Protein AF-A0ABD1IXW0-F1 (afdb_monomer_lite)

Secondary structure (DSSP, 8-state):
-PPPP--PPPPP--PPPPPPPP----------------------------------PPPPPPPPP---------------PPPPPPS------------------TTTTTSHHHHHHHHHHHHHHHHHHTT----EEEE---HHHHHHHHHTT-EEEE-HHHHHHHHHHHHHHHHTSTT-TTHHHHHHHHHHHHHHHHHT-SSHHHHHHHHHHHHHHTTT--B-S-TTS-B-SS-----S-GGGS-STTHHHHHHHHHSHHHHHHHTTB-SS--HHHHHHHHHHHHHHS-TTS---HHHHHHHHHHHHHHHHHHTTPPBPB-TT-PBPEEEE--GGGTT--EEEEPBPPP--HHHHHHHHHIIIIITT--HHHHHHHHHS-PPPPTTTTS----HHHHHHT---TT-PPP-

Sequence (411 aa):
MSGPTWLPPKTLGSPERAAPPMSQGGPSFYRAQKNALADPRSKYGAYEHNGGTGAPSRYFATGPTDGMMQHPEEPGSAAFRPLSPKSADHYYTPSHPHLPGYDHQSNEVGGSNNMEKEGLTRSLSLLESCGVNIDCIVTDRHPQVQKFLRERNITHYYDVWHFAKGISKKLEAISKQKDCEKLKKWMKSINNHIYWTAAGSTSGPERIAKWAAILNHVRDVHTHEDPLYPKCEHAIRKTTDKSKWLQAVFYKLEKAMTNKRTLKDVAKLSPHHQTSSLEAFHAVILHFAPKNVVFPFIGMLCRLYLAAMHYNENANRPQAQTAEGVPLFKISFPKSRKGECRVKPQKTQPTFGYVTVLMDLIFEEVLVNSTPYTDALLTIHVPEDLSAQFEKPDKEEVIANFVSSFTRGAV

Structure (mmCIF, N/CA/C/O backbone):
data_AF-A0ABD1IXW0-F1
#
_entry.id   AF-A0ABD1IXW0-F1
#
loop_
_atom_site.group_PDB
_atom_site.id
_atom_site.type_symbol
_atom_site.label_atom_id
_atom_site.label_alt_id
_atom_site.label_comp_id
_atom_site.label_asym_id
_atom_site.label_entity_id
_atom_site.label_seq_id
_atom_site.pdbx_PDB_ins_code
_atom_site.Cartn_x
_atom_site.Cartn_y
_atom_site.Cartn_z
_atom_site.occupancy
_atom_site.B_iso_or_equiv
_atom_site.auth_seq_id
_atom_site.auth_comp_id
_atom_site.auth_asym_id
_atom_site.auth_atom_id
_atom_site.pdbx_PDB_model_num
ATOM 1 N N . MET A 1 1 ? -28.007 -19.748 -8.914 1.00 27.95 1 MET A N 1
ATOM 2 C CA . MET A 1 1 ? -28.127 -20.416 -7.605 1.00 27.95 1 MET A CA 1
ATOM 3 C C . MET A 1 1 ? -27.938 -19.362 -6.539 1.00 27.95 1 MET A C 1
ATOM 5 O O . MET A 1 1 ? -26.883 -18.748 -6.472 1.00 27.95 1 MET A O 1
ATOM 9 N N . SER A 1 2 ? -29.032 -19.063 -5.853 1.00 27.22 2 SER A N 1
ATOM 10 C CA . SER A 1 2 ? -29.223 -17.900 -4.992 1.00 27.22 2 SER A CA 1
ATOM 11 C C . SER A 1 2 ? -28.894 -18.289 -3.549 1.00 27.22 2 SER A C 1
ATOM 13 O O . SER A 1 2 ? -29.425 -19.285 -3.064 1.00 27.22 2 SER A O 1
ATOM 15 N N . GLY A 1 3 ? -28.007 -17.541 -2.889 1.00 26.31 3 GLY A N 1
ATOM 16 C CA . GLY A 1 3 ? -27.702 -17.695 -1.461 1.00 26.31 3 GLY A CA 1
ATOM 17 C C . GLY A 1 3 ? -28.660 -16.871 -0.585 1.00 26.31 3 GLY A C 1
ATOM 18 O O . GLY A 1 3 ? -29.188 -15.867 -1.067 1.00 26.31 3 GLY A O 1
ATOM 19 N N . PRO A 1 4 ? -28.926 -17.287 0.666 1.00 28.42 4 PRO A N 1
ATOM 20 C CA . PRO A 1 4 ? -30.134 -16.908 1.394 1.00 28.42 4 PRO A CA 1
ATOM 21 C C . PRO A 1 4 ? -30.037 -15.545 2.089 1.00 28.42 4 PRO A C 1
ATOM 23 O O . PRO A 1 4 ? -29.073 -15.233 2.786 1.00 28.42 4 PRO A O 1
ATOM 26 N N . THR A 1 5 ? -31.096 -14.755 1.920 1.00 30.17 5 THR A N 1
ATOM 27 C CA . THR A 1 5 ? -31.393 -13.524 2.655 1.00 30.17 5 THR A CA 1
ATOM 28 C C . THR A 1 5 ? -32.131 -13.890 3.941 1.00 30.17 5 THR A C 1
ATOM 30 O O . THR A 1 5 ? -33.220 -14.453 3.872 1.00 30.17 5 THR A O 1
ATOM 33 N N . TRP A 1 6 ? -31.573 -13.559 5.104 1.00 27.89 6 TRP A N 1
ATOM 34 C CA . TRP A 1 6 ? -32.304 -13.614 6.371 1.00 27.89 6 TRP A CA 1
ATOM 35 C C . TRP A 1 6 ? -32.693 -12.191 6.778 1.00 27.89 6 TRP A C 1
ATOM 37 O O . TRP A 1 6 ? -31.852 -11.406 7.204 1.00 27.89 6 TRP A O 1
ATOM 47 N N . LEU A 1 7 ? -33.973 -11.859 6.617 1.00 30.08 7 LEU A N 1
ATOM 48 C CA . LEU A 1 7 ? -34.637 -10.742 7.290 1.00 30.08 7 LEU A CA 1
ATOM 49 C C . LEU A 1 7 ? -35.846 -11.321 8.045 1.00 30.08 7 LEU A C 1
ATOM 51 O O . LEU A 1 7 ? -36.563 -12.137 7.460 1.00 30.08 7 LEU A O 1
ATOM 55 N N . PRO A 1 8 ? -36.099 -10.937 9.308 1.00 31.67 8 PRO A N 1
ATOM 56 C CA . PRO A 1 8 ? -37.299 -11.356 10.024 1.00 31.67 8 PRO A CA 1
ATOM 57 C C . PRO A 1 8 ? -38.554 -10.600 9.526 1.00 31.67 8 PRO A C 1
ATOM 59 O O . PRO A 1 8 ? -38.439 -9.510 8.953 1.00 31.67 8 PRO A O 1
ATOM 62 N N . PRO A 1 9 ? -39.763 -11.171 9.700 1.00 30.33 9 PRO A N 1
ATOM 63 C CA . PRO A 1 9 ? -40.993 -10.665 9.095 1.00 30.33 9 PRO A CA 1
ATOM 64 C C . PRO A 1 9 ? -41.508 -9.385 9.768 1.00 30.33 9 PRO A C 1
ATOM 66 O O . PRO A 1 9 ? -41.541 -9.266 10.990 1.00 30.33 9 PRO A O 1
ATOM 69 N N . LYS A 1 10 ? -41.968 -8.438 8.941 1.00 33.22 10 LYS A N 1
ATOM 70 C CA . LYS A 1 10 ? -42.658 -7.213 9.368 1.00 33.22 10 LYS A CA 1
ATOM 71 C C . LYS A 1 10 ? -44.014 -7.564 9.985 1.00 33.22 10 LYS A C 1
ATOM 73 O O . LYS A 1 10 ? -44.890 -8.075 9.290 1.00 33.22 10 LYS A O 1
ATOM 78 N N . THR A 1 11 ? -44.222 -7.220 11.250 1.00 30.83 11 THR A N 1
ATOM 79 C CA . THR A 1 11 ? -45.563 -7.119 11.834 1.00 30.83 11 THR A CA 1
ATOM 80 C C . THR A 1 11 ? -46.245 -5.856 11.307 1.00 30.83 11 THR A C 1
ATOM 82 O O . THR A 1 11 ? -45.766 -4.742 11.518 1.00 30.83 11 THR A O 1
ATOM 85 N N . LEU A 1 12 ? -47.355 -6.036 10.587 1.00 36.44 12 LEU A N 1
ATOM 86 C CA . LEU A 1 12 ? -48.291 -4.970 10.239 1.00 36.44 12 LEU A CA 1
ATOM 87 C C . LEU A 1 12 ? -48.958 -4.442 11.516 1.00 36.44 12 LEU A C 1
ATOM 89 O O . LEU A 1 12 ? -49.613 -5.208 12.218 1.00 36.44 12 LEU A O 1
ATOM 93 N N . GLY A 1 13 ? -48.855 -3.134 11.760 1.00 30.36 13 GLY A N 1
ATOM 94 C CA . GLY A 1 13 ? -49.760 -2.425 12.666 1.00 30.36 13 GLY A CA 1
ATOM 95 C C . GLY A 1 13 ? -49.102 -1.368 13.549 1.00 30.36 13 GLY A C 1
ATOM 96 O O . GLY A 1 13 ? -48.844 -1.635 14.716 1.00 30.36 13 GLY A O 1
ATOM 97 N N . SER A 1 14 ? -48.887 -0.158 13.020 1.00 28.08 14 SER A N 1
ATOM 98 C CA . SER A 1 14 ? -49.070 1.121 13.743 1.00 28.08 14 SER A CA 1
ATOM 99 C C . SER A 1 14 ? -48.813 2.324 12.820 1.00 28.08 14 SER A C 1
ATOM 101 O O . SER A 1 14 ? -48.049 2.190 11.862 1.00 28.08 14 SER A O 1
ATOM 103 N N . PRO A 1 15 ? -49.493 3.468 13.041 1.00 30.53 15 PRO A N 1
ATOM 104 C CA . PRO A 1 15 ? -49.672 4.502 12.029 1.00 30.53 15 PRO A CA 1
ATOM 105 C C . PRO A 1 15 ? -48.441 5.394 11.843 1.00 30.53 15 PRO A C 1
ATOM 107 O O . PRO A 1 15 ? -47.676 5.672 12.764 1.00 30.53 15 PRO A O 1
ATOM 110 N N . GLU A 1 16 ? -48.304 5.857 10.607 1.00 31.11 16 GLU A N 1
ATOM 111 C CA . GLU A 1 16 ? -47.300 6.781 10.095 1.00 31.11 16 GLU A CA 1
ATOM 112 C C . GLU A 1 16 ? -47.275 8.089 10.912 1.00 31.11 16 GLU A C 1
ATOM 114 O O . GLU A 1 16 ? -48.271 8.812 10.987 1.00 31.11 16 GLU A O 1
ATOM 119 N N . ARG A 1 17 ? -46.137 8.410 11.545 1.00 29.61 17 ARG A N 1
ATOM 120 C CA . ARG A 1 17 ? -45.928 9.707 12.205 1.00 29.61 17 ARG A CA 1
ATOM 121 C C . ARG A 1 17 ? -45.231 10.649 11.228 1.00 29.61 17 ARG A C 1
ATOM 123 O O . ARG A 1 17 ? -44.103 10.394 10.816 1.00 29.61 17 ARG A O 1
ATOM 130 N N . ALA A 1 18 ? -45.906 11.740 10.872 1.00 28.66 18 ALA A N 1
ATOM 131 C CA . ALA A 1 18 ? -45.366 12.786 10.012 1.00 28.66 18 ALA A CA 1
ATOM 132 C C . ALA A 1 18 ? -44.081 13.397 10.604 1.00 28.66 18 ALA A C 1
ATOM 134 O O . ALA A 1 18 ? -44.059 13.825 11.760 1.00 28.66 18 ALA A O 1
ATOM 135 N N . ALA A 1 19 ? -43.020 13.453 9.796 1.00 30.59 19 ALA A N 1
ATOM 136 C CA . ALA A 1 19 ? -41.800 14.186 10.116 1.00 30.59 19 ALA A CA 1
ATOM 137 C C . ALA A 1 19 ? -42.024 15.704 9.931 1.00 30.59 19 ALA A C 1
ATOM 139 O O . ALA A 1 19 ? -42.629 16.105 8.933 1.00 30.59 19 ALA A O 1
ATOM 140 N N . PRO A 1 20 ? -41.544 16.569 10.845 1.00 28.78 20 PRO A N 1
ATOM 141 C CA . PRO A 1 20 ? -41.629 18.017 10.669 1.00 28.78 20 PRO A CA 1
ATOM 142 C C . PRO A 1 20 ? -40.644 18.504 9.585 1.00 28.78 20 PRO A C 1
ATOM 144 O O . PRO A 1 20 ? -39.568 17.921 9.422 1.00 28.78 20 PRO A O 1
ATOM 147 N N . PRO A 1 21 ? -40.967 19.579 8.840 1.00 28.42 21 PRO A N 1
ATOM 148 C CA . PRO A 1 21 ? -40.121 20.065 7.757 1.00 28.42 21 PRO A CA 1
ATOM 149 C C . PRO A 1 21 ? -38.896 20.795 8.319 1.00 28.42 21 PRO A C 1
ATOM 151 O O . PRO A 1 21 ? -39.022 21.840 8.955 1.00 28.42 21 PRO A O 1
ATOM 154 N N . MET A 1 22 ? -37.696 20.278 8.049 1.00 28.91 22 MET A N 1
ATOM 155 C CA . MET A 1 22 ? -36.458 21.032 8.248 1.00 28.91 22 MET A CA 1
ATOM 156 C C . MET A 1 22 ? -36.056 21.761 6.960 1.00 28.91 22 MET A C 1
ATOM 158 O O . MET A 1 22 ? -35.921 21.165 5.894 1.00 28.91 22 MET A O 1
ATOM 162 N N . SER A 1 23 ? -35.894 23.075 7.119 1.00 28.53 23 SER A N 1
ATOM 163 C CA . SER A 1 23 ? -35.315 24.087 6.227 1.00 28.53 23 SER A CA 1
ATOM 164 C C . SER A 1 23 ? -34.432 23.561 5.079 1.00 28.53 23 SER A C 1
ATOM 166 O O . SER A 1 23 ? -33.318 23.079 5.286 1.00 28.53 23 SER A O 1
ATOM 168 N N . GLN A 1 24 ? -34.918 23.724 3.845 1.00 28.84 24 GLN A N 1
ATOM 169 C CA . GLN A 1 24 ? -34.146 23.577 2.610 1.00 28.84 24 GLN A CA 1
ATOM 170 C C . GLN A 1 24 ? -33.371 24.877 2.340 1.00 28.84 24 GLN A C 1
ATOM 172 O O . GLN A 1 24 ? -33.925 25.852 1.834 1.00 28.84 24 GLN A O 1
ATOM 177 N N . GLY A 1 25 ? -32.075 24.899 2.656 1.00 28.19 25 GLY A N 1
ATOM 178 C CA . GLY A 1 25 ? -31.153 25.903 2.123 1.00 28.19 25 GLY A CA 1
ATOM 179 C C . GLY A 1 25 ? -30.848 25.596 0.655 1.00 28.19 25 GLY A C 1
ATOM 180 O O . GLY A 1 25 ? -30.114 24.654 0.364 1.00 28.19 25 GLY A O 1
ATOM 181 N N . GLY A 1 26 ? -31.444 26.357 -0.266 1.00 28.11 26 GLY A N 1
ATOM 182 C CA . GLY A 1 26 ? -31.286 26.182 -1.713 1.00 28.11 26 GLY A CA 1
ATOM 183 C C . GLY A 1 26 ? -29.862 26.444 -2.246 1.00 28.11 26 GLY A C 1
ATOM 184 O O . GLY A 1 26 ? -29.022 27.026 -1.555 1.00 28.11 26 GLY A O 1
ATOM 185 N N . PRO A 1 27 ? -29.567 26.026 -3.492 1.00 28.25 27 PRO A N 1
ATOM 186 C CA . PRO A 1 27 ? -28.235 26.122 -4.083 1.00 28.25 27 PRO A CA 1
ATOM 187 C C . PRO A 1 27 ? -27.880 27.571 -4.446 1.00 28.25 27 PRO A C 1
ATOM 189 O O . PRO A 1 27 ? -28.574 28.226 -5.222 1.00 28.25 27 PRO A O 1
ATOM 192 N N . SER A 1 28 ? -26.762 28.066 -3.911 1.00 27.55 28 SER A N 1
ATOM 193 C CA . SER A 1 28 ? -26.242 29.394 -4.243 1.00 27.55 28 SER A CA 1
ATOM 194 C C . SER A 1 28 ? -25.624 29.390 -5.647 1.00 27.55 28 SER A C 1
ATOM 196 O O . SER A 1 28 ? -24.600 28.751 -5.902 1.00 27.55 28 SER A O 1
ATOM 198 N N . PHE A 1 29 ? -26.278 30.090 -6.574 1.00 25.09 29 PHE A N 1
ATOM 199 C CA . PHE A 1 29 ? -25.792 30.370 -7.921 1.00 25.09 29 PHE A CA 1
ATOM 200 C C . PHE A 1 29 ? -24.623 31.362 -7.857 1.00 25.09 29 PHE A C 1
ATOM 202 O O . PHE A 1 29 ? -24.821 32.537 -7.554 1.00 25.09 29 PHE A O 1
ATOM 209 N N . TYR A 1 30 ? -23.407 30.936 -8.206 1.00 26.55 30 TYR A N 1
ATOM 210 C CA . TYR A 1 30 ? -22.301 31.874 -8.415 1.00 26.55 30 TYR A CA 1
ATOM 211 C C . TYR A 1 30 ? -22.324 32.429 -9.842 1.00 26.55 30 TYR A C 1
ATOM 213 O O . TYR A 1 30 ? -21.960 31.763 -10.811 1.00 26.55 30 TYR A O 1
ATOM 221 N N . ARG A 1 31 ? -22.742 33.693 -9.952 1.00 23.89 31 ARG A N 1
ATOM 222 C CA . ARG A 1 31 ? -22.549 34.553 -11.123 1.00 23.89 31 ARG A CA 1
ATOM 223 C C . ARG A 1 31 ? -21.095 35.031 -11.148 1.00 23.89 31 ARG A C 1
ATOM 225 O O . ARG A 1 31 ? -20.604 35.571 -10.162 1.00 23.89 31 ARG A O 1
ATOM 232 N N . ALA A 1 32 ? -20.412 34.846 -12.274 1.00 24.70 32 ALA A N 1
ATOM 233 C CA . ALA A 1 32 ? -19.050 35.332 -12.476 1.00 24.70 32 ALA A CA 1
ATOM 234 C C . ALA A 1 32 ? -19.013 36.870 -12.552 1.00 24.70 32 ALA A C 1
ATOM 236 O O . ALA A 1 32 ? -19.725 37.462 -13.365 1.00 24.70 32 ALA A O 1
ATOM 237 N N . GLN A 1 33 ? -18.141 37.508 -11.766 1.00 25.23 33 GLN A N 1
ATOM 238 C CA . GLN A 1 33 ? -17.720 38.893 -11.985 1.00 25.23 33 GLN A CA 1
ATOM 239 C C . GLN A 1 33 ? -16.303 38.927 -12.567 1.00 25.23 33 GLN A C 1
ATOM 241 O O . GLN A 1 33 ? -15.379 38.293 -12.061 1.00 25.23 33 GLN A O 1
ATOM 246 N N . LYS A 1 34 ? -16.167 39.662 -13.677 1.00 26.69 34 LYS A N 1
ATOM 247 C CA . LYS A 1 34 ? -14.908 40.036 -14.324 1.00 26.69 34 LYS A CA 1
ATOM 248 C C . LYS A 1 34 ? -14.327 41.287 -13.652 1.00 26.69 34 LYS A C 1
ATOM 250 O O . LYS A 1 34 ? -15.076 42.220 -13.384 1.00 26.69 34 LYS A O 1
ATOM 255 N N . ASN A 1 35 ? -12.994 41.291 -13.557 1.00 26.47 35 ASN A N 1
ATOM 256 C CA . ASN A 1 35 ? -12.039 42.408 -13.443 1.00 26.47 35 ASN A CA 1
ATOM 257 C C . ASN A 1 35 ? -11.178 42.435 -12.162 1.00 26.47 35 ASN A C 1
ATOM 259 O O . ASN A 1 35 ? -11.593 42.854 -11.092 1.00 26.47 35 ASN A O 1
ATOM 263 N N . ALA A 1 36 ? -9.956 41.940 -12.392 1.00 26.70 36 ALA A N 1
ATOM 264 C CA . ALA A 1 36 ? -8.643 42.121 -11.773 1.00 26.70 36 ALA A CA 1
ATOM 265 C C . ALA A 1 36 ? -8.445 43.053 -10.561 1.00 26.70 36 ALA A C 1
ATOM 267 O O . ALA A 1 36 ? -8.731 44.242 -10.630 1.00 26.70 36 ALA A O 1
ATOM 268 N N . LEU A 1 37 ? -7.687 42.539 -9.582 1.00 24.22 37 LEU A N 1
ATOM 269 C CA . LEU A 1 37 ? -6.420 43.129 -9.123 1.00 24.22 37 LEU A CA 1
ATOM 270 C C . LEU A 1 37 ? -5.543 42.037 -8.478 1.00 24.22 37 LEU A C 1
ATOM 272 O O . LEU A 1 37 ? -6.042 41.110 -7.845 1.00 24.22 37 LEU A O 1
ATOM 276 N N . ALA A 1 38 ? -4.242 42.103 -8.752 1.00 28.52 38 ALA A N 1
ATOM 277 C CA . ALA A 1 38 ? -3.219 41.139 -8.357 1.00 28.52 38 ALA A CA 1
ATOM 278 C C . ALA A 1 38 ? -2.741 41.362 -6.913 1.00 28.52 38 ALA A C 1
ATOM 280 O O . ALA A 1 38 ? -2.560 42.519 -6.562 1.00 28.52 38 ALA A O 1
ATOM 281 N N . ASP A 1 39 ? -2.492 40.285 -6.145 1.00 25.52 39 ASP A N 1
ATOM 282 C CA . ASP A 1 39 ? -1.260 40.002 -5.361 1.00 25.52 39 ASP A CA 1
ATOM 283 C C . ASP A 1 39 ? -1.413 38.682 -4.541 1.00 25.52 39 ASP A C 1
ATOM 285 O O . ASP A 1 39 ? -2.493 38.092 -4.562 1.00 25.52 39 ASP A O 1
ATOM 289 N N . PRO A 1 40 ? -0.442 38.201 -3.734 1.00 28.03 40 PRO A N 1
ATOM 290 C CA . PRO A 1 40 ? 0.917 37.751 -4.028 1.00 28.03 40 PRO A CA 1
ATOM 291 C C . PRO A 1 40 ? 1.075 36.223 -3.838 1.00 28.03 40 PRO A C 1
ATOM 293 O O . PRO A 1 40 ? 0.327 35.534 -3.145 1.00 28.03 40 PRO A O 1
ATOM 296 N N . ARG A 1 41 ? 2.153 35.681 -4.411 1.00 29.94 41 ARG A N 1
ATOM 297 C CA . ARG A 1 41 ? 2.674 34.325 -4.162 1.00 29.94 41 ARG A CA 1
ATOM 298 C C . ARG A 1 41 ? 2.797 33.997 -2.665 1.00 29.94 41 ARG A C 1
ATOM 300 O O . ARG A 1 41 ? 3.622 34.586 -1.978 1.00 29.94 41 ARG A O 1
ATOM 307 N N . SER A 1 42 ? 2.171 32.899 -2.244 1.00 25.16 42 SER A N 1
ATOM 308 C CA . SER A 1 42 ? 2.611 32.119 -1.084 1.00 25.16 42 SER A CA 1
ATOM 309 C C . SER A 1 42 ? 3.320 30.846 -1.561 1.00 25.16 42 SER A C 1
ATOM 311 O O . SER A 1 42 ? 2.712 29.917 -2.099 1.00 25.16 42 SER A O 1
ATOM 313 N N . LYS A 1 43 ? 4.652 30.837 -1.434 1.00 30.38 43 LYS A N 1
ATOM 314 C CA . LYS A 1 43 ? 5.491 29.641 -1.563 1.00 30.38 43 LYS A CA 1
ATOM 315 C C . LYS A 1 43 ? 5.365 28.852 -0.257 1.00 30.38 43 LYS A C 1
ATOM 317 O O . LYS A 1 43 ? 5.980 29.240 0.726 1.00 30.38 43 LYS A O 1
ATOM 322 N N . TYR A 1 44 ? 4.683 27.711 -0.270 1.00 27.44 44 TYR A N 1
ATOM 323 C CA . TYR A 1 44 ? 4.925 26.667 0.729 1.00 27.44 44 TYR A CA 1
ATOM 324 C C . TYR A 1 44 ? 5.398 25.392 0.038 1.00 27.44 44 TYR A C 1
ATOM 326 O O . TYR A 1 44 ? 4.727 24.824 -0.826 1.00 27.44 44 TYR A O 1
ATOM 334 N N . GLY A 1 45 ? 6.638 25.030 0.373 1.00 25.06 45 GLY A N 1
ATOM 335 C CA . GLY A 1 45 ? 7.354 23.867 -0.122 1.00 25.06 45 GLY A CA 1
ATOM 336 C C . GLY A 1 45 ? 6.817 22.561 0.456 1.00 25.06 45 GLY A C 1
ATOM 337 O O . GLY A 1 45 ? 6.150 22.524 1.485 1.00 25.06 45 GLY A O 1
ATOM 338 N N . ALA A 1 46 ? 7.118 21.482 -0.259 1.00 25.05 46 ALA A N 1
ATOM 339 C CA . ALA A 1 46 ? 6.798 20.117 0.117 1.00 25.05 46 ALA A CA 1
ATOM 340 C C . ALA A 1 46 ? 7.477 19.730 1.439 1.00 25.05 46 ALA A C 1
ATOM 342 O O . ALA A 1 46 ? 8.687 19.891 1.569 1.00 25.05 46 ALA A O 1
ATOM 343 N N . TYR A 1 47 ? 6.718 19.146 2.365 1.00 24.19 47 TYR A N 1
ATOM 344 C CA . TYR A 1 47 ? 7.286 18.356 3.453 1.00 24.19 47 TYR A CA 1
ATOM 345 C C . TYR A 1 47 ? 7.134 16.873 3.098 1.00 24.19 47 TYR A C 1
ATOM 347 O O . TYR A 1 47 ? 6.027 16.336 3.049 1.00 24.19 47 TYR A O 1
ATOM 355 N N . GLU A 1 48 ? 8.260 16.240 2.765 1.00 27.84 48 GLU A N 1
ATOM 356 C CA . GLU A 1 48 ? 8.394 14.791 2.628 1.00 27.84 48 GLU A CA 1
ATOM 357 C C . GLU A 1 48 ? 8.929 14.227 3.945 1.00 27.84 48 GLU A C 1
ATOM 359 O O . GLU A 1 48 ? 9.925 14.719 4.468 1.00 27.84 48 GLU A O 1
ATOM 364 N N . HIS A 1 49 ? 8.303 13.170 4.458 1.00 25.58 49 HIS A N 1
ATOM 365 C CA . HIS A 1 49 ? 8.903 12.334 5.488 1.00 25.58 49 HIS A CA 1
ATOM 366 C C . HIS A 1 49 ? 9.689 11.236 4.769 1.00 25.58 49 HIS A C 1
ATOM 368 O O . HIS A 1 49 ? 9.109 10.426 4.046 1.00 25.58 49 HIS A O 1
ATOM 374 N N . ASN A 1 50 ? 11.013 11.252 4.892 1.00 28.28 50 ASN A N 1
ATOM 375 C CA . ASN A 1 50 ? 11.846 10.122 4.520 1.00 28.28 50 ASN A CA 1
ATOM 376 C C . ASN A 1 50 ? 12.977 10.023 5.540 1.00 28.28 50 ASN A C 1
ATOM 378 O O . ASN A 1 50 ? 13.676 11.006 5.784 1.00 28.28 50 ASN A O 1
ATOM 382 N N . GLY A 1 51 ? 13.119 8.836 6.127 1.00 29.50 51 GLY A N 1
ATOM 383 C CA . GLY A 1 51 ? 14.144 8.525 7.109 1.00 29.50 51 GLY A CA 1
ATOM 384 C C . GLY A 1 51 ? 15.549 8.829 6.593 1.00 29.50 51 GLY A C 1
ATOM 385 O O . GLY A 1 51 ? 15.968 8.356 5.535 1.00 29.50 51 GLY A O 1
ATOM 386 N N . GLY A 1 52 ? 16.264 9.612 7.388 1.00 23.59 52 GLY A N 1
ATOM 387 C CA . GLY A 1 52 ? 17.697 9.833 7.335 1.00 23.59 52 GLY A CA 1
ATOM 388 C C . GLY A 1 52 ? 18.140 10.111 8.765 1.00 23.59 52 GLY A C 1
ATOM 389 O O . GLY A 1 52 ? 17.580 10.974 9.429 1.00 23.59 52 GLY A O 1
ATOM 390 N N . THR A 1 53 ? 19.077 9.312 9.252 1.00 30.62 53 THR A N 1
ATOM 391 C CA . THR A 1 53 ? 19.683 9.372 10.586 1.00 30.62 53 THR A CA 1
ATOM 392 C C . THR A 1 53 ? 20.112 10.791 10.977 1.00 30.62 53 THR A C 1
ATOM 394 O O . THR A 1 53 ? 20.998 11.361 10.344 1.00 30.62 53 THR A O 1
ATOM 397 N N . GLY A 1 54 ? 19.505 11.325 12.039 1.00 24.86 54 GLY A N 1
ATOM 398 C CA . GLY A 1 54 ? 19.837 12.588 12.701 1.00 24.86 54 GLY A CA 1
ATOM 399 C C . GLY A 1 54 ? 18.899 12.791 13.899 1.00 24.86 54 GLY A C 1
ATOM 400 O O . GLY A 1 54 ? 17.716 12.495 13.790 1.00 24.86 54 GLY A O 1
ATOM 401 N N . ALA A 1 55 ? 19.446 13.196 15.045 1.00 24.64 55 ALA A N 1
ATOM 402 C CA . ALA A 1 55 ? 18.832 13.250 16.380 1.00 24.64 55 ALA A CA 1
ATOM 403 C C . ALA A 1 55 ? 17.424 13.907 16.477 1.00 24.64 55 ALA A C 1
ATOM 405 O O . ALA A 1 55 ? 17.066 14.730 15.632 1.00 24.64 55 ALA A O 1
ATOM 406 N N . PRO A 1 56 ? 16.623 13.584 17.520 1.00 25.06 56 PRO A N 1
ATOM 407 C CA . PRO A 1 56 ? 15.240 14.036 17.645 1.00 25.06 56 PRO A CA 1
ATOM 408 C C . PRO A 1 56 ? 15.189 15.494 18.123 1.00 25.06 56 PRO A C 1
ATOM 410 O O . PRO A 1 56 ? 15.571 15.794 19.254 1.00 25.06 56 PRO A O 1
ATOM 413 N N . SER A 1 57 ? 14.689 16.408 17.289 1.00 25.83 57 SER A N 1
ATOM 414 C CA . SER A 1 57 ? 14.400 17.780 17.724 1.00 25.83 57 SER A CA 1
ATOM 415 C C . SER A 1 57 ? 12.952 17.922 18.190 1.00 25.83 57 SER A C 1
ATOM 417 O O . SER A 1 57 ? 12.000 17.644 17.465 1.00 25.83 57 SER A O 1
ATOM 419 N N . ARG A 1 58 ? 12.864 18.344 19.451 1.00 26.44 58 ARG A N 1
ATOM 420 C CA . ARG A 1 58 ? 11.723 18.579 20.339 1.00 26.44 58 ARG A CA 1
ATOM 421 C C . ARG A 1 58 ? 10.694 19.556 19.751 1.00 26.44 58 ARG A C 1
ATOM 423 O O . ARG A 1 58 ? 11.071 20.569 19.168 1.00 26.44 58 ARG A O 1
ATOM 430 N N . TYR A 1 59 ? 9.407 19.297 19.986 1.00 25.11 59 TYR A N 1
ATOM 431 C CA . TYR A 1 59 ? 8.336 20.274 19.773 1.00 25.11 59 TYR A CA 1
ATOM 432 C C . TYR A 1 59 ? 8.108 21.076 21.062 1.00 25.11 59 TYR A C 1
ATOM 434 O O . TYR A 1 59 ? 7.740 20.504 22.083 1.00 25.11 59 TYR A O 1
ATOM 442 N N . PHE A 1 60 ? 8.299 22.393 20.995 1.00 23.89 60 PHE A N 1
ATOM 443 C CA . PHE A 1 60 ? 7.662 23.360 21.891 1.00 23.89 60 PHE A CA 1
ATOM 444 C C . PHE A 1 60 ? 6.503 23.994 21.116 1.00 23.89 60 PHE A C 1
ATOM 446 O O . PHE A 1 60 ? 6.701 24.469 19.997 1.00 23.89 60 PHE A O 1
ATOM 453 N N . ALA A 1 61 ? 5.301 23.981 21.689 1.00 27.03 61 ALA A N 1
ATOM 454 C CA . ALA A 1 61 ? 4.152 24.713 21.172 1.00 27.03 61 ALA A CA 1
ATOM 455 C C . ALA A 1 61 ? 4.004 26.020 21.962 1.00 27.03 61 ALA A C 1
ATOM 457 O O . ALA A 1 61 ? 3.791 25.993 23.171 1.00 27.03 61 ALA A O 1
ATOM 458 N N . THR A 1 62 ? 4.124 27.156 21.279 1.00 26.38 62 THR A N 1
ATOM 459 C CA . THR A 1 62 ? 3.724 28.478 21.772 1.00 26.38 62 THR A CA 1
ATOM 460 C C . THR A 1 62 ? 2.324 28.797 21.235 1.00 26.38 62 THR A C 1
ATOM 462 O O . THR A 1 62 ? 2.079 28.701 20.032 1.00 26.38 62 THR A O 1
ATOM 465 N N . GLY A 1 63 ? 1.388 29.130 22.128 1.00 28.52 63 GLY A N 1
ATOM 466 C CA . GLY A 1 63 ? 0.065 29.669 21.782 1.00 28.52 63 GLY A CA 1
ATOM 467 C C . GLY A 1 63 ? 0.087 31.200 21.613 1.00 28.52 63 GLY A C 1
ATOM 468 O O . GLY A 1 63 ? 1.085 31.823 21.980 1.00 28.52 63 GLY A O 1
ATOM 469 N N . PRO A 1 64 ? -0.970 31.817 21.043 1.00 28.83 64 PRO A N 1
ATOM 470 C CA . PRO A 1 64 ? -1.008 33.240 20.720 1.00 28.83 64 PRO A CA 1
ATOM 471 C C . PRO A 1 64 ? -1.471 34.144 21.878 1.00 28.83 64 PRO A C 1
ATOM 473 O O . PRO A 1 64 ? -2.091 33.706 22.842 1.00 28.83 64 PRO A O 1
ATOM 476 N N . THR A 1 65 ? -1.129 35.418 21.702 1.00 28.69 65 THR A N 1
ATOM 477 C CA . THR A 1 65 ? -1.177 36.611 22.562 1.00 28.69 65 THR A CA 1
ATOM 478 C C . THR A 1 65 ? -2.559 37.179 22.914 1.00 28.69 65 THR A C 1
ATOM 480 O O . THR A 1 65 ? -3.437 37.226 22.058 1.00 28.69 65 THR A O 1
ATOM 483 N N . ASP A 1 66 ? -2.638 37.691 24.149 1.00 25.70 66 ASP A N 1
ATOM 484 C CA . ASP A 1 66 ? -3.375 38.844 24.707 1.00 25.70 66 ASP A CA 1
ATOM 485 C C . ASP A 1 66 ? -4.667 39.381 24.064 1.00 25.70 66 ASP A C 1
ATOM 487 O O . ASP A 1 66 ? -4.719 39.793 22.906 1.00 25.70 66 ASP A O 1
ATOM 491 N N . GLY A 1 67 ? -5.659 39.573 24.940 1.00 24.48 67 GLY A N 1
ATOM 492 C CA . GLY A 1 67 ? -6.792 40.476 24.764 1.00 24.48 67 GLY A CA 1
ATOM 493 C C . GLY A 1 67 ? -7.480 40.733 26.107 1.00 24.48 67 GLY A C 1
ATOM 494 O O . GLY A 1 67 ? -8.332 39.953 26.523 1.00 24.48 67 GLY A O 1
ATOM 495 N N . MET A 1 68 ? -7.096 41.810 26.800 1.00 23.84 68 MET A N 1
ATOM 496 C CA . MET A 1 68 ? -7.796 42.311 27.989 1.00 23.84 68 MET A CA 1
ATOM 497 C C . MET A 1 68 ? -9.210 42.788 27.629 1.00 23.84 68 MET A C 1
ATOM 499 O O . MET A 1 68 ? -9.365 43.666 26.784 1.00 23.84 68 MET A O 1
ATOM 503 N N . MET A 1 69 ? -10.219 42.308 28.356 1.00 25.56 69 MET A N 1
ATOM 504 C CA . MET A 1 69 ? -11.468 43.036 28.597 1.00 25.56 69 MET A CA 1
ATOM 505 C C . MET A 1 69 ? -11.910 42.785 30.044 1.00 25.56 69 MET A C 1
ATOM 507 O O . MET A 1 69 ? -12.157 41.652 30.445 1.00 25.56 69 MET A O 1
ATOM 511 N N . GLN A 1 70 ? -11.949 43.861 30.830 1.00 26.92 70 GLN A N 1
ATOM 512 C CA . GLN A 1 70 ? -12.546 43.918 32.167 1.00 26.92 70 GLN A CA 1
ATOM 513 C C . GLN A 1 70 ? -14.072 43.813 32.061 1.00 26.92 70 GLN A C 1
ATOM 515 O O . GLN A 1 70 ? -14.617 44.392 31.131 1.00 26.92 70 GLN A O 1
ATOM 520 N N . HIS A 1 71 ? -14.740 43.161 33.022 1.00 26.25 71 HIS A N 1
ATOM 521 C CA . HIS A 1 71 ? -16.042 43.558 33.597 1.00 26.25 71 HIS A CA 1
ATOM 522 C C . HIS A 1 71 ? -16.359 42.700 34.859 1.00 26.25 71 HIS A C 1
ATOM 524 O O . HIS A 1 71 ? -15.734 41.654 35.032 1.00 26.25 71 HIS A O 1
ATOM 530 N N . PRO A 1 72 ? -17.224 43.179 35.783 1.00 29.05 72 PRO A N 1
ATOM 531 C CA . PRO A 1 72 ? -17.097 43.000 37.237 1.00 29.05 72 PRO A CA 1
ATOM 532 C C . PRO A 1 72 ? -17.963 41.881 37.857 1.00 29.05 72 PRO A C 1
ATOM 534 O O . PRO A 1 72 ? -18.798 41.279 37.188 1.00 29.05 72 PRO A O 1
ATOM 537 N N . GLU A 1 73 ? -17.722 41.636 39.151 1.00 25.59 73 GLU A N 1
ATOM 538 C CA . GLU A 1 73 ? -18.366 40.666 40.056 1.00 25.59 73 GLU A CA 1
ATOM 539 C C . GLU A 1 73 ? -19.900 40.781 40.166 1.00 25.59 73 GLU A C 1
ATOM 541 O O . GLU A 1 73 ? -20.417 41.891 40.269 1.00 25.59 73 GLU A O 1
ATOM 546 N N . GLU A 1 74 ? -20.602 39.633 40.211 1.00 27.78 74 GLU A N 1
ATOM 547 C CA . GLU A 1 74 ? -21.559 39.190 41.264 1.00 27.78 74 GLU A CA 1
ATOM 548 C C . GLU A 1 74 ? -22.311 37.885 40.843 1.00 27.78 74 GLU A C 1
ATOM 550 O O . GLU A 1 74 ? -22.267 37.501 39.672 1.00 27.78 74 GLU A O 1
ATOM 555 N N . PRO A 1 75 ? -22.915 37.122 41.786 1.00 33.50 75 PRO A N 1
ATOM 556 C CA . PRO A 1 75 ? -22.821 35.656 41.842 1.00 33.50 75 PRO A CA 1
ATOM 557 C C . PRO A 1 75 ? -24.114 34.891 41.498 1.00 33.50 75 PRO A C 1
ATOM 559 O O . PRO A 1 75 ? -25.220 35.414 41.596 1.00 33.50 75 PRO A O 1
ATOM 562 N N . GLY A 1 76 ? -23.999 33.582 41.223 1.00 23.73 76 GLY A N 1
ATOM 563 C CA . GLY A 1 76 ? -25.160 32.692 41.296 1.00 23.73 76 GLY A CA 1
ATOM 564 C C . GLY A 1 76 ? -24.997 31.289 40.706 1.00 23.73 76 GLY A C 1
ATOM 565 O O . GLY A 1 76 ? -24.889 31.124 39.499 1.00 23.73 76 GLY A O 1
ATOM 566 N N . SER A 1 77 ? -25.162 30.294 41.584 1.00 25.89 77 SER A N 1
ATOM 567 C CA . SER A 1 77 ? -25.696 28.944 41.322 1.00 25.89 77 SER A CA 1
ATOM 568 C C . SER A 1 77 ? -24.733 27.782 40.998 1.00 25.89 77 SER A C 1
ATOM 570 O O . SER A 1 77 ? -24.321 27.548 39.867 1.00 25.89 77 SER A O 1
ATOM 572 N N . ALA A 1 78 ? -24.497 26.994 42.056 1.00 27.94 78 ALA A N 1
ATOM 573 C CA . ALA A 1 78 ? -24.424 25.528 42.100 1.00 27.94 78 ALA A CA 1
ATOM 574 C C . ALA A 1 78 ? -23.439 24.803 41.159 1.00 27.94 78 ALA A C 1
ATOM 576 O O . ALA A 1 78 ? -23.806 24.208 40.148 1.00 27.94 78 ALA A O 1
ATOM 577 N N . ALA A 1 79 ? -22.180 24.727 41.597 1.00 26.80 79 ALA A N 1
ATOM 578 C CA . ALA A 1 79 ? -21.195 23.792 41.068 1.00 26.80 79 ALA A CA 1
ATOM 579 C C . ALA A 1 79 ? -21.574 22.330 41.387 1.00 26.80 79 ALA A C 1
ATOM 581 O O . ALA A 1 79 ? -21.555 21.904 42.544 1.00 26.80 79 ALA A O 1
ATOM 582 N N . PHE A 1 80 ? -21.849 21.546 40.346 1.00 27.19 80 PHE A N 1
ATOM 583 C CA . PHE A 1 80 ? -21.821 20.085 40.388 1.00 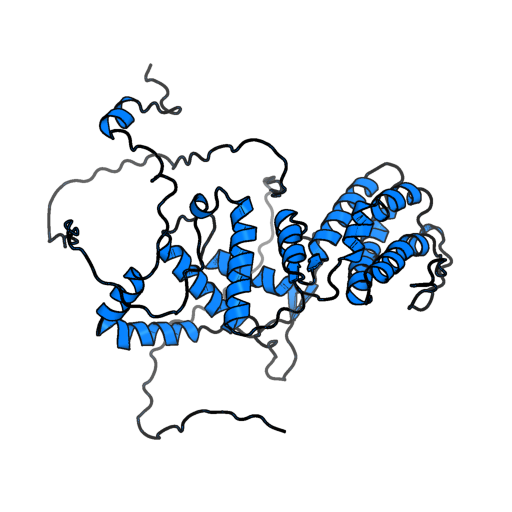27.19 80 PHE A CA 1
ATOM 584 C C . PHE A 1 80 ? -20.351 19.649 40.524 1.00 27.19 80 PHE A C 1
ATOM 586 O O . PHE A 1 80 ? -19.549 19.865 39.616 1.00 27.19 80 PHE A O 1
ATOM 593 N N . ARG A 1 81 ? -19.962 19.104 41.684 1.00 29.86 81 ARG A N 1
ATOM 594 C CA . ARG A 1 81 ? -18.603 18.586 41.922 1.00 29.86 81 ARG A CA 1
ATOM 595 C C . ARG A 1 81 ? -18.469 17.177 41.325 1.00 29.86 81 ARG A C 1
ATOM 597 O O . ARG A 1 81 ? -19.239 16.307 41.727 1.00 29.86 81 ARG A O 1
ATOM 604 N N . PRO A 1 82 ? -17.486 16.897 40.453 1.00 29.03 82 PRO A N 1
ATOM 605 C CA . PRO A 1 82 ? -17.118 15.525 40.118 1.00 29.03 82 PRO A CA 1
ATOM 606 C C . PRO A 1 82 ? -16.454 14.860 41.331 1.00 29.03 82 PRO A C 1
ATOM 608 O O . PRO A 1 82 ? -15.561 15.436 41.954 1.00 29.03 82 PRO A O 1
ATOM 611 N N . LEU A 1 83 ? -16.911 13.658 41.678 1.00 28.98 83 LEU A N 1
ATOM 612 C CA . LEU A 1 83 ? -16.330 12.820 42.726 1.00 28.98 83 LEU A CA 1
ATOM 613 C C . LEU A 1 83 ? -14.904 12.402 42.327 1.00 28.98 83 LEU A C 1
ATOM 615 O O . LEU A 1 83 ? -14.716 11.694 41.341 1.00 28.98 83 LEU A O 1
ATOM 619 N N . SER A 1 84 ? -13.903 12.821 43.103 1.00 29.16 84 SER A N 1
ATOM 620 C CA . SER A 1 84 ? -12.542 12.274 43.037 1.00 29.16 84 SER A CA 1
ATOM 621 C C . SER A 1 84 ? -12.519 10.853 43.622 1.00 29.16 84 SER A C 1
ATOM 623 O O . SER A 1 84 ? -13.006 10.682 44.746 1.00 29.16 84 SER A O 1
ATOM 625 N N . PRO A 1 85 ? -11.931 9.838 42.961 1.00 31.86 85 PRO A N 1
ATOM 626 C CA . PRO A 1 85 ? -11.790 8.516 43.560 1.00 31.86 85 PRO A CA 1
ATOM 627 C C . PRO A 1 85 ? -10.708 8.537 44.645 1.00 31.86 85 PRO A C 1
ATOM 629 O O . PRO A 1 85 ? -9.575 8.957 44.403 1.00 31.86 85 PRO A O 1
ATOM 632 N N . LYS A 1 86 ? -11.067 8.089 45.852 1.00 27.92 86 LYS A N 1
ATOM 633 C CA . LYS A 1 86 ? -10.114 7.790 46.924 1.00 27.92 86 LYS A CA 1
ATOM 634 C C . LYS A 1 86 ? -9.459 6.433 46.664 1.00 27.92 86 LYS A C 1
ATOM 636 O O . LYS A 1 86 ? -10.091 5.508 46.169 1.00 27.92 86 LYS A O 1
ATOM 641 N N . SER A 1 87 ? -8.185 6.365 47.019 1.00 35.78 87 SER A N 1
ATOM 642 C CA . SER A 1 87 ? -7.316 5.193 47.031 1.00 35.78 87 SER A CA 1
ATOM 643 C C . SER A 1 87 ? -7.830 4.065 47.934 1.00 35.78 87 SER A C 1
ATOM 645 O O . SER A 1 87 ? -8.302 4.359 49.032 1.00 35.78 87 SER A O 1
ATOM 647 N N . ALA A 1 88 ? -7.542 2.828 47.508 1.00 29.02 88 ALA A N 1
ATOM 648 C CA . ALA A 1 88 ? -7.722 1.525 48.165 1.00 29.02 88 ALA A CA 1
ATOM 649 C C . ALA A 1 88 ? -8.998 0.764 47.772 1.00 29.02 88 ALA A C 1
ATOM 651 O O . ALA A 1 88 ? -10.075 1.081 48.253 1.00 29.02 88 ALA A O 1
ATOM 652 N N . ASP A 1 89 ? -8.835 -0.252 46.913 1.00 27.25 89 ASP A N 1
ATOM 653 C CA . ASP A 1 89 ? -9.305 -1.618 47.182 1.00 27.25 89 ASP A CA 1
ATOM 654 C C . ASP A 1 89 ? -8.647 -2.629 46.223 1.00 27.25 89 ASP A C 1
ATOM 656 O O . ASP A 1 89 ? -8.406 -2.358 45.046 1.00 27.25 89 ASP A O 1
ATOM 660 N N . HIS A 1 90 ? -8.287 -3.789 46.775 1.00 28.03 90 HIS A N 1
ATOM 661 C CA . HIS A 1 90 ? -7.570 -4.883 46.123 1.00 28.03 90 HIS A CA 1
ATOM 662 C C . HIS A 1 90 ? -8.509 -6.056 45.750 1.00 28.03 90 HIS A C 1
ATOM 664 O O . HIS A 1 90 ? -9.408 -6.392 46.511 1.00 28.03 90 HIS A O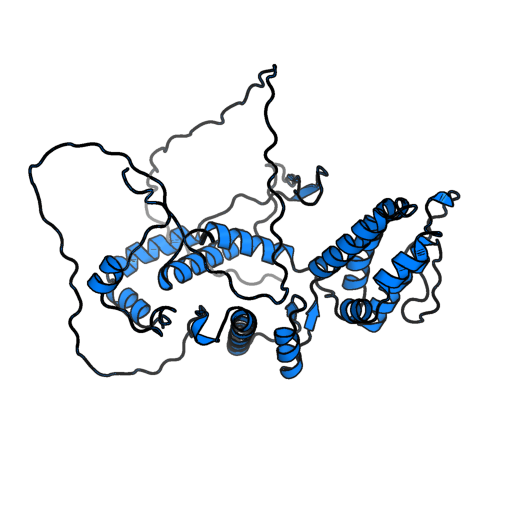 1
ATOM 670 N N . TYR A 1 91 ? -8.148 -6.744 44.650 1.00 25.81 91 TYR A N 1
ATOM 671 C CA . TYR A 1 91 ? -8.522 -8.094 44.161 1.00 25.81 91 TYR A CA 1
ATOM 672 C C . TYR A 1 91 ? -9.946 -8.363 43.626 1.00 25.81 91 TYR A C 1
ATOM 674 O O . TYR A 1 91 ? -10.890 -8.473 44.394 1.00 25.81 91 TYR A O 1
ATOM 682 N N . TYR A 1 92 ? -10.054 -8.696 42.327 1.00 24.92 92 TYR A N 1
ATOM 683 C CA . TYR A 1 92 ? -10.304 -10.068 41.822 1.00 24.92 92 TYR A CA 1
ATOM 684 C C . TYR A 1 92 ? -10.141 -10.129 40.286 1.00 24.92 92 TYR A C 1
ATOM 686 O O . TYR A 1 92 ? -10.385 -9.152 39.584 1.00 24.92 92 TYR A O 1
ATOM 694 N N . THR A 1 93 ? -9.721 -11.284 39.767 1.00 34.81 93 THR A N 1
ATOM 695 C CA . THR A 1 93 ? -9.647 -11.629 38.334 1.00 34.81 93 THR A CA 1
ATOM 696 C C . THR A 1 93 ? -10.855 -12.479 37.943 1.00 34.81 93 THR A C 1
ATOM 698 O O . THR A 1 93 ? -11.173 -13.418 38.665 1.00 34.81 93 THR A O 1
ATOM 701 N N . PRO A 1 94 ? -11.459 -12.266 36.763 1.00 30.16 94 PRO A N 1
ATOM 702 C CA . PRO A 1 94 ? -11.964 -13.413 36.015 1.00 30.16 94 PRO A CA 1
ATOM 703 C C . PRO A 1 94 ? -11.382 -13.484 34.604 1.00 30.16 94 PRO A C 1
ATOM 705 O O . PRO A 1 94 ? -11.392 -12.541 33.817 1.00 30.16 94 PRO A O 1
ATOM 708 N N . SER A 1 95 ? -10.899 -14.680 34.311 1.00 30.30 95 SER A N 1
ATOM 709 C CA . SER A 1 95 ? -10.558 -15.227 33.012 1.00 30.30 95 SER A CA 1
ATOM 710 C C . SER A 1 95 ? -11.753 -15.206 32.053 1.00 30.30 95 SER A C 1
ATOM 712 O O . SER A 1 95 ? -12.715 -15.928 32.270 1.00 30.30 95 SER A O 1
ATOM 714 N N . HIS A 1 96 ? -11.654 -14.464 30.947 1.00 25.72 96 HIS A N 1
ATOM 715 C CA . HIS A 1 96 ? -12.241 -14.840 29.654 1.00 25.72 96 HIS A CA 1
ATOM 716 C C . HIS A 1 96 ? -11.519 -14.119 28.497 1.00 25.72 96 HIS A C 1
ATOM 718 O O . HIS A 1 96 ? -11.084 -12.980 28.663 1.00 25.72 96 HIS A O 1
ATOM 724 N N . PRO A 1 97 ? -11.342 -14.765 27.328 1.00 36.00 97 PRO A N 1
ATOM 725 C CA . PRO A 1 97 ? -10.417 -14.298 26.307 1.00 36.00 97 PRO A CA 1
ATOM 726 C C . PRO A 1 97 ? -11.160 -13.575 25.184 1.00 36.00 97 PRO A C 1
ATOM 728 O O . PRO A 1 97 ? -11.469 -14.217 24.193 1.00 36.00 97 PRO A O 1
ATOM 731 N N . HIS A 1 98 ? -11.422 -12.267 25.263 1.00 33.38 98 HIS A N 1
ATOM 732 C CA . HIS A 1 98 ? -11.849 -11.538 24.061 1.00 33.38 98 HIS A CA 1
ATOM 733 C C . HIS A 1 98 ? -11.293 -10.112 23.977 1.00 33.38 98 HIS A C 1
ATOM 735 O O . HIS A 1 98 ? -11.610 -9.249 24.784 1.00 33.38 98 HIS A O 1
ATOM 741 N N . LEU A 1 99 ? -10.501 -9.934 22.907 1.00 31.17 99 LEU A N 1
ATOM 742 C CA . LEU A 1 99 ? -9.980 -8.706 22.293 1.00 31.17 99 LEU A CA 1
ATOM 743 C C . LEU A 1 99 ? -8.902 -7.959 23.103 1.00 31.17 99 LEU A C 1
ATOM 745 O O . LEU A 1 99 ? -9.204 -6.972 23.771 1.00 31.17 99 LEU A O 1
ATOM 749 N N . PRO A 1 100 ? -7.619 -8.376 23.016 1.00 36.31 100 PRO A N 1
ATOM 750 C CA . PRO A 1 100 ? -6.530 -7.560 23.539 1.00 36.31 100 PRO A CA 1
ATOM 751 C C . PRO A 1 100 ? -6.493 -6.222 22.794 1.00 36.31 100 PRO A C 1
ATOM 753 O O . PRO A 1 100 ? -6.547 -6.198 21.567 1.00 36.31 100 PRO A O 1
ATOM 756 N N . GLY A 1 101 ? -6.401 -5.126 23.554 1.00 42.53 101 GLY A N 1
ATOM 757 C CA . GLY A 1 101 ? -6.295 -3.761 23.044 1.00 42.53 101 GLY A CA 1
ATOM 758 C C . GLY A 1 101 ? -5.302 -3.661 21.888 1.00 42.53 101 GLY A C 1
ATOM 759 O O . GLY A 1 101 ? -4.214 -4.231 21.951 1.00 42.53 101 GLY A O 1
ATOM 760 N N . TYR A 1 102 ? -5.717 -2.974 20.824 1.00 49.06 102 TYR A N 1
ATOM 761 C CA . TYR A 1 102 ? -5.014 -2.896 19.536 1.00 49.06 102 TYR A CA 1
ATOM 762 C C . TYR A 1 102 ? -4.308 -1.555 19.307 1.00 49.06 102 TYR A C 1
ATOM 764 O O . TYR A 1 102 ? -3.663 -1.372 18.277 1.00 49.06 102 TYR A O 1
ATOM 772 N N . ASP A 1 103 ? -4.419 -0.636 20.268 1.00 53.56 103 ASP A N 1
ATOM 773 C CA . ASP A 1 103 ? -3.713 0.640 20.262 1.00 53.56 103 ASP A CA 1
ATOM 774 C C . ASP A 1 103 ? -2.569 0.600 21.279 1.00 53.56 103 ASP A C 1
ATOM 776 O O . ASP A 1 103 ? -2.756 0.226 22.438 1.00 53.56 103 ASP A O 1
ATOM 780 N N . HIS A 1 104 ? -1.369 0.971 20.830 1.00 57.72 104 HIS A N 1
ATOM 781 C CA . HIS A 1 104 ? -0.134 0.940 21.623 1.00 57.72 104 HIS A CA 1
ATOM 782 C C . HIS A 1 104 ? 0.493 2.316 21.665 1.00 57.72 104 HIS A C 1
ATOM 784 O O . HIS A 1 104 ? 0.460 3.062 20.683 1.00 57.72 104 HIS A O 1
ATOM 790 N N . GLN A 1 105 ? 1.111 2.635 22.795 1.00 60.44 105 GLN A N 1
ATOM 791 C CA . GLN A 1 105 ? 1.918 3.834 22.926 1.00 60.44 105 GLN A CA 1
ATOM 792 C C . GLN A 1 105 ? 3.396 3.528 22.655 1.00 60.44 105 GLN A C 1
ATOM 794 O O . GLN A 1 105 ? 3.880 2.407 22.803 1.00 60.44 105 GLN A O 1
ATOM 799 N N . SER A 1 106 ? 4.146 4.539 22.212 1.00 59.12 106 SER A N 1
ATOM 800 C CA . SER A 1 106 ? 5.549 4.372 21.807 1.00 59.12 106 SER A CA 1
ATOM 801 C C . SER A 1 106 ? 6.485 3.926 22.939 1.00 59.12 106 SER A C 1
ATOM 803 O O . SER A 1 106 ? 7.582 3.447 22.652 1.00 59.12 106 SER A O 1
ATOM 805 N N . ASN A 1 107 ? 6.078 4.097 24.199 1.00 64.38 107 ASN A N 1
ATOM 806 C CA . ASN A 1 107 ? 6.798 3.627 25.385 1.00 64.38 107 ASN A CA 1
ATOM 807 C C . ASN A 1 107 ? 6.805 2.098 25.510 1.00 64.38 107 ASN A C 1
ATOM 809 O O . ASN A 1 107 ? 7.835 1.553 25.890 1.00 64.38 107 ASN A O 1
ATOM 813 N N . GLU A 1 108 ? 5.737 1.400 25.111 1.00 67.31 108 GLU A N 1
ATOM 814 C CA . GLU A 1 108 ? 5.670 -0.071 25.175 1.00 67.31 108 GLU A CA 1
ATOM 815 C C . GLU A 1 108 ? 6.705 -0.757 24.276 1.00 67.31 108 GLU A C 1
ATOM 817 O O . GLU A 1 108 ? 7.122 -1.885 24.526 1.00 67.31 108 GLU A O 1
ATOM 822 N N . VAL A 1 109 ? 7.118 -0.076 23.205 1.00 68.62 109 VAL A N 1
ATOM 823 C CA . VAL A 1 109 ? 7.953 -0.658 22.147 1.00 68.62 109 VAL A CA 1
ATOM 824 C C . VAL A 1 109 ? 9.294 0.052 21.977 1.00 68.62 109 VAL A C 1
ATOM 826 O O . VAL A 1 109 ? 10.044 -0.264 21.056 1.00 68.62 109 VAL A O 1
ATOM 829 N N . GLY A 1 110 ? 9.632 1.013 22.841 1.00 64.44 110 GLY A N 1
ATOM 830 C CA . GLY A 1 110 ? 10.916 1.721 22.788 1.00 64.44 110 GLY A CA 1
ATOM 831 C C . GLY A 1 110 ? 11.096 2.625 21.558 1.00 64.44 110 GLY A C 1
ATOM 832 O O . GLY A 1 110 ? 12.224 2.827 21.105 1.00 64.44 110 GLY A O 1
ATOM 833 N N . GLY A 1 111 ? 10.003 3.159 20.997 1.00 67.12 111 GLY A N 1
ATOM 834 C CA . GLY A 1 111 ? 10.023 4.177 19.938 1.00 67.12 111 GLY A CA 1
ATOM 835 C C . GLY A 1 111 ? 9.187 3.866 18.689 1.00 67.12 111 GLY A C 1
ATOM 836 O O . GLY A 1 111 ? 8.768 2.738 18.438 1.00 67.12 111 GLY A O 1
ATOM 837 N N . SER A 1 112 ? 8.972 4.892 17.857 1.00 65.25 112 SER A N 1
ATOM 838 C CA . SER A 1 112 ? 8.062 4.854 16.697 1.00 65.25 112 SER A CA 1
ATOM 839 C C . SER A 1 112 ? 8.422 3.808 15.636 1.00 65.25 112 SER A C 1
ATOM 841 O O . SER A 1 112 ? 7.533 3.186 15.065 1.00 65.25 112 SER A O 1
ATOM 843 N N . ASN A 1 113 ? 9.713 3.557 15.397 1.00 65.06 113 ASN A N 1
ATOM 844 C CA . ASN A 1 113 ? 10.155 2.561 14.410 1.00 65.06 113 ASN A CA 1
ATOM 845 C C . ASN A 1 113 ? 9.739 1.129 14.784 1.00 65.06 113 ASN A C 1
ATOM 847 O O . ASN A 1 113 ? 9.547 0.290 13.905 1.00 65.06 113 ASN A O 1
ATOM 851 N N . ASN A 1 114 ? 9.600 0.848 16.081 1.00 76.94 114 ASN A N 1
ATOM 852 C CA . ASN A 1 114 ? 9.190 -0.464 16.568 1.00 76.94 114 ASN A CA 1
ATOM 853 C C . ASN A 1 114 ? 7.660 -0.611 16.568 1.00 76.94 114 ASN A C 1
ATOM 855 O O . ASN A 1 114 ? 7.168 -1.732 16.464 1.00 76.94 114 ASN A O 1
ATOM 859 N N . MET A 1 115 ? 6.912 0.502 16.582 1.00 80.62 115 MET A N 1
ATOM 860 C CA . MET A 1 115 ? 5.444 0.490 16.515 1.00 80.62 115 MET A CA 1
ATOM 861 C C . MET A 1 115 ? 4.928 -0.138 15.220 1.00 80.62 115 MET A C 1
ATOM 863 O O . MET A 1 115 ? 3.954 -0.879 15.255 1.00 80.62 115 MET A O 1
ATOM 867 N N . GLU A 1 116 ? 5.585 0.103 14.080 1.00 82.06 116 GLU A N 1
ATOM 868 C CA . GLU A 1 116 ? 5.163 -0.492 12.802 1.00 82.06 116 GLU A CA 1
ATOM 869 C C . GLU A 1 116 ? 5.268 -2.023 12.821 1.00 82.06 116 GLU A C 1
ATOM 871 O O . GLU A 1 116 ? 4.355 -2.726 12.384 1.00 82.06 116 GLU A O 1
ATOM 876 N N . LYS A 1 117 ? 6.382 -2.554 13.343 1.00 85.88 117 LYS A N 1
ATOM 877 C CA . LYS A 1 117 ? 6.591 -4.002 13.459 1.00 85.88 117 LYS A CA 1
ATOM 878 C C . LYS A 1 117 ? 5.632 -4.608 14.483 1.00 85.88 117 LYS A C 1
ATOM 880 O O . LYS A 1 117 ? 5.084 -5.680 14.226 1.00 85.88 117 LYS A O 1
ATOM 885 N N . GLU A 1 118 ? 5.444 -3.950 15.621 1.00 86.88 118 GLU A N 1
ATOM 886 C CA . GLU A 1 118 ? 4.558 -4.434 16.679 1.00 86.88 118 GLU A CA 1
ATOM 887 C C . GLU A 1 118 ? 3.100 -4.457 16.218 1.00 86.88 118 GLU A C 1
ATOM 889 O O . GLU A 1 118 ? 2.437 -5.488 16.322 1.00 86.88 118 GLU A O 1
ATOM 894 N N . GLY A 1 119 ? 2.634 -3.363 15.610 1.00 87.44 119 GLY A N 1
ATOM 895 C CA . GLY A 1 119 ? 1.293 -3.271 15.041 1.00 87.44 119 GLY A CA 1
ATOM 896 C C . GLY A 1 119 ? 1.046 -4.355 13.994 1.00 87.44 119 GLY A C 1
ATOM 897 O O . GLY A 1 119 ? 0.014 -5.025 14.036 1.00 87.44 119 GLY A O 1
ATOM 898 N N . LEU A 1 120 ? 2.018 -4.609 13.108 1.00 90.25 120 LEU A N 1
ATOM 899 C CA . LEU A 1 120 ? 1.938 -5.729 12.169 1.00 90.25 120 LEU A CA 1
ATOM 900 C C . LEU A 1 120 ? 1.872 -7.076 12.901 1.00 90.25 120 LEU A C 1
ATOM 902 O O . LEU A 1 120 ? 1.028 -7.899 12.571 1.00 90.25 120 LEU A O 1
ATOM 906 N N . THR A 1 121 ? 2.726 -7.298 13.900 1.00 90.81 121 THR A N 1
ATOM 907 C CA . THR A 1 121 ? 2.780 -8.562 14.651 1.00 90.81 121 THR A CA 1
ATOM 908 C C . THR A 1 121 ? 1.438 -8.874 15.306 1.00 90.81 121 THR A C 1
ATOM 910 O O . THR A 1 121 ? 0.908 -9.966 15.114 1.00 90.81 121 THR A O 1
ATOM 913 N N . ARG A 1 122 ? 0.852 -7.908 16.020 1.00 90.00 122 ARG A N 1
ATOM 914 C CA . ARG A 1 122 ? -0.446 -8.078 16.686 1.00 90.00 122 ARG A CA 1
ATOM 915 C C . ARG A 1 122 ? -1.591 -8.234 15.690 1.00 90.00 122 ARG A C 1
ATOM 917 O O . ARG A 1 122 ? -2.451 -9.087 15.891 1.00 90.00 122 ARG A O 1
ATOM 924 N N . SER A 1 123 ? -1.565 -7.477 14.591 1.00 91.62 123 SER A N 1
ATOM 925 C CA . SER A 1 123 ? -2.567 -7.600 13.525 1.00 91.62 123 SER A CA 1
ATOM 926 C C . SER A 1 123 ? -2.560 -8.993 12.896 1.00 91.62 123 SER A C 1
ATOM 928 O O . SER A 1 123 ? -3.622 -9.567 12.683 1.00 91.62 123 SER A O 1
ATOM 930 N N . LEU A 1 124 ? -1.382 -9.571 12.632 1.00 92.50 124 LEU A N 1
ATOM 931 C CA . LEU A 1 124 ? -1.294 -10.931 12.092 1.00 92.50 124 LEU A CA 1
ATOM 932 C C . LEU A 1 124 ? -1.770 -11.974 13.100 1.00 92.50 124 LEU A C 1
ATOM 934 O O . LEU A 1 124 ? -2.568 -12.824 12.726 1.00 92.50 124 LEU A O 1
ATOM 938 N N . SER A 1 125 ? -1.368 -11.870 14.369 1.00 91.88 125 SER A N 1
ATOM 939 C CA . SER A 1 125 ? -1.846 -12.784 15.415 1.00 91.88 125 SER A CA 1
ATOM 940 C C . SER A 1 125 ? -3.374 -12.758 15.561 1.00 91.88 125 SER A C 1
ATOM 942 O O . SER A 1 125 ? -3.982 -13.795 15.809 1.00 91.88 125 SER A O 1
ATOM 944 N N . LEU A 1 126 ? -4.008 -11.590 15.393 1.00 90.44 126 LEU A N 1
ATOM 945 C CA . LEU A 1 126 ? -5.469 -11.472 15.381 1.00 90.44 126 LEU A CA 1
ATOM 946 C C . LEU A 1 126 ? -6.088 -12.157 14.161 1.00 90.44 126 LEU A C 1
ATOM 948 O O . LEU A 1 126 ? -7.040 -12.917 14.291 1.00 90.44 126 LEU A O 1
ATOM 952 N N . LEU A 1 127 ? -5.560 -11.899 12.966 1.00 93.44 127 LEU A N 1
ATOM 953 C CA . LEU A 1 127 ? -6.063 -12.546 11.756 1.00 93.44 127 LEU A CA 1
ATOM 954 C C . LEU A 1 127 ? -5.941 -14.075 11.864 1.00 93.44 127 LEU A C 1
ATOM 956 O O . LEU A 1 127 ? -6.900 -14.786 11.572 1.00 93.44 127 LEU A O 1
ATOM 960 N N . GLU A 1 128 ? -4.809 -14.564 12.371 1.00 92.00 128 GLU A N 1
ATOM 961 C CA . GLU A 1 128 ? -4.563 -15.980 12.649 1.00 92.00 128 GLU A CA 1
ATOM 962 C C . GLU A 1 128 ? -5.569 -16.543 13.673 1.00 92.00 128 GLU A C 1
ATOM 964 O O . GLU A 1 128 ? -6.143 -17.607 13.437 1.00 92.00 128 GLU A O 1
ATOM 969 N N . SER A 1 129 ? -5.852 -15.830 14.773 1.00 94.56 129 SER A N 1
ATOM 970 C CA . SER A 1 129 ? -6.820 -16.283 15.789 1.00 94.56 129 SER A CA 1
ATOM 971 C C . SER A 1 129 ? -8.266 -16.292 15.286 1.00 94.56 129 SER A C 1
ATOM 973 O O . SER A 1 129 ? -9.071 -17.107 15.734 1.00 94.56 129 SER A O 1
ATOM 975 N N . CYS A 1 130 ? -8.587 -15.446 14.306 1.00 95.12 130 CYS A N 1
ATOM 976 C CA . CYS A 1 130 ? -9.850 -15.474 13.573 1.00 95.12 130 CYS A CA 1
ATOM 977 C C . CYS A 1 130 ? -9.897 -16.546 12.467 1.00 95.12 130 CYS A C 1
ATOM 979 O O . CYS A 1 130 ? -10.887 -16.619 11.738 1.00 95.12 130 CYS A O 1
ATOM 981 N N . GLY A 1 131 ? -8.851 -17.363 12.305 1.00 94.56 131 GLY A N 1
ATOM 982 C CA . GLY A 1 131 ? -8.782 -18.410 11.283 1.00 94.56 131 GLY A CA 1
ATOM 983 C C . GLY A 1 131 ? -8.526 -17.893 9.864 1.00 94.56 131 GLY A C 1
ATOM 984 O O . GLY A 1 131 ? -8.773 -18.610 8.893 1.00 94.56 131 GLY A O 1
ATOM 985 N N . VAL A 1 132 ? -8.046 -16.656 9.710 1.00 95.12 132 VAL A N 1
ATOM 986 C CA . VAL A 1 132 ? -7.695 -16.085 8.405 1.00 95.12 132 VAL A CA 1
ATOM 987 C C . VAL A 1 132 ? -6.337 -16.624 7.964 1.00 95.12 132 VAL A C 1
ATOM 989 O O . VAL A 1 132 ? -5.316 -16.377 8.603 1.00 95.12 132 VAL A O 1
ATOM 992 N N . ASN A 1 133 ? -6.311 -17.324 6.829 1.00 91.44 133 ASN A N 1
ATOM 993 C CA . ASN A 1 133 ? -5.065 -17.772 6.214 1.00 91.44 133 ASN A CA 1
ATOM 994 C C . ASN A 1 133 ? -4.427 -16.640 5.391 1.00 91.44 133 ASN A C 1
ATOM 996 O O . ASN A 1 133 ? -5.044 -16.111 4.463 1.00 91.44 133 ASN A O 1
ATOM 1000 N N . ILE A 1 134 ? -3.189 -16.273 5.723 1.00 91.38 134 ILE A N 1
ATOM 1001 C CA . ILE A 1 134 ? -2.457 -15.180 5.074 1.00 91.38 134 ILE A CA 1
ATOM 1002 C C . ILE A 1 134 ? -1.628 -15.740 3.915 1.00 91.38 134 ILE A C 1
ATOM 1004 O O . ILE A 1 134 ? -0.595 -16.367 4.127 1.00 91.38 134 ILE A O 1
ATOM 1008 N N . ASP A 1 135 ? -2.056 -15.466 2.683 1.00 91.00 135 ASP A N 1
ATOM 1009 C CA . ASP A 1 135 ? -1.326 -15.867 1.472 1.00 91.00 135 ASP A CA 1
ATOM 1010 C C . ASP A 1 135 ? -0.076 -14.998 1.234 1.00 91.00 135 ASP A C 1
ATOM 1012 O O . ASP A 1 135 ? 1.053 -15.487 1.137 1.00 91.00 135 ASP A O 1
ATOM 1016 N N . CYS A 1 136 ? -0.259 -13.675 1.192 1.00 92.81 136 CYS A N 1
ATOM 1017 C CA . CYS A 1 136 ? 0.835 -12.725 1.050 1.00 92.81 136 CYS A CA 1
ATOM 1018 C C . CYS A 1 136 ? 0.546 -11.383 1.727 1.00 92.81 136 CYS A C 1
ATOM 1020 O O . CYS A 1 136 ? -0.599 -11.020 1.999 1.00 92.81 136 CYS A O 1
ATOM 1022 N N . ILE A 1 137 ? 1.611 -10.620 1.975 1.00 92.81 137 ILE A N 1
ATOM 1023 C CA . ILE A 1 137 ? 1.549 -9.265 2.526 1.00 92.81 137 ILE A CA 1
ATOM 1024 C C . ILE A 1 137 ? 2.286 -8.312 1.588 1.00 92.81 137 ILE A C 1
ATOM 1026 O O . ILE A 1 137 ? 3.384 -8.611 1.113 1.00 92.81 137 ILE A O 1
ATOM 1030 N N . VAL A 1 138 ? 1.699 -7.137 1.353 1.00 91.88 138 VAL A N 1
ATOM 1031 C CA . VAL A 1 138 ? 2.305 -6.049 0.579 1.00 91.88 138 VAL A CA 1
ATOM 1032 C C . VAL A 1 138 ? 2.667 -4.908 1.523 1.00 91.88 138 VAL A C 1
ATOM 1034 O O . VAL A 1 138 ? 1.795 -4.371 2.199 1.00 91.88 138 VAL A O 1
ATOM 1037 N N . THR A 1 139 ? 3.941 -4.514 1.573 1.00 90.19 139 THR A N 1
ATOM 1038 C CA . THR A 1 139 ? 4.381 -3.371 2.396 1.00 90.19 139 THR A CA 1
ATOM 1039 C C . THR A 1 139 ? 5.375 -2.479 1.665 1.00 90.19 139 THR A C 1
ATOM 1041 O O . THR A 1 139 ? 5.908 -2.815 0.604 1.00 90.19 139 THR A O 1
ATOM 1044 N N . ASP A 1 140 ? 5.708 -1.359 2.299 1.00 86.12 140 ASP A N 1
ATOM 1045 C CA . ASP A 1 140 ? 6.903 -0.593 1.975 1.00 86.12 140 ASP A CA 1
ATOM 1046 C C . ASP A 1 140 ? 8.199 -1.353 2.309 1.00 86.12 140 ASP A C 1
ATOM 1048 O O . ASP A 1 140 ? 8.214 -2.417 2.937 1.00 86.12 140 ASP A O 1
ATOM 1052 N N . ARG A 1 141 ? 9.340 -0.791 1.894 1.00 84.62 141 ARG A N 1
ATOM 1053 C CA . ARG A 1 141 ? 10.670 -1.407 2.038 1.00 84.62 141 ARG A CA 1
ATOM 1054 C C . ARG A 1 141 ? 11.273 -1.222 3.444 1.00 84.62 141 ARG A C 1
ATOM 1056 O O . ARG A 1 141 ? 12.446 -0.868 3.555 1.00 84.62 141 ARG A O 1
ATOM 1063 N N . HIS A 1 142 ? 10.503 -1.483 4.503 1.00 85.44 142 HIS A N 1
ATOM 1064 C CA . HIS A 1 142 ? 10.977 -1.372 5.887 1.00 85.44 142 HIS A CA 1
ATOM 1065 C C . HIS A 1 142 ? 11.807 -2.611 6.307 1.00 85.44 142 HIS A C 1
ATOM 1067 O O . HIS A 1 142 ? 11.273 -3.725 6.310 1.00 85.44 142 HIS A O 1
ATOM 1073 N N . PRO A 1 143 ? 13.104 -2.477 6.666 1.00 88.25 143 PRO A N 1
ATOM 1074 C CA . PRO A 1 143 ? 13.982 -3.630 6.904 1.00 88.25 143 PRO A CA 1
ATOM 1075 C C . PRO A 1 143 ? 13.535 -4.560 8.038 1.00 88.25 143 PRO A C 1
ATOM 1077 O O . PRO A 1 143 ? 13.686 -5.777 7.915 1.00 88.25 143 PRO A O 1
ATOM 1080 N N . GLN A 1 144 ? 12.976 -4.015 9.126 1.00 88.88 144 GLN A N 1
ATOM 1081 C CA . GLN A 1 144 ? 12.535 -4.836 10.258 1.00 88.88 144 GLN A CA 1
ATOM 1082 C C . GLN A 1 144 ? 11.295 -5.668 9.910 1.00 88.88 144 GLN A C 1
ATOM 1084 O O . GLN A 1 144 ? 11.245 -6.850 10.239 1.00 88.88 144 GLN A O 1
ATOM 1089 N N . VAL A 1 145 ? 10.343 -5.079 9.177 1.00 90.56 145 VAL A N 1
ATOM 1090 C CA . VAL A 1 145 ? 9.143 -5.778 8.686 1.00 90.56 145 VAL A CA 1
ATOM 1091 C C . VAL A 1 145 ? 9.548 -6.886 7.720 1.00 90.56 145 VAL A C 1
ATOM 1093 O O . VAL A 1 145 ? 9.114 -8.023 7.859 1.00 90.56 145 VAL A O 1
ATOM 1096 N N . GLN A 1 146 ? 10.470 -6.598 6.797 1.00 91.62 146 GLN A N 1
ATOM 1097 C CA . GLN A 1 146 ? 10.994 -7.613 5.885 1.00 91.62 146 GLN A CA 1
ATOM 1098 C C . GLN A 1 146 ? 11.654 -8.783 6.620 1.00 91.62 146 GLN A C 1
ATOM 1100 O O . GLN A 1 146 ? 11.558 -9.916 6.159 1.00 91.62 146 GLN A O 1
ATOM 1105 N N . LYS A 1 147 ? 12.400 -8.516 7.700 1.00 93.06 147 LYS A N 1
ATOM 1106 C CA . LYS A 1 147 ? 13.023 -9.570 8.510 1.00 93.06 147 LYS A CA 1
ATOM 1107 C C . LYS A 1 147 ? 11.952 -10.420 9.193 1.00 93.06 147 LYS A C 1
ATOM 1109 O O . LYS A 1 147 ? 11.967 -11.631 9.018 1.00 93.06 147 LYS A O 1
ATOM 1114 N N . PHE A 1 148 ? 11.003 -9.773 9.859 1.00 93.19 148 PHE A N 1
ATOM 1115 C CA . PHE A 1 148 ? 9.899 -10.426 10.555 1.00 93.19 148 PHE A CA 1
ATOM 1116 C C . PHE A 1 148 ? 9.063 -11.334 9.637 1.00 93.19 148 PHE A C 1
ATOM 1118 O O . PHE A 1 148 ? 8.847 -12.499 9.955 1.00 93.19 148 PHE A O 1
ATOM 1125 N N . LEU A 1 149 ? 8.660 -10.844 8.460 1.00 94.56 149 LEU A N 1
ATOM 1126 C CA . LEU A 1 149 ? 7.867 -11.634 7.510 1.00 94.56 149 LEU A CA 1
ATOM 1127 C C . LEU A 1 149 ? 8.636 -12.836 6.948 1.00 94.56 149 LEU A C 1
ATOM 1129 O O . LEU A 1 149 ? 8.047 -13.892 6.735 1.00 94.56 149 LEU A O 1
ATOM 1133 N N . ARG A 1 150 ? 9.957 -12.704 6.753 1.00 93.94 150 ARG A N 1
ATOM 1134 C CA . ARG A 1 150 ? 10.808 -13.840 6.362 1.00 93.94 150 ARG A CA 1
ATOM 1135 C C . ARG A 1 150 ? 10.891 -14.898 7.457 1.00 93.94 150 ARG A C 1
ATOM 1137 O O . ARG A 1 150 ? 10.814 -16.075 7.141 1.00 93.94 150 ARG A O 1
ATOM 1144 N N . GLU A 1 151 ? 11.057 -14.487 8.712 1.00 94.44 151 GLU A N 1
ATOM 1145 C CA . GLU A 1 151 ? 11.126 -15.405 9.860 1.00 94.44 151 GLU A CA 1
ATOM 1146 C C . GLU A 1 151 ? 9.804 -16.156 10.067 1.00 94.44 151 GLU A C 1
ATOM 1148 O O . GLU A 1 151 ? 9.824 -17.323 10.442 1.00 94.44 151 GLU A O 1
ATOM 1153 N N . ARG A 1 152 ? 8.668 -15.526 9.741 1.00 91.69 152 ARG A N 1
ATOM 1154 C CA . ARG A 1 152 ? 7.343 -16.167 9.725 1.00 91.69 152 ARG A CA 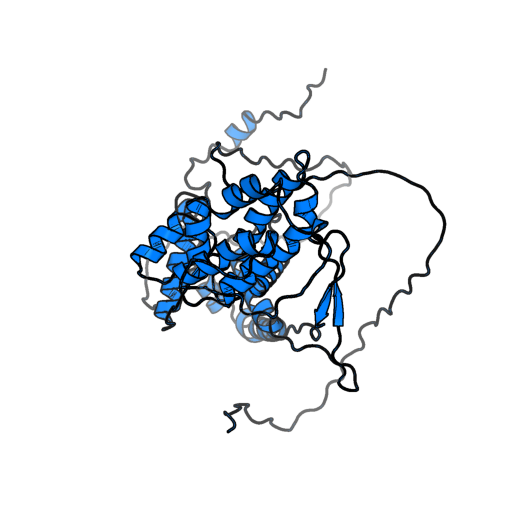1
ATOM 1155 C C . ARG A 1 152 ? 7.021 -16.954 8.449 1.00 91.69 152 ARG A C 1
ATOM 1157 O O . ARG A 1 152 ? 5.931 -17.500 8.348 1.00 91.69 152 ARG A O 1
ATOM 1164 N N . ASN A 1 153 ? 7.937 -17.014 7.480 1.00 93.56 153 ASN A N 1
ATOM 1165 C CA . ASN A 1 153 ? 7.724 -17.669 6.186 1.00 93.56 153 ASN A CA 1
ATOM 1166 C C . ASN A 1 153 ? 6.476 -17.161 5.423 1.00 93.56 153 ASN A C 1
ATOM 1168 O O . ASN A 1 153 ? 5.805 -17.925 4.734 1.00 93.56 153 ASN A O 1
ATOM 1172 N N . ILE A 1 154 ? 6.166 -15.865 5.540 1.00 94.25 154 ILE A N 1
ATOM 1173 C CA . ILE A 1 154 ? 5.045 -15.229 4.835 1.00 94.25 154 ILE A CA 1
ATOM 1174 C C . ILE A 1 154 ? 5.542 -14.638 3.514 1.00 94.25 154 ILE A C 1
ATOM 1176 O O . ILE A 1 154 ? 6.548 -13.916 3.476 1.00 94.25 154 ILE A O 1
ATOM 1180 N N . THR A 1 155 ? 4.814 -14.891 2.422 1.00 94.25 155 THR A N 1
ATOM 1181 C CA . THR A 1 155 ? 5.119 -14.305 1.111 1.00 94.25 155 THR A CA 1
ATOM 1182 C C . THR A 1 155 ? 5.025 -12.784 1.185 1.00 94.25 155 THR A C 1
ATOM 1184 O O . THR A 1 155 ? 3.979 -12.215 1.497 1.00 94.25 155 THR A O 1
ATOM 1187 N N . HIS A 1 156 ? 6.131 -12.103 0.880 1.00 94.12 156 HIS A N 1
ATOM 1188 C CA . HIS A 1 156 ? 6.238 -10.650 1.001 1.00 94.12 156 HIS A CA 1
ATOM 1189 C C . HIS A 1 156 ? 6.477 -9.970 -0.345 1.00 94.12 156 HIS A C 1
ATOM 1191 O O . HIS A 1 156 ? 7.484 -10.233 -1.012 1.00 94.12 156 HIS A O 1
ATOM 1197 N N . TYR A 1 157 ? 5.602 -9.022 -0.674 1.00 95.06 157 TYR A N 1
ATOM 1198 C CA . TYR A 1 157 ? 5.710 -8.157 -1.838 1.00 95.06 157 TYR A CA 1
ATOM 1199 C C . TYR A 1 157 ? 5.862 -6.679 -1.461 1.00 95.06 157 TYR A C 1
ATOM 1201 O O . TYR A 1 157 ? 5.512 -6.229 -0.369 1.00 95.06 157 TYR A O 1
ATOM 1209 N N . TYR A 1 158 ? 6.376 -5.902 -2.409 1.00 93.44 158 TYR A N 1
ATOM 1210 C CA . TYR A 1 158 ? 6.515 -4.459 -2.309 1.00 93.44 158 TYR A CA 1
ATOM 1211 C C . TYR A 1 158 ? 5.409 -3.729 -3.048 1.00 93.44 158 TYR A C 1
ATOM 1213 O O . TYR A 1 158 ? 4.988 -4.119 -4.142 1.00 93.44 158 TYR A O 1
ATOM 1221 N N . ASP A 1 159 ? 5.013 -2.607 -2.459 1.00 90.81 159 ASP A N 1
ATOM 1222 C CA . ASP A 1 159 ? 4.111 -1.658 -3.081 1.00 90.81 159 ASP A CA 1
ATOM 1223 C C . ASP A 1 159 ? 4.718 -1.070 -4.371 1.00 90.81 159 ASP A C 1
ATOM 1225 O O . ASP A 1 159 ? 5.755 -0.389 -4.383 1.00 90.81 159 ASP A O 1
ATOM 1229 N N . VAL A 1 160 ? 4.026 -1.325 -5.482 1.00 92.31 160 VAL A N 1
ATOM 1230 C CA . VAL A 1 160 ? 4.411 -0.877 -6.822 1.00 92.31 160 VAL A CA 1
ATOM 1231 C C . VAL A 1 160 ? 4.396 0.646 -6.941 1.00 92.31 160 VAL A C 1
ATOM 1233 O O . VAL A 1 160 ? 5.252 1.216 -7.623 1.00 92.31 160 VAL A O 1
ATOM 1236 N N . TRP A 1 161 ? 3.466 1.330 -6.271 1.00 89.50 161 TRP A N 1
ATOM 1237 C CA . TRP A 1 161 ? 3.349 2.783 -6.328 1.00 89.50 161 TRP A CA 1
ATOM 1238 C C . TRP A 1 161 ? 4.550 3.467 -5.687 1.00 89.50 161 TRP A C 1
ATOM 1240 O O . TRP A 1 161 ? 5.157 4.348 -6.307 1.00 89.50 161 TRP A O 1
ATOM 1250 N N . HIS A 1 162 ? 4.944 3.035 -4.486 1.00 88.69 162 HIS A N 1
ATOM 1251 C CA . HIS A 1 162 ? 6.109 3.593 -3.795 1.00 88.69 162 HIS A CA 1
ATOM 1252 C C . HIS A 1 162 ? 7.394 3.365 -4.604 1.00 88.69 162 HIS A C 1
ATOM 1254 O O . HIS A 1 162 ? 8.222 4.277 -4.740 1.00 88.69 162 HIS A O 1
ATOM 1260 N N . PHE A 1 163 ? 7.536 2.190 -5.228 1.00 91.81 163 PHE A N 1
ATOM 1261 C CA . PHE A 1 163 ? 8.650 1.907 -6.131 1.00 91.81 163 PHE A CA 1
ATOM 1262 C C . PHE A 1 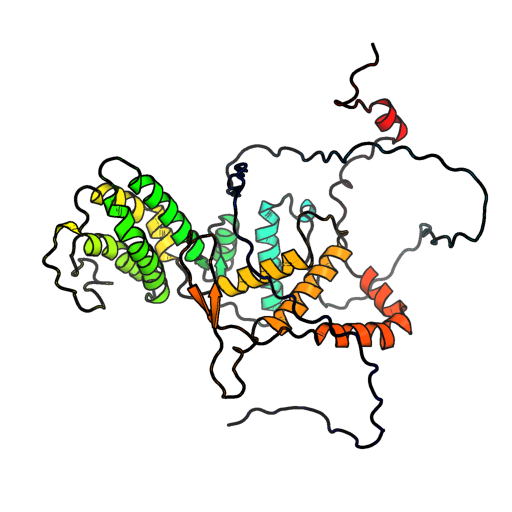163 ? 8.639 2.808 -7.379 1.00 91.81 163 PHE A C 1
ATOM 1264 O O . PHE A 1 163 ? 9.634 3.489 -7.658 1.00 91.81 163 PHE A O 1
ATOM 1271 N N . ALA A 1 164 ? 7.512 2.887 -8.095 1.00 92.19 164 ALA A N 1
ATOM 1272 C CA . ALA A 1 164 ? 7.356 3.705 -9.300 1.00 92.19 164 ALA A CA 1
ATOM 1273 C C . ALA A 1 164 ? 7.583 5.199 -9.021 1.00 92.19 164 ALA A C 1
ATOM 1275 O O . ALA A 1 164 ? 8.243 5.894 -9.800 1.00 92.19 164 ALA A O 1
ATOM 1276 N N . LYS A 1 165 ? 7.115 5.699 -7.871 1.00 90.31 165 LYS A N 1
ATOM 1277 C CA . LYS A 1 165 ? 7.385 7.063 -7.395 1.00 90.31 165 LYS A CA 1
ATOM 1278 C C . LYS A 1 165 ? 8.884 7.294 -7.190 1.00 90.31 165 LYS A C 1
ATOM 1280 O O . LYS A 1 165 ? 9.411 8.321 -7.623 1.00 90.31 165 LYS A O 1
ATOM 1285 N N . GLY A 1 166 ? 9.583 6.342 -6.570 1.00 92.50 166 GLY A N 1
ATOM 1286 C CA . GLY A 1 166 ? 11.033 6.398 -6.375 1.00 92.50 166 GLY A CA 1
ATOM 1287 C C . GLY A 1 166 ? 11.813 6.431 -7.693 1.00 92.50 166 GLY A C 1
ATOM 1288 O O . GLY A 1 166 ? 12.707 7.264 -7.856 1.00 92.50 166 GLY A O 1
ATOM 1289 N N . ILE A 1 167 ? 11.453 5.575 -8.654 1.00 93.81 167 ILE A N 1
ATOM 1290 C CA . ILE A 1 167 ? 12.045 5.576 -10.000 1.00 93.81 167 ILE A CA 1
ATOM 1291 C C . ILE A 1 167 ? 11.746 6.890 -10.725 1.00 93.81 167 ILE A C 1
ATOM 1293 O O . ILE A 1 167 ? 12.668 7.526 -11.230 1.00 93.81 167 ILE A O 1
ATOM 1297 N N . SER A 1 168 ? 10.498 7.357 -10.699 1.00 93.44 168 SER A N 1
ATOM 1298 C CA . SER A 1 168 ? 10.092 8.622 -11.321 1.00 93.44 168 SER A CA 1
ATOM 1299 C C . SER A 1 168 ? 10.929 9.803 -10.843 1.00 93.44 168 SER A C 1
ATOM 1301 O O . SER A 1 168 ? 11.384 10.593 -11.664 1.00 93.44 168 SER A O 1
ATOM 1303 N N . LYS A 1 169 ? 11.192 9.910 -9.534 1.00 93.56 169 LYS A N 1
ATOM 1304 C CA . LYS A 1 169 ? 12.056 10.966 -8.981 1.00 93.56 169 LYS A CA 1
ATOM 1305 C C . LYS A 1 169 ? 13.484 10.901 -9.529 1.00 93.56 169 LYS A C 1
ATOM 1307 O O . LYS A 1 169 ? 14.051 11.937 -9.870 1.00 93.56 169 LYS A O 1
ATOM 1312 N N . LYS A 1 170 ? 14.063 9.698 -9.638 1.00 93.31 170 LYS A N 1
ATOM 1313 C CA . LYS A 1 170 ? 15.406 9.507 -10.214 1.00 93.31 170 LYS A CA 1
ATOM 1314 C C . LYS A 1 170 ? 15.439 9.903 -11.690 1.00 93.31 170 LYS A C 1
ATOM 1316 O O . LYS A 1 170 ? 16.345 10.618 -12.106 1.00 93.31 170 LYS A O 1
ATOM 1321 N N . LEU A 1 171 ? 14.441 9.476 -12.465 1.00 93.44 171 LEU A N 1
ATOM 1322 C CA . LEU A 1 171 ? 14.335 9.815 -13.886 1.00 93.44 171 LEU A CA 1
ATOM 1323 C C . LEU A 1 171 ? 14.116 11.316 -14.097 1.00 93.44 171 LEU A C 1
ATOM 1325 O O . LEU A 1 171 ? 14.742 11.898 -14.975 1.00 93.44 171 LEU A O 1
ATOM 1329 N N . GLU A 1 172 ? 13.306 11.960 -13.254 1.00 93.06 172 GLU A N 1
ATOM 1330 C CA . GLU A 1 172 ? 13.114 13.411 -13.273 1.00 93.06 172 GLU A CA 1
ATOM 1331 C C . GLU A 1 172 ? 14.447 14.141 -13.051 1.00 93.06 172 GLU A C 1
ATOM 1333 O O . GLU A 1 172 ? 14.766 15.070 -13.790 1.00 93.06 172 GLU A O 1
ATOM 1338 N N . ALA A 1 173 ? 15.258 13.698 -12.084 1.00 92.88 173 ALA A N 1
ATOM 1339 C CA . ALA A 1 173 ? 16.581 14.269 -11.832 1.00 92.88 173 ALA A CA 1
ATOM 1340 C C . ALA A 1 173 ? 17.535 14.088 -13.026 1.00 92.88 173 ALA A C 1
ATOM 1342 O O . ALA A 1 173 ? 18.210 15.041 -13.411 1.00 92.88 173 ALA A O 1
ATOM 1343 N N . ILE A 1 174 ? 17.549 12.907 -13.655 1.00 91.81 174 ILE A N 1
ATOM 1344 C CA . ILE A 1 174 ? 18.340 12.652 -14.873 1.00 91.81 174 ILE A CA 1
ATOM 1345 C C . ILE A 1 174 ? 17.868 13.558 -16.012 1.00 91.81 174 ILE A C 1
ATOM 1347 O O . ILE A 1 174 ? 18.687 14.157 -16.697 1.00 91.81 174 ILE A O 1
ATOM 1351 N N . SER A 1 175 ? 16.556 13.719 -16.181 1.00 91.50 175 SER A N 1
ATOM 1352 C CA . SER A 1 175 ? 15.965 14.490 -17.279 1.00 91.50 175 SER A CA 1
ATOM 1353 C C . SER A 1 175 ? 16.249 15.996 -17.243 1.00 91.50 175 SER A C 1
ATOM 1355 O O . SER A 1 175 ? 15.968 16.696 -18.213 1.00 91.50 175 SER A O 1
ATOM 1357 N N . LYS A 1 176 ? 16.750 16.503 -16.109 1.00 91.25 176 LYS A N 1
ATOM 1358 C CA . LYS A 1 176 ? 17.170 17.900 -15.921 1.00 91.25 176 LYS A CA 1
ATOM 1359 C C . LYS A 1 176 ? 18.646 18.126 -16.245 1.00 91.25 176 LYS A C 1
ATOM 1361 O O . LYS A 1 176 ? 19.085 19.269 -16.262 1.00 91.25 176 LYS A O 1
ATOM 1366 N N . GLN A 1 177 ? 19.416 17.059 -16.445 1.00 90.19 177 GLN A N 1
ATOM 1367 C CA . GLN A 1 177 ? 20.803 17.166 -16.881 1.00 90.19 177 GLN A CA 1
ATOM 1368 C C . GLN A 1 177 ? 20.852 17.527 -18.367 1.00 90.19 177 GLN A C 1
ATOM 1370 O O . GLN A 1 177 ? 19.937 17.184 -19.117 1.00 90.19 177 GLN A O 1
ATOM 1375 N N . LYS A 1 178 ? 21.946 18.174 -18.783 1.00 85.38 178 LYS A N 1
ATOM 1376 C CA . LYS A 1 178 ? 22.191 18.529 -20.184 1.00 85.38 178 LYS A CA 1
ATOM 1377 C C . LYS A 1 178 ? 22.047 17.296 -21.090 1.00 85.38 178 LYS A C 1
ATOM 1379 O O . LYS A 1 178 ? 22.509 16.207 -20.728 1.00 85.38 178 LYS A O 1
ATOM 1384 N N . ASP A 1 179 ? 21.384 17.481 -22.229 1.00 83.38 179 ASP A N 1
ATOM 1385 C CA . ASP A 1 179 ? 21.163 16.480 -23.281 1.00 83.38 179 ASP A CA 1
ATOM 1386 C C . ASP A 1 179 ? 20.293 15.276 -22.850 1.00 83.38 179 ASP A C 1
ATOM 1388 O O . ASP A 1 179 ? 20.287 14.227 -23.500 1.00 83.38 179 ASP A O 1
ATOM 1392 N N . CYS A 1 180 ? 19.545 15.399 -21.741 1.00 85.81 180 CYS A N 1
ATOM 1393 C CA . CYS A 1 180 ? 18.702 14.332 -21.182 1.00 85.81 180 CYS A CA 1
ATOM 1394 C C . CYS A 1 180 ? 17.188 14.598 -21.267 1.00 85.81 180 CYS A C 1
ATOM 1396 O O . CYS A 1 180 ? 16.379 13.809 -20.771 1.00 85.81 180 CYS A O 1
ATOM 1398 N N . GLU A 1 181 ? 16.769 15.672 -21.931 1.00 86.06 181 GLU A N 1
ATOM 1399 C CA . GLU A 1 181 ? 15.392 16.175 -21.945 1.00 86.06 181 GLU A CA 1
ATOM 1400 C C . GLU A 1 181 ? 14.423 15.195 -22.618 1.00 86.06 181 GLU A C 1
ATOM 1402 O O . GLU A 1 181 ? 13.257 15.085 -22.224 1.00 86.06 181 GLU A O 1
ATOM 1407 N N . LYS A 1 182 ? 14.913 14.419 -23.599 1.00 87.50 182 LYS A N 1
ATOM 1408 C CA . LYS A 1 182 ? 14.128 13.384 -24.293 1.00 87.50 182 LYS A CA 1
ATOM 1409 C C . LYS A 1 182 ? 13.569 12.324 -23.338 1.00 87.50 182 LYS A C 1
ATOM 1411 O O . LYS A 1 182 ? 12.509 11.767 -23.623 1.00 87.50 182 LYS A O 1
ATOM 1416 N N . LEU A 1 183 ? 14.217 12.081 -22.193 1.00 90.06 183 LEU A N 1
ATOM 1417 C CA . LEU A 1 183 ? 13.755 11.114 -21.194 1.00 90.06 183 LEU A CA 1
ATOM 1418 C C . LEU A 1 183 ? 12.356 11.453 -20.658 1.00 90.06 183 LEU A C 1
ATOM 1420 O O . LEU A 1 183 ? 11.571 10.541 -20.402 1.00 90.06 183 LEU A O 1
ATOM 1424 N N . LYS A 1 184 ? 11.994 12.741 -20.557 1.00 88.88 184 LYS A N 1
ATOM 1425 C CA . LYS A 1 184 ? 10.673 13.161 -20.048 1.00 88.88 184 LYS A CA 1
ATOM 1426 C C . LYS A 1 184 ? 9.520 12.568 -20.853 1.00 88.88 184 LYS A C 1
ATOM 1428 O O . LYS A 1 184 ? 8.506 12.182 -20.279 1.00 88.88 184 LYS A O 1
ATOM 1433 N N . LYS A 1 185 ? 9.700 12.430 -22.172 1.00 89.44 185 LYS A N 1
ATOM 1434 C CA . LYS A 1 185 ? 8.701 11.838 -23.077 1.00 89.44 185 LYS A CA 1
ATOM 1435 C C . LYS A 1 185 ? 8.460 10.349 -22.787 1.00 89.44 185 LYS A C 1
ATOM 1437 O O . LYS A 1 185 ? 7.372 9.849 -23.051 1.00 89.44 185 LYS A O 1
ATOM 1442 N N . TRP A 1 186 ? 9.444 9.665 -22.202 1.00 92.06 186 TRP A N 1
ATOM 1443 C CA . TRP A 1 186 ? 9.409 8.233 -21.896 1.00 92.06 186 TRP A CA 1
ATOM 1444 C C . TRP A 1 186 ? 8.971 7.902 -20.470 1.00 92.06 186 TRP A C 1
ATOM 1446 O O . TRP A 1 186 ? 8.508 6.791 -20.227 1.00 92.06 186 TRP A O 1
ATOM 1456 N N . MET A 1 187 ? 9.063 8.844 -19.527 1.00 91.44 187 MET A N 1
ATOM 1457 C CA . MET A 1 187 ? 8.774 8.591 -18.106 1.00 91.44 187 MET A CA 1
ATOM 1458 C C . MET A 1 187 ? 7.383 7.991 -17.864 1.00 91.44 187 MET A C 1
ATOM 1460 O O . MET A 1 187 ? 7.235 7.099 -17.031 1.00 91.44 187 MET A O 1
ATOM 1464 N N . LYS A 1 188 ? 6.362 8.440 -18.606 1.00 90.38 188 LYS A N 1
ATOM 1465 C CA . LYS A 1 188 ? 5.007 7.878 -18.508 1.00 90.38 188 LYS A CA 1
ATOM 1466 C C . LYS A 1 188 ? 4.970 6.412 -18.948 1.00 90.38 188 LYS A C 1
ATOM 1468 O O . LYS A 1 188 ? 4.392 5.590 -18.243 1.00 90.38 188 LYS A O 1
ATOM 1473 N N . SER A 1 189 ? 5.612 6.083 -20.067 1.00 92.38 189 SER A N 1
ATOM 1474 C CA . SER A 1 189 ? 5.706 4.710 -20.572 1.00 92.38 189 SER A CA 1
ATOM 1475 C C . SER A 1 189 ? 6.486 3.812 -19.617 1.00 92.38 189 SER A C 1
ATOM 1477 O O . SER A 1 189 ? 6.022 2.721 -19.317 1.00 92.38 189 SER A O 1
ATOM 1479 N N . ILE A 1 190 ? 7.608 4.294 -19.069 1.00 94.31 190 ILE A N 1
ATOM 1480 C CA . ILE A 1 190 ? 8.398 3.553 -18.075 1.00 94.31 190 ILE A CA 1
ATOM 1481 C C . ILE A 1 190 ? 7.557 3.265 -16.827 1.00 94.31 190 ILE A C 1
ATOM 1483 O O . ILE A 1 190 ? 7.534 2.135 -16.357 1.00 94.31 190 ILE A O 1
ATOM 1487 N N . ASN A 1 191 ? 6.819 4.253 -16.312 1.00 92.44 191 ASN A N 1
ATOM 1488 C CA . ASN A 1 191 ? 5.938 4.040 -15.163 1.00 92.44 191 ASN A CA 1
ATOM 1489 C C . ASN A 1 191 ? 4.846 3.013 -15.450 1.00 92.44 191 ASN A C 1
ATOM 1491 O O . ASN A 1 191 ? 4.639 2.111 -14.646 1.00 92.44 191 ASN A O 1
ATOM 1495 N N . ASN A 1 192 ? 4.168 3.117 -16.593 1.00 92.94 192 ASN A N 1
ATOM 1496 C CA . ASN A 1 192 ? 3.158 2.135 -16.982 1.00 92.94 192 ASN A CA 1
ATOM 1497 C C . ASN A 1 192 ? 3.764 0.730 -17.119 1.00 92.94 192 ASN A C 1
ATOM 1499 O O . ASN A 1 192 ? 3.143 -0.244 -16.701 1.00 92.94 192 ASN A O 1
ATOM 1503 N N . HIS A 1 193 ? 4.991 0.638 -17.637 1.00 94.75 193 HIS A N 1
ATOM 1504 C CA . HIS A 1 193 ? 5.728 -0.615 -17.773 1.00 94.75 193 HIS A CA 1
ATOM 1505 C C . HIS A 1 193 ? 6.031 -1.271 -16.424 1.00 94.75 193 HIS A C 1
ATOM 1507 O O . HIS A 1 193 ? 5.963 -2.489 -16.336 1.00 94.75 193 HIS A O 1
ATOM 1513 N N . ILE A 1 194 ? 6.291 -0.498 -15.359 1.00 94.25 194 ILE A N 1
ATOM 1514 C CA . ILE A 1 194 ? 6.460 -1.033 -13.991 1.00 94.25 194 ILE A CA 1
ATOM 1515 C C . ILE A 1 194 ? 5.184 -1.745 -13.530 1.00 94.25 194 ILE A C 1
ATOM 1517 O O . ILE A 1 194 ? 5.252 -2.872 -13.047 1.00 94.25 194 ILE A O 1
ATOM 1521 N N . TYR A 1 195 ? 4.023 -1.103 -13.686 1.00 93.88 195 TYR A N 1
ATOM 1522 C CA . TYR A 1 195 ? 2.744 -1.695 -13.280 1.00 93.88 195 TYR A CA 1
ATOM 1523 C C . TYR A 1 195 ? 2.398 -2.926 -14.114 1.00 93.88 195 TYR A C 1
ATOM 1525 O O . TYR A 1 195 ? 1.968 -3.930 -13.556 1.00 93.88 195 TYR A O 1
ATOM 1533 N N . TRP A 1 196 ? 2.621 -2.860 -15.429 1.00 94.88 196 TRP A N 1
ATOM 1534 C CA . TRP A 1 196 ? 2.421 -4.001 -16.319 1.00 94.88 196 TRP A CA 1
ATOM 1535 C C . TRP A 1 196 ? 3.361 -5.162 -15.975 1.00 94.88 196 TRP A C 1
ATOM 1537 O O . TRP A 1 196 ? 2.908 -6.291 -15.849 1.00 94.88 196 TRP A O 1
ATOM 1547 N N . THR A 1 197 ? 4.641 -4.877 -15.725 1.00 95.31 197 THR A N 1
ATOM 1548 C CA . THR A 1 197 ? 5.629 -5.871 -15.282 1.00 95.31 197 THR A CA 1
ATOM 1549 C C . THR A 1 197 ? 5.176 -6.547 -13.993 1.00 95.31 197 THR A C 1
ATOM 1551 O O . THR A 1 197 ? 5.213 -7.769 -13.898 1.00 95.31 197 THR A O 1
ATOM 1554 N N . ALA A 1 198 ? 4.734 -5.774 -13.000 1.00 95.00 198 ALA A N 1
ATOM 1555 C CA . ALA A 1 198 ? 4.322 -6.320 -11.715 1.00 95.00 198 ALA A CA 1
ATOM 1556 C C . ALA A 1 198 ? 3.079 -7.216 -11.843 1.00 95.00 198 ALA A C 1
ATOM 1558 O O . ALA A 1 198 ? 3.109 -8.355 -11.381 1.00 95.00 198 ALA A O 1
ATOM 1559 N N . ALA A 1 199 ? 2.030 -6.723 -12.511 1.00 93.88 199 ALA A N 1
ATOM 1560 C CA . ALA A 1 199 ? 0.746 -7.413 -12.653 1.00 93.88 199 ALA A CA 1
ATOM 1561 C C . ALA A 1 199 ? 0.785 -8.593 -13.639 1.00 93.88 199 ALA A C 1
ATOM 1563 O O . ALA A 1 199 ? 0.057 -9.563 -13.469 1.00 93.88 199 ALA A O 1
ATOM 1564 N N . GLY A 1 200 ? 1.621 -8.506 -14.674 1.00 93.31 200 GLY A N 1
ATOM 1565 C CA . GLY A 1 200 ? 1.720 -9.496 -15.743 1.00 93.31 200 GLY A CA 1
ATOM 1566 C C . GLY A 1 200 ? 2.789 -10.565 -15.527 1.00 93.31 200 GLY A C 1
ATOM 1567 O O . GLY A 1 200 ? 3.086 -11.281 -16.476 1.00 93.31 200 GLY A O 1
ATOM 1568 N N . SER A 1 201 ? 3.411 -10.648 -14.347 1.00 95.00 201 SER A N 1
ATOM 1569 C CA . SER A 1 201 ? 4.453 -11.642 -14.052 1.00 95.00 201 SER A CA 1
ATOM 1570 C C . SER A 1 201 ? 4.064 -12.546 -12.894 1.00 95.00 201 SER A C 1
ATOM 1572 O O . SER A 1 201 ? 3.529 -12.094 -11.878 1.00 95.00 201 SER A O 1
ATOM 1574 N N . THR A 1 202 ? 4.462 -13.806 -12.999 1.00 92.44 202 THR A N 1
ATOM 1575 C CA . THR A 1 202 ? 4.219 -14.840 -11.988 1.00 92.44 202 THR A CA 1
ATOM 1576 C C . THR A 1 202 ? 5.399 -15.015 -11.033 1.00 92.44 202 THR A C 1
ATOM 1578 O O . THR A 1 202 ? 5.206 -15.306 -9.854 1.00 92.44 202 THR A O 1
ATOM 1581 N N . SER A 1 203 ? 6.628 -14.750 -11.491 1.00 95.38 203 SER A N 1
ATOM 1582 C CA . SER A 1 203 ? 7.850 -14.969 -10.708 1.00 95.38 203 SER A CA 1
ATOM 1583 C C . SER A 1 203 ? 8.732 -13.723 -10.596 1.00 95.38 203 SER A C 1
ATOM 1585 O O . SER A 1 203 ? 8.651 -12.788 -11.391 1.00 95.38 203 SER A O 1
ATOM 1587 N N . GLY A 1 204 ? 9.602 -13.698 -9.582 1.00 96.00 204 GLY A N 1
ATOM 1588 C CA . GLY A 1 204 ? 10.584 -12.622 -9.409 1.00 96.00 204 GLY A CA 1
ATOM 1589 C C . GLY A 1 204 ? 11.568 -12.485 -10.582 1.00 96.00 204 GLY A C 1
ATOM 1590 O O . GLY A 1 204 ? 11.763 -11.363 -11.053 1.00 96.00 204 GLY A O 1
ATOM 1591 N N . PRO A 1 205 ? 12.155 -13.585 -11.091 1.00 97.06 205 PRO A N 1
ATOM 1592 C CA . PRO A 1 205 ? 12.978 -13.556 -12.300 1.00 97.06 205 PRO A CA 1
ATOM 1593 C C . PRO A 1 205 ? 12.229 -13.037 -13.535 1.00 97.06 205 PRO A C 1
ATOM 1595 O O . PRO A 1 205 ? 12.761 -12.191 -14.246 1.00 97.06 205 PRO A O 1
ATOM 1598 N N . GLU A 1 206 ? 10.972 -13.443 -13.744 1.00 96.69 206 GLU A N 1
ATOM 1599 C CA . GLU A 1 206 ? 10.152 -12.934 -14.855 1.00 96.69 206 GLU A CA 1
ATOM 1600 C C . GLU A 1 206 ? 9.918 -11.417 -14.735 1.00 96.69 206 GLU A C 1
ATOM 1602 O O . GLU A 1 206 ? 10.071 -10.691 -15.718 1.00 96.69 206 GLU A O 1
ATOM 1607 N N . ARG A 1 207 ? 9.648 -10.904 -13.520 1.00 96.94 207 ARG A N 1
ATOM 1608 C CA . ARG A 1 207 ? 9.547 -9.451 -13.272 1.00 96.94 207 ARG A CA 1
ATOM 1609 C C . ARG A 1 207 ? 10.833 -8.726 -13.649 1.00 96.94 207 ARG A C 1
ATOM 1611 O O . ARG A 1 207 ? 10.773 -7.638 -14.216 1.00 96.94 207 ARG A O 1
ATOM 1618 N N . ILE A 1 208 ? 11.993 -9.303 -13.335 1.00 97.38 208 ILE A N 1
ATOM 1619 C CA . ILE A 1 208 ? 13.290 -8.728 -13.710 1.00 97.38 208 ILE A CA 1
ATOM 1620 C C . ILE A 1 208 ? 13.453 -8.717 -15.234 1.00 97.38 208 ILE A C 1
ATOM 1622 O O . ILE A 1 208 ? 13.823 -7.674 -15.776 1.00 97.38 208 ILE A O 1
ATOM 1626 N N . ALA A 1 209 ? 13.143 -9.822 -15.915 1.00 96.56 209 ALA A N 1
ATOM 1627 C CA . ALA A 1 209 ? 13.255 -9.943 -17.368 1.00 96.56 209 ALA A CA 1
ATOM 1628 C C . ALA A 1 209 ? 12.355 -8.925 -18.090 1.00 96.56 209 ALA A C 1
ATOM 1630 O O . ALA A 1 209 ? 12.832 -8.110 -18.888 1.00 96.56 209 ALA A O 1
ATOM 1631 N N . LYS A 1 210 ? 11.065 -8.881 -17.725 1.00 96.38 210 LYS A N 1
ATOM 1632 C CA . LYS A 1 210 ? 10.104 -7.901 -18.253 1.00 96.38 210 LYS A CA 1
ATOM 1633 C C . LYS A 1 210 ? 10.531 -6.473 -17.928 1.00 96.38 210 LYS A C 1
ATOM 1635 O O . LYS A 1 210 ? 10.478 -5.616 -18.807 1.00 96.38 210 LYS A O 1
ATOM 1640 N N . TRP A 1 211 ? 11.017 -6.194 -16.716 1.00 96.25 211 TRP A N 1
ATOM 1641 C CA . TRP A 1 211 ? 11.531 -4.868 -16.362 1.00 96.25 211 TRP A CA 1
ATOM 1642 C C . TRP A 1 211 ? 12.716 -4.458 -17.231 1.00 96.25 211 TRP A C 1
ATOM 1644 O O . TRP A 1 211 ? 12.709 -3.350 -17.757 1.00 96.25 211 TRP A O 1
ATOM 1654 N N . ALA A 1 212 ? 13.711 -5.328 -17.413 1.00 94.44 212 ALA A N 1
ATOM 1655 C CA . ALA A 1 212 ? 14.904 -5.027 -18.198 1.00 94.44 212 ALA A CA 1
ATOM 1656 C C . ALA A 1 212 ? 14.577 -4.746 -19.675 1.00 94.44 212 ALA A C 1
ATOM 1658 O O . ALA A 1 212 ? 15.212 -3.886 -20.290 1.00 94.44 212 ALA A O 1
ATOM 1659 N N . ALA A 1 213 ? 13.534 -5.381 -20.222 1.00 94.25 213 ALA A N 1
ATOM 1660 C CA . ALA A 1 213 ? 13.097 -5.190 -21.605 1.00 94.25 213 ALA A CA 1
ATOM 1661 C C . ALA A 1 213 ? 12.738 -3.736 -21.961 1.00 94.25 213 ALA A C 1
ATOM 1663 O O . ALA A 1 213 ? 12.882 -3.333 -23.115 1.00 94.25 213 ALA A O 1
ATOM 1664 N N . ILE A 1 214 ? 12.377 -2.889 -20.989 1.00 93.06 214 ILE A N 1
ATOM 1665 C CA . ILE A 1 214 ? 12.138 -1.459 -21.248 1.00 93.06 214 ILE A CA 1
ATOM 1666 C C . ILE A 1 214 ? 13.370 -0.745 -21.826 1.00 93.06 214 ILE A C 1
ATOM 1668 O O . ILE A 1 214 ? 13.222 0.190 -22.610 1.00 93.06 214 ILE A O 1
ATOM 1672 N N . LEU A 1 215 ? 14.585 -1.195 -21.490 1.00 92.50 215 LEU A N 1
ATOM 1673 C CA . LEU A 1 215 ? 15.834 -0.665 -22.045 1.00 92.50 215 LEU A CA 1
ATOM 1674 C C . LEU A 1 215 ? 15.989 -1.018 -23.530 1.00 92.50 215 LEU A C 1
ATOM 1676 O O . LEU A 1 215 ? 16.603 -0.280 -24.303 1.00 92.50 215 LEU A O 1
ATOM 1680 N N . ASN A 1 216 ? 15.388 -2.121 -23.957 1.00 91.19 216 ASN A N 1
ATOM 1681 C CA . ASN A 1 216 ? 15.294 -2.483 -25.362 1.00 91.19 216 ASN A CA 1
ATOM 1682 C C . ASN A 1 216 ? 14.186 -1.672 -26.047 1.00 91.19 216 ASN A C 1
ATOM 1684 O O . ASN A 1 216 ? 14.440 -1.061 -27.084 1.00 91.19 216 ASN A O 1
ATOM 1688 N N . HIS A 1 217 ? 13.023 -1.513 -25.407 1.00 90.56 217 HIS A N 1
ATOM 1689 C CA . HIS A 1 217 ? 11.901 -0.743 -25.960 1.00 90.56 217 HIS A CA 1
ATOM 1690 C C . HIS A 1 217 ? 12.254 0.723 -26.248 1.00 90.56 217 HIS A C 1
ATOM 1692 O O . HIS A 1 217 ? 11.861 1.261 -27.280 1.00 90.56 217 HIS A O 1
ATOM 1698 N N . VAL A 1 218 ? 13.027 1.386 -25.377 1.00 90.00 218 VAL A N 1
ATOM 1699 C CA . VAL A 1 218 ? 13.448 2.785 -25.608 1.00 90.00 218 VAL A CA 1
ATOM 1700 C C . VAL A 1 218 ? 14.398 2.946 -26.805 1.00 90.00 218 VAL A C 1
ATOM 1702 O O . VAL A 1 218 ? 14.634 4.076 -27.239 1.00 90.00 218 VAL A O 1
ATOM 1705 N N . ARG A 1 219 ? 14.925 1.836 -27.338 1.00 89.38 219 ARG A N 1
ATOM 1706 C CA . ARG A 1 219 ? 15.785 1.743 -28.529 1.00 89.38 219 ARG A CA 1
ATOM 1707 C C . ARG A 1 219 ? 15.100 1.039 -29.709 1.00 89.38 219 ARG A C 1
ATOM 1709 O O . ARG A 1 219 ? 15.773 0.747 -30.689 1.00 89.38 219 ARG A O 1
ATOM 1716 N N . ASP A 1 220 ? 13.794 0.782 -29.614 1.00 90.38 220 ASP A N 1
ATOM 1717 C CA . ASP A 1 220 ? 13.003 0.038 -30.608 1.00 90.38 220 ASP A CA 1
ATOM 1718 C C . ASP A 1 220 ? 13.435 -1.424 -30.820 1.00 90.38 220 ASP A C 1
ATOM 1720 O O . ASP A 1 220 ? 13.273 -1.997 -31.896 1.00 90.38 220 ASP A O 1
ATOM 1724 N N . VAL A 1 221 ? 13.997 -2.046 -29.784 1.00 89.88 221 VAL A N 1
ATOM 1725 C CA . VAL A 1 221 ? 14.364 -3.464 -29.790 1.00 89.88 221 VAL A CA 1
ATOM 1726 C C . VAL A 1 221 ? 13.276 -4.256 -29.062 1.00 89.88 221 VAL A C 1
ATOM 1728 O O . VAL A 1 221 ? 13.007 -4.011 -27.887 1.00 89.88 221 VAL A O 1
ATOM 1731 N N . HIS A 1 222 ? 12.658 -5.209 -29.765 1.00 90.00 222 HIS A N 1
ATOM 1732 C CA . HIS A 1 222 ? 11.495 -5.985 -29.283 1.00 90.00 222 HIS A CA 1
ATOM 1733 C C . HIS A 1 222 ? 11.773 -7.489 -29.121 1.00 90.00 222 HIS A C 1
ATOM 1735 O O . HIS A 1 222 ? 10.871 -8.263 -28.797 1.00 90.00 222 HIS A O 1
ATOM 1741 N N . THR A 1 223 ? 13.020 -7.894 -29.356 1.00 91.50 223 THR A N 1
ATOM 1742 C CA . THR A 1 223 ? 13.562 -9.235 -29.102 1.00 91.50 223 THR A CA 1
ATOM 1743 C C . THR A 1 223 ? 14.587 -9.149 -27.981 1.00 91.50 223 THR A C 1
ATOM 1745 O O . THR A 1 223 ? 15.338 -8.171 -27.897 1.00 91.50 223 THR A O 1
ATOM 1748 N N . HIS A 1 224 ? 14.612 -10.137 -27.098 1.00 91.62 224 HIS A N 1
ATOM 1749 C CA . HIS A 1 224 ? 15.397 -10.089 -25.870 1.00 91.62 224 HIS A CA 1
ATOM 1750 C C . HIS A 1 224 ? 16.143 -11.406 -25.663 1.00 91.62 224 HIS A C 1
ATOM 1752 O O . HIS A 1 224 ? 15.659 -12.468 -26.041 1.00 91.62 224 HIS A O 1
ATOM 1758 N N . GLU A 1 225 ? 17.327 -11.319 -25.062 1.00 90.25 225 GLU A N 1
ATOM 1759 C CA . GLU A 1 225 ? 18.174 -12.486 -24.788 1.00 90.25 225 GLU A CA 1
ATOM 1760 C C . GLU A 1 225 ? 17.645 -13.334 -23.625 1.00 90.25 225 GLU A C 1
ATOM 1762 O O . GLU A 1 225 ? 17.918 -14.529 -23.560 1.00 90.25 225 GLU A O 1
ATOM 1767 N N . ASP A 1 226 ? 16.884 -12.728 -22.709 1.00 91.94 226 ASP A N 1
ATOM 1768 C CA . ASP A 1 226 ? 16.358 -13.418 -21.535 1.00 91.94 226 ASP A CA 1
ATOM 1769 C C . ASP A 1 226 ? 15.230 -14.392 -21.937 1.00 91.94 226 ASP A C 1
ATOM 1771 O O . ASP A 1 226 ? 14.193 -13.953 -22.452 1.00 91.94 226 ASP A O 1
ATOM 1775 N N . PRO A 1 227 ? 15.383 -15.708 -21.692 1.00 94.19 227 PRO A N 1
ATOM 1776 C CA . PRO A 1 227 ? 14.400 -16.708 -22.097 1.00 94.19 227 PRO A CA 1
ATOM 1777 C C . PRO A 1 227 ? 13.070 -16.594 -21.343 1.00 94.19 227 PRO A C 1
ATOM 1779 O O . PRO A 1 227 ? 12.069 -17.130 -21.813 1.00 94.19 227 PRO A O 1
ATOM 1782 N N . LEU A 1 228 ? 13.026 -15.896 -20.200 1.00 94.56 228 LEU A N 1
ATOM 1783 C CA . LEU A 1 228 ? 11.784 -15.654 -19.461 1.00 94.56 228 LEU A CA 1
ATOM 1784 C C . LEU A 1 228 ? 10.905 -14.591 -20.126 1.00 94.56 228 LEU A C 1
ATOM 1786 O O . LEU A 1 228 ? 9.710 -14.518 -19.848 1.00 94.56 228 LEU A O 1
ATOM 1790 N N . TYR A 1 229 ? 11.477 -13.765 -21.004 1.00 94.94 229 TYR A N 1
ATOM 1791 C CA . TYR A 1 229 ? 10.731 -12.795 -21.797 1.00 94.94 229 TYR A CA 1
ATOM 1792 C C . TYR A 1 229 ? 11.446 -12.533 -23.133 1.00 94.94 229 TYR A C 1
ATOM 1794 O O . TYR A 1 229 ? 12.032 -11.469 -23.309 1.00 94.94 229 TYR A O 1
ATOM 1802 N N . PRO A 1 230 ? 11.417 -13.478 -24.091 1.00 93.31 230 PRO A N 1
ATOM 1803 C CA . PRO A 1 230 ? 12.253 -13.414 -25.294 1.00 93.31 230 PRO A CA 1
ATOM 1804 C C . PRO A 1 230 ? 11.712 -12.463 -26.375 1.00 93.31 230 PRO A C 1
ATOM 1806 O O . PRO A 1 230 ? 12.452 -12.025 -27.259 1.00 93.31 230 PRO A O 1
ATOM 1809 N N . LYS A 1 231 ? 10.413 -12.138 -26.341 1.00 92.62 231 LYS A N 1
ATOM 1810 C CA . LYS A 1 231 ? 9.757 -11.238 -27.301 1.00 92.62 231 LYS A CA 1
ATOM 1811 C C . LYS A 1 231 ? 8.616 -10.462 -26.657 1.00 92.62 231 LYS A C 1
ATOM 1813 O O . LYS A 1 231 ? 7.993 -10.941 -25.714 1.00 92.62 231 LYS A O 1
ATOM 1818 N N . CYS A 1 232 ? 8.305 -9.300 -27.222 1.00 92.38 232 CYS A N 1
ATOM 1819 C CA . CYS A 1 232 ? 7.214 -8.458 -26.742 1.00 92.38 232 CYS A CA 1
ATOM 1820 C C . CYS A 1 232 ? 5.822 -9.092 -26.909 1.00 92.38 232 CYS A C 1
ATOM 1822 O O . CYS A 1 232 ? 5.516 -9.675 -27.949 1.00 92.38 232 CYS A O 1
ATOM 1824 N N . GLU A 1 233 ? 4.948 -8.895 -25.916 1.00 90.12 233 GLU A N 1
ATOM 1825 C CA . GLU A 1 233 ? 3.544 -9.360 -25.917 1.00 90.12 233 GLU A CA 1
ATOM 1826 C C . GLU A 1 233 ? 2.582 -8.430 -26.687 1.00 90.12 233 GLU A C 1
ATOM 1828 O O . GLU A 1 233 ? 1.373 -8.652 -26.728 1.00 90.12 233 GLU A O 1
ATOM 1833 N N . HIS A 1 234 ? 3.096 -7.370 -27.311 1.00 86.94 234 HIS A N 1
ATOM 1834 C CA . HIS A 1 234 ? 2.298 -6.410 -28.067 1.00 86.94 234 HIS A CA 1
ATOM 1835 C C . HIS A 1 234 ? 2.700 -6.374 -29.541 1.00 86.94 234 HIS A C 1
ATOM 1837 O O . HIS A 1 234 ? 3.845 -6.631 -29.912 1.00 86.94 234 HIS A O 1
ATOM 1843 N N . ALA A 1 235 ? 1.765 -5.950 -30.392 1.00 87.56 235 ALA A N 1
ATOM 1844 C CA . ALA A 1 235 ? 2.077 -5.649 -31.782 1.00 87.56 235 ALA A CA 1
ATOM 1845 C C . ALA A 1 235 ? 3.156 -4.555 -31.865 1.00 87.56 235 ALA A C 1
ATOM 1847 O O . ALA A 1 235 ? 3.087 -3.531 -31.175 1.00 87.56 235 ALA A O 1
ATOM 1848 N N . ILE A 1 236 ? 4.156 -4.767 -32.719 1.00 85.75 236 ILE A N 1
ATOM 1849 C CA . ILE A 1 236 ? 5.234 -3.800 -32.930 1.00 85.75 236 ILE A CA 1
ATOM 1850 C C . ILE A 1 236 ? 4.687 -2.647 -33.772 1.00 85.75 236 ILE A C 1
ATOM 1852 O O . ILE A 1 236 ? 4.287 -2.822 -34.926 1.00 85.75 236 ILE A O 1
ATOM 1856 N N . ARG A 1 237 ? 4.672 -1.444 -33.195 1.00 79.81 237 ARG A N 1
ATOM 1857 C CA . ARG A 1 237 ? 4.287 -0.229 -33.916 1.00 79.81 237 ARG A CA 1
ATOM 1858 C C . ARG A 1 237 ? 5.470 0.260 -34.742 1.00 79.81 237 ARG A C 1
ATOM 1860 O O . ARG A 1 237 ? 6.412 0.819 -34.194 1.00 79.81 237 ARG A O 1
ATOM 1867 N N . LYS A 1 238 ? 5.394 0.095 -36.062 1.00 77.94 238 LYS A N 1
ATOM 1868 C CA . LYS A 1 238 ? 6.391 0.644 -36.988 1.00 77.94 238 LYS A CA 1
ATOM 1869 C C . LYS A 1 238 ? 6.332 2.174 -36.949 1.00 77.94 238 LYS A C 1
ATOM 1871 O O . LYS A 1 238 ? 5.286 2.762 -37.210 1.00 77.94 238 LYS A O 1
ATOM 1876 N N . THR A 1 239 ? 7.448 2.823 -36.631 1.00 76.88 239 THR A N 1
ATOM 1877 C CA . THR A 1 239 ? 7.609 4.279 -36.751 1.00 76.88 239 THR A CA 1
ATOM 1878 C C . THR A 1 239 ? 8.860 4.569 -37.565 1.00 76.88 239 THR A C 1
ATOM 1880 O O . THR A 1 239 ? 9.919 4.002 -37.322 1.00 76.88 239 THR A O 1
ATOM 1883 N N . THR A 1 240 ? 8.745 5.464 -38.539 1.00 73.94 240 THR A N 1
ATOM 1884 C CA . THR A 1 240 ? 9.883 5.944 -39.337 1.00 73.94 240 THR A CA 1
ATOM 1885 C C . THR A 1 240 ? 10.690 7.014 -38.597 1.00 73.94 240 THR A C 1
ATOM 1887 O O . THR A 1 240 ? 11.858 7.242 -38.902 1.00 73.94 240 THR A O 1
ATOM 1890 N N . ASP A 1 241 ? 10.091 7.645 -37.584 1.00 80.19 241 ASP A N 1
ATOM 1891 C CA . ASP A 1 241 ? 10.726 8.689 -36.784 1.00 80.19 241 ASP A CA 1
ATOM 1892 C C . ASP A 1 241 ? 11.665 8.104 -35.717 1.00 80.19 241 ASP A C 1
ATOM 1894 O O . ASP A 1 241 ? 11.248 7.772 -34.602 1.00 80.19 241 ASP A O 1
ATOM 1898 N N . LYS A 1 242 ? 12.955 8.022 -36.061 1.00 78.56 242 LYS A N 1
ATOM 1899 C CA . LYS A 1 242 ? 14.025 7.568 -35.162 1.00 78.56 242 LYS A CA 1
ATOM 1900 C C . LYS A 1 242 ? 14.344 8.565 -34.041 1.00 78.56 242 LYS A C 1
ATOM 1902 O O . LYS A 1 242 ? 15.013 8.201 -33.076 1.00 78.56 242 LYS A O 1
ATOM 1907 N N . SER A 1 243 ? 13.866 9.812 -34.121 1.00 78.69 243 SER A N 1
ATOM 1908 C CA . SER A 1 243 ? 14.183 10.855 -33.134 1.00 78.69 243 SER A CA 1
ATOM 1909 C C . SER A 1 243 ? 13.537 10.613 -31.763 1.00 78.69 243 SER A C 1
ATOM 1911 O O . SER A 1 243 ? 13.985 11.195 -30.763 1.00 78.69 243 SER A O 1
ATOM 1913 N N . LYS A 1 244 ? 12.519 9.738 -31.727 1.00 79.44 244 LYS A N 1
ATOM 1914 C CA . LYS A 1 244 ? 11.764 9.314 -30.541 1.00 79.44 244 LYS A CA 1
ATOM 1915 C C . LYS A 1 244 ? 12.566 8.414 -29.598 1.00 79.44 244 LYS A C 1
ATOM 1917 O O . LYS A 1 244 ? 12.248 8.373 -28.411 1.00 79.44 244 LYS A O 1
ATOM 1922 N N . TRP A 1 245 ? 13.591 7.728 -30.095 1.00 85.75 245 TRP A N 1
ATOM 1923 C CA . TRP A 1 245 ? 14.357 6.735 -29.340 1.00 85.75 245 TRP A CA 1
ATOM 1924 C C . TRP A 1 245 ? 15.471 7.364 -28.493 1.00 85.75 245 TRP A C 1
ATOM 1926 O O . TRP A 1 245 ? 15.994 8.439 -28.805 1.00 85.75 245 TRP A O 1
ATOM 1936 N N . LEU A 1 246 ? 15.828 6.702 -27.391 1.00 83.81 246 LEU A N 1
ATOM 1937 C CA . LEU A 1 246 ? 16.861 7.164 -26.463 1.00 83.81 246 LEU A CA 1
ATOM 1938 C C . LEU A 1 246 ? 18.211 6.515 -26.798 1.00 83.81 246 LEU A C 1
ATOM 1940 O O . LEU A 1 246 ? 18.409 5.334 -26.540 1.00 83.81 246 LEU A O 1
ATOM 1944 N N . GLN A 1 247 ? 19.156 7.305 -27.320 1.00 74.75 247 GLN A N 1
ATOM 1945 C CA . GLN A 1 247 ? 20.554 6.885 -27.521 1.00 74.75 247 GLN A CA 1
ATOM 1946 C C . GLN A 1 247 ? 21.503 7.553 -26.513 1.00 74.75 247 GLN A C 1
ATOM 1948 O O . GLN A 1 247 ? 22.057 6.874 -25.657 1.00 74.75 247 GLN A O 1
ATOM 1953 N N . ALA A 1 248 ? 21.629 8.885 -26.524 1.00 70.25 248 ALA A N 1
ATOM 1954 C CA . ALA A 1 248 ? 22.596 9.606 -25.677 1.00 70.25 248 ALA A CA 1
ATOM 1955 C C . ALA A 1 248 ? 22.364 9.455 -24.154 1.00 70.25 248 ALA A C 1
ATOM 1957 O O . ALA A 1 248 ? 23.301 9.502 -23.362 1.00 70.25 248 ALA A O 1
ATOM 1958 N N . VAL A 1 249 ? 21.114 9.240 -23.729 1.00 81.00 249 VAL A N 1
ATOM 1959 C CA . VAL A 1 249 ? 20.727 9.131 -22.304 1.00 81.00 249 VAL A CA 1
ATOM 1960 C C . VAL A 1 249 ? 20.767 7.682 -21.802 1.00 81.00 249 VAL A C 1
ATOM 1962 O O . VAL A 1 249 ? 20.599 7.431 -20.607 1.00 81.00 249 VAL A O 1
ATOM 1965 N N . PHE A 1 250 ? 20.987 6.719 -22.703 1.00 86.50 250 PHE A N 1
ATOM 1966 C CA . PHE A 1 250 ? 20.769 5.298 -22.446 1.00 86.50 250 PHE A CA 1
ATOM 1967 C C . PHE A 1 250 ? 21.574 4.780 -21.252 1.00 86.50 250 PHE A C 1
ATOM 1969 O O . PHE A 1 250 ? 20.991 4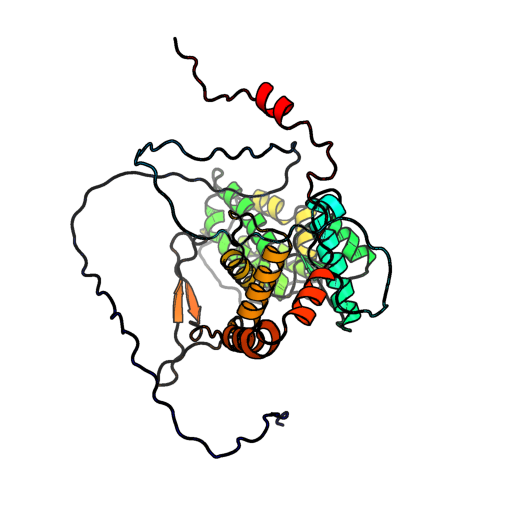.209 -20.340 1.00 86.50 250 PHE A O 1
ATOM 1976 N N . TYR A 1 251 ? 22.875 5.069 -21.182 1.00 87.69 251 TYR A N 1
ATOM 1977 C CA . TYR A 1 251 ? 23.728 4.591 -20.088 1.00 87.69 251 TYR A CA 1
ATOM 1978 C C . TYR A 1 251 ? 23.270 5.079 -18.700 1.00 87.69 251 TYR A C 1
ATOM 1980 O O . TYR A 1 251 ? 23.272 4.329 -17.722 1.00 87.69 251 TYR A O 1
ATOM 1988 N N . LYS A 1 252 ? 22.827 6.342 -18.592 1.00 89.44 252 LYS A N 1
ATOM 1989 C CA . LYS A 1 252 ? 22.308 6.893 -17.325 1.00 89.44 252 LYS A CA 1
ATOM 1990 C C . LYS A 1 252 ? 20.996 6.219 -16.929 1.00 89.44 252 LYS A C 1
ATOM 1992 O O . LYS A 1 252 ? 20.781 5.944 -15.748 1.00 89.44 252 LYS A O 1
ATOM 1997 N N . LEU A 1 253 ? 20.134 5.966 -17.915 1.00 90.38 253 LEU A N 1
ATOM 1998 C CA . LEU A 1 253 ? 18.873 5.258 -17.734 1.00 90.38 253 LEU A CA 1
ATOM 1999 C C . LEU A 1 253 ? 19.121 3.812 -17.287 1.00 90.38 253 LEU A C 1
ATOM 2001 O O . LEU A 1 253 ? 18.616 3.406 -16.245 1.00 90.38 253 LEU A O 1
ATOM 2005 N N . GLU A 1 254 ? 19.960 3.078 -18.012 1.00 92.56 254 GLU A N 1
ATOM 2006 C CA . GLU A 1 254 ? 20.365 1.708 -17.707 1.00 92.56 254 GLU A CA 1
ATOM 2007 C C . GLU A 1 254 ? 20.885 1.596 -16.274 1.00 92.56 254 GLU A C 1
ATOM 2009 O O . GLU A 1 254 ? 20.290 0.890 -15.464 1.00 92.56 254 GLU A O 1
ATOM 2014 N N . LYS A 1 255 ? 21.889 2.396 -15.895 1.00 91.19 255 LYS A N 1
ATOM 2015 C CA . LYS A 1 255 ? 22.439 2.403 -14.529 1.00 91.19 255 LYS A CA 1
ATOM 2016 C C . LYS A 1 255 ? 21.373 2.655 -13.452 1.00 91.19 255 LYS A C 1
ATOM 2018 O O . LYS A 1 255 ? 21.420 2.073 -12.361 1.00 91.19 255 LYS A O 1
ATOM 2023 N N . ALA A 1 256 ? 20.405 3.531 -13.723 1.00 89.81 256 ALA A N 1
ATOM 2024 C CA . ALA A 1 256 ? 19.316 3.812 -12.793 1.00 89.81 256 ALA A CA 1
ATOM 2025 C C . ALA A 1 256 ? 18.334 2.635 -12.657 1.00 89.81 256 ALA A C 1
ATOM 2027 O O . ALA A 1 256 ? 17.804 2.424 -11.563 1.00 89.81 256 ALA A O 1
ATOM 2028 N N . MET A 1 257 ? 18.120 1.873 -13.732 1.00 90.44 257 MET A N 1
ATOM 2029 C CA . MET A 1 257 ? 17.125 0.801 -13.823 1.00 90.44 257 MET A CA 1
ATOM 2030 C C . MET A 1 257 ? 17.670 -0.583 -13.448 1.00 90.44 257 MET A C 1
ATOM 2032 O O . MET A 1 257 ? 16.914 -1.390 -12.912 1.00 90.44 257 MET A O 1
ATOM 2036 N N . THR A 1 258 ? 18.958 -0.857 -13.668 1.00 92.94 258 THR A N 1
ATOM 2037 C CA . THR A 1 258 ? 19.556 -2.201 -13.515 1.00 92.94 258 THR A CA 1
ATOM 2038 C C . THR A 1 258 ? 20.482 -2.342 -12.314 1.00 92.94 258 THR A C 1
ATOM 2040 O O . THR A 1 258 ? 21.072 -3.400 -12.100 1.00 92.94 258 THR A O 1
ATOM 2043 N N . ASN A 1 259 ? 20.617 -1.311 -11.472 1.00 93.44 259 ASN A N 1
ATOM 2044 C CA . ASN A 1 259 ? 21.417 -1.463 -10.258 1.00 93.44 259 ASN A CA 1
ATOM 2045 C C . ASN A 1 259 ? 20.872 -2.602 -9.371 1.00 93.44 259 ASN A C 1
ATOM 2047 O O . ASN A 1 259 ? 19.663 -2.823 -9.273 1.00 93.44 259 ASN A O 1
ATOM 2051 N N . LYS A 1 260 ? 21.785 -3.293 -8.674 1.00 94.12 260 LYS A N 1
ATOM 2052 C CA . LYS A 1 260 ? 21.493 -4.519 -7.907 1.00 94.12 260 LYS A CA 1
ATOM 2053 C C . LYS A 1 260 ? 20.308 -4.375 -6.945 1.00 94.12 260 LYS A C 1
ATOM 2055 O O . LYS A 1 260 ? 19.515 -5.300 -6.813 1.00 94.12 260 LYS A O 1
ATOM 2060 N N . ARG A 1 261 ? 20.177 -3.227 -6.267 1.00 92.62 261 ARG A N 1
ATOM 2061 C CA . ARG A 1 261 ? 19.056 -2.969 -5.345 1.00 92.62 261 ARG A CA 1
ATOM 2062 C C . ARG A 1 261 ? 17.729 -2.838 -6.097 1.00 92.62 261 ARG A C 1
ATOM 2064 O O . ARG A 1 261 ? 16.743 -3.408 -5.662 1.00 92.62 261 ARG A O 1
ATOM 2071 N N . THR A 1 262 ? 17.719 -2.140 -7.231 1.00 93.88 262 THR A N 1
ATOM 2072 C CA . THR A 1 262 ? 16.516 -1.961 -8.057 1.00 93.88 262 THR A CA 1
ATOM 2073 C C . THR A 1 262 ? 16.017 -3.300 -8.585 1.00 93.88 262 THR A C 1
ATOM 2075 O O . THR A 1 262 ? 14.839 -3.584 -8.430 1.00 93.88 262 THR A O 1
ATOM 2078 N N . LEU A 1 263 ? 16.896 -4.161 -9.107 1.00 96.00 263 LEU A N 1
ATOM 2079 C CA . LEU A 1 263 ? 16.489 -5.485 -9.595 1.00 96.00 263 LEU A CA 1
ATOM 2080 C C . LEU A 1 263 ? 15.960 -6.394 -8.474 1.00 96.00 263 LEU A C 1
ATOM 2082 O O . LEU A 1 263 ? 14.946 -7.064 -8.654 1.00 96.00 263 LEU A O 1
ATOM 2086 N N . LYS A 1 264 ? 16.593 -6.369 -7.291 1.00 95.06 264 LYS A N 1
ATOM 2087 C CA . LYS A 1 264 ? 16.089 -7.083 -6.104 1.00 95.06 264 LYS A CA 1
ATOM 2088 C C . LYS A 1 264 ? 14.698 -6.604 -5.683 1.00 95.06 264 LYS A C 1
ATOM 2090 O O . LYS A 1 264 ? 13.868 -7.424 -5.309 1.00 95.06 264 LYS A O 1
ATOM 2095 N N . ASP A 1 265 ? 14.451 -5.298 -5.745 1.00 94.56 265 ASP A N 1
ATOM 2096 C CA . ASP A 1 265 ? 13.143 -4.726 -5.427 1.00 94.56 265 ASP A CA 1
ATOM 2097 C C . ASP A 1 265 ? 12.100 -5.074 -6.504 1.00 94.56 265 ASP A C 1
ATOM 2099 O O . ASP A 1 265 ? 10.975 -5.429 -6.163 1.00 94.56 265 ASP A O 1
ATOM 2103 N N . VAL A 1 266 ? 12.482 -5.044 -7.788 1.00 96.62 266 VAL A N 1
ATOM 2104 C CA . VAL A 1 266 ? 11.624 -5.417 -8.928 1.00 96.62 266 VAL A CA 1
ATOM 2105 C C . VAL A 1 266 ? 11.116 -6.850 -8.804 1.00 96.62 266 VAL A C 1
ATOM 2107 O O . VAL A 1 266 ? 9.928 -7.100 -9.004 1.00 96.62 266 VAL A O 1
ATOM 2110 N N . ALA A 1 267 ? 11.986 -7.783 -8.411 1.00 96.88 267 ALA A N 1
ATOM 2111 C CA . ALA A 1 267 ? 11.612 -9.183 -8.209 1.00 96.88 267 ALA A CA 1
ATOM 2112 C C . ALA A 1 267 ? 10.473 -9.366 -7.191 1.00 96.88 267 ALA A C 1
ATOM 2114 O O . ALA A 1 267 ? 9.728 -10.345 -7.262 1.00 96.88 267 ALA A O 1
ATOM 2115 N N . LYS A 1 268 ? 10.336 -8.420 -6.254 1.00 95.69 268 LYS A N 1
ATOM 2116 C CA . LYS A 1 268 ? 9.345 -8.430 -5.177 1.00 95.69 268 LYS A CA 1
ATOM 2117 C C . LYS A 1 268 ? 8.141 -7.530 -5.433 1.00 95.69 268 LYS A C 1
ATOM 2119 O O . LYS A 1 268 ? 7.329 -7.375 -4.531 1.00 95.69 268 LYS A O 1
ATOM 2124 N N . LEU A 1 269 ? 7.997 -6.911 -6.602 1.00 95.56 269 LEU A N 1
ATOM 2125 C CA . LEU A 1 269 ? 6.829 -6.065 -6.863 1.00 95.56 269 LEU A CA 1
ATOM 2126 C C . LEU A 1 269 ? 5.538 -6.883 -6.790 1.00 95.56 269 LEU A C 1
ATOM 2128 O O . LEU A 1 269 ? 5.450 -7.959 -7.379 1.00 95.56 269 LEU A O 1
ATOM 2132 N N . SER A 1 270 ? 4.551 -6.353 -6.067 1.00 94.06 270 SER A N 1
ATOM 2133 C CA . SER A 1 270 ? 3.263 -7.019 -5.889 1.00 94.06 270 SER A CA 1
ATOM 2134 C C . SER A 1 270 ? 2.543 -7.207 -7.227 1.00 94.06 270 SER A C 1
ATOM 2136 O O . SER A 1 270 ? 2.365 -6.222 -7.951 1.00 94.06 270 SER A O 1
ATOM 2138 N N . PRO A 1 271 ? 2.067 -8.426 -7.546 1.00 91.25 271 PRO A N 1
ATOM 2139 C CA . PRO A 1 271 ? 1.165 -8.633 -8.674 1.00 91.25 271 PRO A CA 1
ATOM 2140 C C . PRO A 1 271 ? -0.248 -8.097 -8.394 1.00 91.25 271 PRO A C 1
ATOM 2142 O O . PRO A 1 271 ? -1.033 -7.903 -9.319 1.00 91.25 271 PRO A O 1
ATOM 2145 N N . HIS A 1 272 ? -0.576 -7.812 -7.130 1.00 84.75 272 HIS A N 1
ATOM 2146 C CA . HIS A 1 272 ? -1.889 -7.336 -6.709 1.00 84.75 272 HIS A CA 1
ATOM 2147 C C . HIS A 1 272 ? -1.942 -5.802 -6.647 1.00 84.75 272 HIS A C 1
ATOM 2149 O O . HIS A 1 272 ? -1.087 -5.146 -6.045 1.00 84.75 272 HIS A O 1
ATOM 2155 N N . HIS A 1 273 ? -2.988 -5.211 -7.229 1.00 68.00 273 HIS A N 1
ATOM 2156 C CA . HIS A 1 273 ? -3.274 -3.776 -7.141 1.00 68.00 273 HIS A CA 1
ATOM 2157 C C . HIS A 1 273 ? -4.002 -3.455 -5.828 1.00 68.00 273 HIS A C 1
ATOM 2159 O O . HIS A 1 273 ? -5.121 -3.924 -5.646 1.00 68.00 273 HIS A O 1
ATOM 2165 N N . GLN A 1 274 ? -3.407 -2.678 -4.911 1.00 59.91 274 GLN A N 1
ATOM 2166 C CA . GLN A 1 274 ? -3.979 -2.566 -3.552 1.00 59.91 274 GLN A CA 1
ATOM 2167 C C . GLN A 1 274 ? -4.014 -1.160 -2.913 1.00 59.91 274 GLN A C 1
ATOM 2169 O O . GLN A 1 274 ? -4.723 -0.963 -1.930 1.00 59.91 274 GLN A O 1
ATOM 2174 N N . THR A 1 275 ? -3.344 -0.137 -3.454 1.00 65.81 275 THR A N 1
ATOM 2175 C CA . THR A 1 275 ? -3.073 1.076 -2.648 1.00 65.81 275 THR A CA 1
ATOM 2176 C C . THR A 1 275 ? -4.231 2.061 -2.504 1.00 65.81 275 THR A C 1
ATOM 2178 O O . THR A 1 275 ? -4.347 2.731 -1.482 1.00 65.81 275 THR A O 1
ATOM 2181 N N . SER A 1 276 ? -5.135 2.158 -3.485 1.00 73.94 276 SER A N 1
ATOM 2182 C CA . SER A 1 276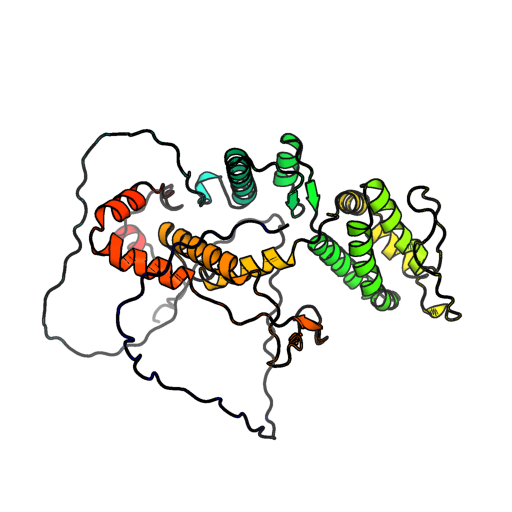 ? -6.139 3.234 -3.480 1.00 73.94 276 SER A CA 1
ATOM 2183 C C . SER A 1 276 ? -7.210 3.094 -2.394 1.00 73.94 276 SER A C 1
ATOM 2185 O O . SER A 1 276 ? -7.790 4.096 -1.987 1.00 73.94 276 SER A O 1
ATOM 2187 N N . SER A 1 277 ? -7.501 1.863 -1.963 1.00 82.12 277 SER A N 1
ATOM 2188 C CA . SER A 1 277 ? -8.450 1.573 -0.876 1.00 82.12 277 SER A CA 1
ATOM 2189 C C . SER A 1 277 ? -7.853 2.001 0.469 1.00 82.12 277 SER A C 1
ATOM 2191 O O . SER A 1 277 ? -8.456 2.770 1.213 1.00 82.12 277 SER A O 1
ATOM 2193 N N . LEU A 1 278 ? -6.597 1.618 0.713 1.00 83.38 278 LEU A N 1
ATOM 2194 C CA . LEU A 1 278 ? -5.860 1.975 1.922 1.00 83.38 278 LEU A CA 1
ATOM 2195 C C . LEU A 1 278 ? -5.676 3.495 2.066 1.00 83.38 278 LEU A C 1
ATOM 2197 O O . LEU A 1 278 ? -5.937 4.052 3.128 1.00 83.38 278 LEU A O 1
ATOM 2201 N N . GLU A 1 279 ? -5.303 4.194 0.987 1.00 84.88 279 GLU A N 1
ATOM 2202 C CA . GLU A 1 279 ? -5.212 5.663 0.993 1.00 84.88 279 GLU A CA 1
ATOM 2203 C C . GLU A 1 279 ? -6.562 6.331 1.301 1.00 84.88 279 GLU A C 1
ATOM 2205 O O . GLU A 1 279 ? -6.605 7.354 1.989 1.00 84.88 279 GLU A O 1
ATOM 2210 N N . ALA A 1 280 ? -7.668 5.764 0.805 1.00 87.81 280 ALA A N 1
ATOM 2211 C CA . ALA A 1 280 ? -9.003 6.266 1.106 1.00 87.81 280 ALA A CA 1
ATOM 2212 C C . ALA A 1 280 ? -9.351 6.071 2.587 1.00 87.81 280 ALA A C 1
ATOM 2214 O O . ALA A 1 280 ? -9.879 6.997 3.200 1.00 87.81 280 ALA A O 1
ATOM 2215 N N . PHE A 1 281 ? -9.007 4.924 3.175 1.00 92.06 281 PHE A N 1
ATOM 2216 C CA . PHE A 1 281 ? -9.210 4.689 4.602 1.00 92.06 281 PHE A CA 1
ATOM 2217 C C . PHE A 1 281 ? -8.368 5.631 5.468 1.00 92.06 281 PHE A C 1
ATOM 2219 O O . PHE A 1 281 ? -8.899 6.265 6.377 1.00 92.06 281 PHE A O 1
ATOM 2226 N N . HIS A 1 282 ? -7.091 5.835 5.131 1.00 89.25 282 HIS A N 1
ATOM 2227 C CA . HIS A 1 282 ? -6.250 6.820 5.818 1.00 89.25 282 HIS A CA 1
ATOM 2228 C C . HIS A 1 282 ? -6.840 8.236 5.762 1.00 89.25 282 HIS A C 1
ATOM 2230 O O . HIS A 1 282 ? -6.765 8.975 6.743 1.00 89.25 282 HIS A O 1
ATOM 2236 N N . ALA A 1 283 ? -7.454 8.627 4.641 1.00 90.94 283 ALA A N 1
ATOM 2237 C CA . ALA A 1 283 ? -8.141 9.912 4.543 1.00 90.94 283 ALA A CA 1
ATOM 2238 C C . ALA A 1 283 ? -9.370 9.998 5.469 1.00 90.94 283 ALA A C 1
ATOM 2240 O O . ALA A 1 283 ? -9.624 11.064 6.026 1.00 90.94 283 ALA A O 1
ATOM 2241 N N . VAL A 1 284 ? -10.101 8.892 5.665 1.00 94.75 284 VAL A N 1
ATOM 2242 C CA . VAL A 1 284 ? -11.205 8.813 6.637 1.00 94.75 284 VAL A CA 1
ATOM 2243 C C . VAL A 1 284 ? -10.673 8.916 8.065 1.00 94.75 284 VAL A C 1
ATOM 2245 O O . VAL A 1 284 ? -11.179 9.734 8.826 1.00 94.75 284 VAL A O 1
ATOM 2248 N N . ILE A 1 285 ? -9.606 8.191 8.417 1.00 94.12 285 ILE A N 1
ATOM 2249 C CA . ILE A 1 285 ? -8.964 8.312 9.738 1.00 94.12 285 ILE A CA 1
ATOM 2250 C C . ILE A 1 285 ? -8.608 9.771 10.032 1.00 94.12 285 ILE A C 1
ATOM 2252 O O . ILE A 1 285 ? -8.957 10.281 11.089 1.00 94.12 285 ILE A O 1
ATOM 2256 N N . LEU A 1 286 ? -7.988 10.476 9.081 1.00 93.19 286 LEU A N 1
ATOM 2257 C CA . LEU A 1 286 ? -7.621 11.887 9.252 1.00 93.19 286 LEU A CA 1
ATOM 2258 C C . LEU A 1 286 ? -8.821 12.825 9.446 1.00 93.19 286 LEU A C 1
ATOM 2260 O O . LEU A 1 286 ? -8.643 13.917 9.980 1.00 93.19 286 LEU A O 1
ATOM 2264 N N . HIS A 1 287 ? -10.016 12.429 9.005 1.00 94.38 287 HIS A N 1
ATOM 2265 C CA . HIS A 1 287 ? -11.242 13.186 9.239 1.00 94.38 287 HIS A CA 1
ATOM 2266 C C . HIS A 1 287 ? -11.748 13.020 10.679 1.00 94.38 287 HIS A C 1
ATOM 2268 O O . HIS A 1 287 ? -12.134 14.003 11.306 1.00 94.38 287 HIS A O 1
ATOM 2274 N N . PHE A 1 288 ? -11.706 11.798 11.218 1.00 94.25 288 PHE A N 1
ATOM 2275 C CA . PHE A 1 288 ? -12.180 11.491 12.575 1.00 94.25 288 PHE A CA 1
ATOM 2276 C C . PHE A 1 288 ? -11.142 11.787 13.665 1.00 94.25 288 PHE A C 1
ATOM 2278 O O . PHE A 1 288 ? -11.506 12.214 14.763 1.00 94.25 288 PHE A O 1
ATOM 2285 N N . ALA A 1 289 ? -9.860 11.596 13.357 1.00 93.00 289 ALA A N 1
ATOM 2286 C CA . ALA A 1 289 ? -8.714 11.812 14.232 1.00 93.00 289 ALA A CA 1
ATOM 2287 C C . ALA A 1 289 ? -7.629 12.645 13.512 1.00 93.00 289 ALA A C 1
ATOM 2289 O O . ALA A 1 289 ? -6.626 12.109 13.025 1.00 93.00 289 ALA A O 1
ATOM 2290 N N . PRO A 1 290 ? -7.819 13.974 13.403 1.00 90.12 290 PRO A N 1
ATOM 2291 C CA . PRO A 1 290 ? -6.830 14.860 12.800 1.00 90.12 290 PRO A CA 1
ATOM 2292 C C . PRO A 1 290 ? -5.504 14.856 13.570 1.00 90.12 290 PRO A C 1
ATOM 2294 O O . PRO A 1 290 ? -5.480 14.949 14.793 1.00 90.12 290 PRO A O 1
ATOM 2297 N N . LYS A 1 291 ? -4.378 14.837 12.847 1.00 85.69 291 LYS A N 1
ATOM 2298 C CA . LYS A 1 291 ? -3.022 14.799 13.437 1.00 85.69 291 LYS A CA 1
ATOM 2299 C C . LYS A 1 291 ? -2.638 16.040 14.250 1.00 85.69 291 LYS A C 1
ATOM 2301 O O . LYS A 1 291 ? -1.659 16.003 14.982 1.00 85.69 291 LYS A O 1
ATOM 2306 N N . ASN A 1 292 ? -3.344 17.151 14.058 1.00 85.62 292 ASN A N 1
ATOM 2307 C CA . ASN A 1 292 ? -3.085 18.425 14.731 1.00 85.62 292 ASN A CA 1
ATOM 2308 C C . ASN A 1 292 ? -3.901 18.601 16.019 1.00 85.62 292 ASN A C 1
ATOM 2310 O O . ASN A 1 292 ? -3.878 19.684 16.598 1.00 85.62 292 ASN A O 1
ATOM 2314 N N . VAL A 1 293 ? -4.639 17.574 16.438 1.00 86.44 293 VAL A N 1
ATOM 2315 C CA . VAL A 1 293 ? -5.422 17.576 17.671 1.00 86.44 293 VAL A CA 1
ATOM 2316 C C . VAL A 1 293 ? -4.907 16.453 18.560 1.00 86.44 293 VAL A C 1
ATOM 2318 O O . VAL A 1 293 ? -4.701 15.330 18.101 1.00 86.44 293 VAL A O 1
ATOM 2321 N N . VAL A 1 294 ? -4.675 16.768 19.832 1.00 85.31 294 VAL A N 1
ATOM 2322 C CA . VAL A 1 294 ? -4.283 15.778 20.836 1.00 85.31 294 VAL A CA 1
ATOM 2323 C C . VAL A 1 294 ? -5.548 15.146 21.400 1.00 85.31 294 VAL A C 1
ATOM 2325 O O . VAL A 1 294 ? -6.464 15.853 21.819 1.00 85.31 294 VAL A O 1
ATOM 2328 N N . PHE A 1 295 ? -5.591 13.818 21.415 1.00 84.06 295 PHE A N 1
ATOM 2329 C CA . PHE A 1 295 ? -6.683 13.054 22.003 1.00 84.06 295 PHE A CA 1
ATOM 2330 C C . PHE A 1 295 ? -6.134 12.182 23.134 1.00 84.06 295 PHE A C 1
ATOM 2332 O O . PHE A 1 295 ? -5.069 11.586 22.955 1.00 84.06 295 PHE A O 1
ATOM 2339 N N . PRO A 1 296 ? -6.853 12.053 24.264 1.00 87.81 296 PRO A N 1
ATOM 2340 C CA . PRO A 1 296 ? -6.604 10.974 25.212 1.00 87.81 296 PRO A CA 1
ATOM 2341 C C . PRO A 1 296 ? -6.715 9.616 24.513 1.00 87.81 296 PRO A C 1
ATOM 2343 O O . PRO A 1 296 ? -7.455 9.490 23.535 1.00 87.81 296 PRO A O 1
ATOM 2346 N N . PHE A 1 297 ? -6.043 8.595 25.046 1.00 85.50 297 PHE A N 1
ATOM 2347 C CA . PHE A 1 297 ? -5.992 7.255 24.449 1.00 85.50 297 PHE A CA 1
ATOM 2348 C C . PHE A 1 297 ? -7.379 6.701 24.079 1.00 85.50 297 PHE A C 1
ATOM 2350 O O . PHE A 1 297 ? -7.640 6.416 22.913 1.00 85.50 297 PHE A O 1
ATOM 2357 N N . ILE A 1 298 ? -8.311 6.658 25.039 1.00 88.19 298 ILE A N 1
ATOM 2358 C CA . ILE A 1 298 ? -9.689 6.186 24.808 1.00 88.19 298 ILE A CA 1
ATOM 2359 C C . ILE A 1 298 ? -10.409 7.039 23.752 1.00 88.19 298 ILE A C 1
ATOM 2361 O O . ILE A 1 298 ? -11.124 6.521 22.898 1.00 88.19 298 ILE A O 1
ATOM 2365 N N . GLY A 1 299 ? -10.184 8.355 23.761 1.00 90.00 299 GLY A N 1
ATOM 2366 C CA . GLY A 1 299 ? -10.763 9.260 22.770 1.00 90.00 299 GLY A CA 1
ATOM 2367 C C . GLY A 1 299 ? -10.253 8.994 21.351 1.00 90.00 299 GLY A C 1
ATOM 2368 O O . GLY A 1 299 ? -11.033 9.074 20.400 1.00 90.00 299 GLY A O 1
ATOM 2369 N N . MET A 1 300 ? -8.968 8.660 21.201 1.00 89.50 300 MET A N 1
ATOM 2370 C CA . MET A 1 300 ? -8.384 8.245 19.924 1.00 89.50 300 MET A CA 1
ATOM 2371 C C . MET A 1 300 ? -8.986 6.917 19.459 1.00 89.50 300 MET A C 1
ATOM 2373 O O . MET A 1 300 ? -9.492 6.848 18.339 1.00 89.50 300 MET A O 1
ATOM 2377 N N . LEU A 1 301 ? -9.013 5.910 20.336 1.00 89.00 301 LEU A N 1
ATOM 2378 C CA . LEU A 1 301 ? -9.546 4.577 20.050 1.00 89.00 301 LEU A CA 1
ATOM 2379 C C . LEU A 1 301 ? -10.990 4.644 19.527 1.00 89.00 301 LEU A C 1
ATOM 2381 O O . LEU A 1 301 ? -11.293 4.142 18.444 1.00 89.00 301 LEU A O 1
ATOM 2385 N N . CYS A 1 302 ? -11.876 5.361 20.229 1.00 91.88 302 CYS A N 1
ATOM 2386 C CA . CYS A 1 302 ? -13.267 5.538 19.801 1.00 91.88 302 CYS A CA 1
ATOM 2387 C C . CYS A 1 302 ? -13.379 6.204 18.419 1.00 91.88 302 CYS A C 1
ATOM 2389 O O . CYS A 1 302 ? -14.212 5.817 17.597 1.00 91.88 302 CYS A O 1
ATOM 2391 N N . ARG A 1 303 ? -12.528 7.195 18.121 1.00 94.69 303 ARG A N 1
ATOM 2392 C CA . ARG A 1 303 ? -12.509 7.871 16.811 1.00 94.69 303 ARG A CA 1
ATOM 2393 C C . ARG A 1 303 ? -12.028 6.950 15.695 1.00 94.69 303 ARG A C 1
ATOM 2395 O O . ARG A 1 303 ? -12.573 7.015 14.594 1.00 94.69 303 ARG A O 1
ATOM 2402 N N . LEU A 1 304 ? -11.048 6.090 15.967 1.00 93.81 304 LEU A N 1
ATOM 2403 C CA . LEU A 1 304 ? -10.580 5.082 15.016 1.00 93.81 304 LEU A CA 1
ATOM 2404 C C . LEU A 1 304 ? -11.665 4.035 14.734 1.00 93.81 304 LEU A C 1
ATOM 2406 O O . LEU A 1 304 ? -11.881 3.692 13.571 1.00 93.81 304 LEU A O 1
ATOM 2410 N N . TYR A 1 305 ? -12.421 3.606 15.748 1.00 94.00 305 TYR A N 1
ATOM 2411 C CA . TYR A 1 305 ? -13.583 2.732 15.552 1.00 94.00 305 TYR A CA 1
ATOM 2412 C C . TYR A 1 305 ? -14.686 3.391 14.719 1.00 94.00 305 TYR A C 1
ATOM 2414 O O . TYR A 1 305 ? -15.200 2.770 13.788 1.00 94.00 305 TYR A O 1
ATOM 2422 N N . LEU A 1 306 ? -15.003 4.666 14.966 1.00 96.00 306 LEU A N 1
ATOM 2423 C CA . LEU A 1 306 ? -15.944 5.421 14.128 1.00 96.00 306 LEU A CA 1
ATOM 2424 C C . LEU A 1 306 ? -15.455 5.548 12.680 1.00 96.00 306 LEU A C 1
ATOM 2426 O O . LEU A 1 306 ? -16.243 5.372 11.750 1.00 96.00 306 LEU A O 1
ATOM 2430 N N . ALA A 1 307 ? -14.159 5.795 12.474 1.00 96.19 307 ALA A N 1
ATOM 2431 C CA . ALA A 1 307 ? -13.561 5.824 11.143 1.00 96.19 307 ALA A CA 1
ATOM 2432 C C . ALA A 1 307 ? -13.682 4.466 10.433 1.00 96.19 307 ALA A C 1
ATOM 2434 O O . ALA A 1 307 ? -14.019 4.427 9.248 1.00 96.19 307 ALA A O 1
ATOM 2435 N N . ALA A 1 308 ? -13.438 3.362 11.146 1.00 95.69 308 ALA A N 1
ATOM 2436 C CA . ALA A 1 308 ? -13.568 2.006 10.622 1.00 95.69 308 ALA A CA 1
ATOM 2437 C C . ALA A 1 308 ? -15.019 1.673 10.245 1.00 95.69 308 ALA A C 1
ATOM 2439 O O . ALA A 1 308 ? -15.263 1.228 9.125 1.00 95.69 308 ALA A O 1
ATOM 2440 N N . MET A 1 309 ? -15.988 1.959 11.120 1.00 96.31 309 MET A N 1
ATOM 2441 C CA . MET A 1 309 ? -17.417 1.772 10.833 1.00 96.31 309 MET A CA 1
ATOM 2442 C C . MET A 1 309 ? -17.862 2.601 9.624 1.00 96.31 309 MET A C 1
ATOM 2444 O O . MET A 1 309 ? -18.449 2.062 8.683 1.00 96.31 309 MET A O 1
ATOM 2448 N N . HIS A 1 310 ? -17.494 3.886 9.592 1.00 96.50 310 HIS A N 1
ATOM 2449 C CA . HIS A 1 310 ? -17.792 4.764 8.464 1.00 96.50 310 HIS A CA 1
ATOM 2450 C C . HIS A 1 310 ? -17.201 4.229 7.156 1.00 96.50 310 HIS A C 1
ATOM 2452 O O . HIS A 1 310 ? -17.874 4.228 6.123 1.00 96.50 310 HIS A O 1
ATOM 2458 N N . TYR A 1 311 ? -15.943 3.778 7.186 1.00 95.69 311 TYR A N 1
ATOM 2459 C CA . TYR A 1 311 ? -15.272 3.227 6.017 1.00 95.69 311 TYR A CA 1
ATOM 2460 C C . TYR A 1 311 ? -15.938 1.941 5.534 1.00 95.69 311 TYR A C 1
ATOM 2462 O O . TYR A 1 311 ? -16.228 1.834 4.345 1.00 95.69 311 TYR A O 1
ATOM 2470 N N . ASN A 1 312 ? -16.230 1.004 6.434 1.00 94.56 312 ASN A N 1
ATOM 2471 C CA . ASN A 1 312 ? -16.853 -0.274 6.094 1.00 94.56 312 ASN A CA 1
ATOM 2472 C C . ASN A 1 312 ? -18.216 -0.083 5.420 1.00 94.56 312 ASN A C 1
ATOM 2474 O O . ASN A 1 312 ? -18.490 -0.729 4.409 1.00 94.56 312 ASN A O 1
ATOM 2478 N N . GLU A 1 313 ? -19.028 0.860 5.905 1.00 95.00 313 GLU A N 1
ATOM 2479 C CA . GLU A 1 313 ? -20.314 1.185 5.282 1.00 95.00 313 GLU A CA 1
ATOM 2480 C C . GLU A 1 313 ? -20.141 1.862 3.907 1.00 95.00 313 GLU A C 1
ATOM 2482 O O . GLU A 1 313 ? -20.875 1.583 2.958 1.00 95.00 313 GLU A O 1
ATOM 2487 N N . ASN A 1 314 ? -19.136 2.733 3.753 1.00 94.88 314 ASN A N 1
ATOM 2488 C CA . ASN A 1 314 ? -19.044 3.636 2.601 1.00 94.88 314 ASN A CA 1
ATOM 2489 C C . ASN A 1 314 ? -17.998 3.265 1.534 1.00 94.88 314 ASN A C 1
ATOM 2491 O O . ASN A 1 314 ? -17.975 3.897 0.463 1.00 94.88 314 ASN A O 1
ATOM 2495 N N . ALA A 1 315 ? -17.130 2.279 1.777 1.00 91.25 315 ALA A N 1
ATOM 2496 C CA . ALA A 1 315 ? -16.026 1.914 0.888 1.00 91.25 315 ALA A CA 1
ATOM 2497 C C . ALA A 1 315 ? -16.520 1.325 -0.439 1.00 91.25 315 ALA A C 1
ATOM 2499 O O . ALA A 1 315 ? -16.032 1.715 -1.505 1.00 91.25 315 ALA A O 1
ATOM 2500 N N . ASN A 1 316 ? -17.539 0.467 -0.397 1.00 90.25 316 ASN A N 1
ATOM 2501 C CA . ASN A 1 316 ? -18.015 -0.305 -1.551 1.00 90.25 316 ASN A CA 1
ATOM 2502 C C . ASN A 1 316 ? -19.295 0.251 -2.185 1.00 90.25 316 ASN A C 1
ATOM 2504 O O . ASN A 1 316 ? -19.979 -0.455 -2.921 1.00 90.25 316 ASN A O 1
ATOM 2508 N N . ARG A 1 317 ? -19.606 1.532 -1.943 1.00 92.81 317 ARG A N 1
ATOM 2509 C CA . ARG A 1 317 ? -20.766 2.185 -2.561 1.00 92.81 317 ARG A CA 1
ATOM 2510 C C . ARG A 1 317 ? -20.752 2.033 -4.087 1.00 92.81 317 ARG A C 1
ATOM 2512 O O . ARG A 1 317 ? -19.705 2.299 -4.701 1.00 92.81 317 ARG A O 1
ATOM 2519 N N . PRO A 1 318 ? -21.896 1.667 -4.691 1.00 92.88 318 PRO A N 1
ATOM 2520 C CA . PRO A 1 318 ? -22.003 1.518 -6.131 1.00 92.88 318 PRO A CA 1
ATOM 2521 C C . PRO A 1 318 ? -21.799 2.859 -6.839 1.00 92.88 318 PRO A C 1
ATOM 2523 O O . PRO A 1 318 ? -21.874 3.939 -6.242 1.00 92.88 318 PRO A O 1
ATOM 2526 N N . GLN A 1 319 ? -21.525 2.793 -8.140 1.00 94.94 319 GLN A N 1
ATOM 2527 C CA . GLN A 1 319 ? -21.524 3.981 -8.983 1.00 94.94 319 GLN A CA 1
ATOM 2528 C C . GLN A 1 319 ? -22.950 4.542 -9.062 1.00 94.94 319 GLN A C 1
ATOM 2530 O O . GLN A 1 319 ? -23.901 3.802 -9.290 1.00 94.94 319 GLN A O 1
ATOM 2535 N N . ALA A 1 320 ? -23.090 5.848 -8.861 1.00 94.25 320 ALA A N 1
ATOM 2536 C CA . ALA A 1 320 ? -24.346 6.555 -9.031 1.00 94.25 320 ALA A CA 1
ATOM 2537 C C . ALA A 1 320 ? -24.777 6.515 -10.500 1.00 94.25 320 ALA A C 1
ATOM 2539 O O . ALA A 1 320 ? -23.939 6.577 -11.405 1.00 94.25 320 ALA A O 1
ATOM 2540 N N . GLN A 1 321 ? -26.082 6.448 -10.724 1.00 95.69 321 GLN A N 1
ATOM 2541 C CA . GLN A 1 321 ? -26.696 6.449 -12.045 1.00 95.69 321 GLN A CA 1
ATOM 2542 C C . GLN A 1 321 ? -27.731 7.575 -12.135 1.00 95.69 321 GLN A C 1
ATOM 2544 O O . GLN A 1 321 ? -28.228 8.040 -11.106 1.00 95.69 321 GLN A O 1
ATOM 2549 N N . THR A 1 322 ? -28.030 8.036 -13.349 1.00 92.06 322 THR A N 1
ATOM 2550 C CA . THR A 1 322 ? -29.201 8.893 -13.603 1.00 92.06 322 THR A CA 1
ATOM 2551 C C . THR A 1 322 ? -30.500 8.095 -13.437 1.00 92.06 322 THR A C 1
ATOM 2553 O O . THR A 1 322 ? -30.460 6.874 -13.272 1.00 92.06 322 THR A O 1
ATOM 2556 N N . ALA A 1 323 ? -31.657 8.761 -13.509 1.00 91.00 323 ALA A N 1
ATOM 2557 C CA . ALA A 1 323 ? -32.958 8.084 -13.473 1.00 91.00 323 ALA A CA 1
ATOM 2558 C C . ALA A 1 323 ? -33.118 7.062 -14.619 1.00 91.00 323 ALA A C 1
ATOM 2560 O O . ALA A 1 323 ? -33.790 6.049 -14.467 1.00 91.00 323 ALA A O 1
ATOM 2561 N N . GLU A 1 324 ? -32.433 7.291 -15.738 1.00 92.88 324 GLU A N 1
ATOM 2562 C CA . GLU A 1 324 ? -32.403 6.436 -16.928 1.00 92.88 324 GLU A CA 1
ATOM 2563 C C . GLU A 1 324 ? -31.325 5.334 -16.852 1.00 92.88 324 GLU A C 1
ATOM 2565 O O . GLU A 1 324 ? -31.081 4.636 -17.834 1.00 92.88 324 GLU A O 1
ATOM 2570 N N . GLY A 1 325 ? -30.636 5.181 -15.714 1.00 91.25 325 GLY A N 1
ATOM 2571 C CA . GLY A 1 325 ? -29.620 4.143 -15.504 1.00 91.25 325 GLY A CA 1
ATOM 2572 C C . GLY A 1 325 ? -28.226 4.476 -16.051 1.00 91.25 325 GLY A C 1
ATOM 2573 O O . GLY A 1 325 ? -27.346 3.611 -16.059 1.00 91.25 325 GLY A O 1
ATOM 2574 N N . VAL A 1 326 ? -27.974 5.715 -16.489 1.00 93.44 326 VAL A N 1
ATOM 2575 C CA . VAL A 1 326 ? -26.676 6.101 -17.071 1.00 93.44 326 VAL A CA 1
ATOM 2576 C C . VAL A 1 326 ? -25.627 6.305 -15.967 1.00 93.44 326 VAL A C 1
ATOM 2578 O O . VAL A 1 326 ? -25.848 7.128 -15.077 1.00 93.44 326 VAL A O 1
ATOM 2581 N N . PRO A 1 327 ? -24.463 5.621 -16.002 1.00 94.44 327 PRO A N 1
ATOM 2582 C CA . PRO A 1 327 ? -23.428 5.769 -14.980 1.00 94.44 327 PRO A CA 1
ATOM 2583 C C . PRO A 1 327 ? -22.843 7.185 -14.916 1.00 94.44 327 PRO A C 1
ATOM 2585 O O . PRO A 1 327 ? -22.347 7.721 -15.908 1.00 94.44 327 PRO A O 1
ATOM 2588 N N . LEU A 1 328 ? -22.828 7.772 -13.719 1.00 94.38 328 LEU A N 1
ATOM 2589 C CA . LEU A 1 328 ? -22.303 9.112 -13.484 1.00 94.38 328 LEU A CA 1
ATOM 2590 C C . LEU A 1 328 ? -20.791 9.101 -13.274 1.00 94.38 328 LEU A C 1
ATOM 2592 O O . LEU A 1 328 ? -20.228 8.259 -12.565 1.00 94.38 328 LEU A O 1
ATOM 2596 N N . PHE A 1 329 ? -20.124 10.102 -13.838 1.00 94.19 329 PHE A N 1
ATOM 2597 C CA . PHE A 1 329 ? -18.694 10.311 -13.683 1.00 94.19 329 PHE A CA 1
ATOM 2598 C C . PHE A 1 329 ? -18.405 11.718 -13.181 1.00 94.19 329 PHE A C 1
ATOM 2600 O O . PHE A 1 329 ? -19.078 12.675 -13.549 1.00 94.19 329 PHE A O 1
ATOM 2607 N N . LYS A 1 330 ? -17.334 11.848 -12.398 1.00 91.81 330 LYS A N 1
ATOM 2608 C CA . LYS A 1 330 ? -16.800 13.141 -11.977 1.00 91.81 330 LYS A CA 1
ATOM 2609 C C . LYS A 1 330 ? -15.412 13.373 -12.545 1.00 91.81 330 LYS A C 1
ATOM 2611 O O . LYS A 1 330 ? -14.575 12.464 -12.596 1.00 91.81 330 LYS A O 1
ATOM 2616 N N . ILE A 1 331 ? -15.146 14.616 -12.920 1.00 90.62 331 ILE A N 1
ATOM 2617 C CA . ILE A 1 331 ? -13.812 15.057 -13.311 1.00 90.62 331 ILE A CA 1
ATOM 2618 C C . ILE A 1 331 ? -13.021 15.348 -12.035 1.00 90.62 331 ILE A C 1
ATOM 2620 O O . ILE A 1 331 ? -13.481 16.042 -11.134 1.00 90.62 331 ILE A O 1
ATOM 2624 N N . SER A 1 332 ? -11.821 14.786 -11.941 1.00 84.88 332 SER A N 1
ATOM 2625 C CA . SER A 1 332 ? -10.887 15.031 -10.844 1.00 84.88 332 SER A CA 1
ATOM 2626 C C . SER A 1 332 ? -9.588 15.617 -11.378 1.00 84.88 332 SER A C 1
ATOM 2628 O O . SER A 1 332 ? -9.109 15.194 -12.428 1.00 84.88 332 SER A O 1
ATOM 2630 N N . PHE A 1 333 ? -9.000 16.545 -10.624 1.00 84.12 333 PHE A N 1
ATOM 2631 C CA . PHE A 1 333 ? -7.696 17.145 -10.909 1.00 84.12 333 PHE A CA 1
ATOM 2632 C C . PHE A 1 333 ? -6.717 16.775 -9.788 1.00 84.12 333 PHE A C 1
ATOM 2634 O O . PHE A 1 333 ? -6.581 17.509 -8.807 1.00 84.12 333 PHE A O 1
ATOM 2641 N N . PRO A 1 334 ? -6.067 15.598 -9.854 1.00 77.69 334 PRO A N 1
ATOM 2642 C CA . PRO A 1 334 ? -5.112 15.200 -8.831 1.00 77.69 334 PRO A CA 1
ATOM 2643 C C . PRO A 1 334 ? -3.922 16.163 -8.816 1.00 77.69 334 PRO A C 1
ATOM 2645 O O . PRO A 1 334 ? -3.284 16.372 -9.849 1.00 77.69 334 PRO A O 1
ATOM 2648 N N . LYS A 1 335 ? -3.560 16.683 -7.634 1.00 75.62 335 LYS A N 1
ATOM 2649 C CA . LYS A 1 335 ? -2.394 17.576 -7.459 1.00 75.62 335 LYS A CA 1
ATOM 2650 C C . LYS A 1 335 ? -1.115 16.993 -8.078 1.00 75.62 335 LYS A C 1
ATOM 2652 O O . LYS A 1 335 ? -0.333 17.712 -8.693 1.00 75.62 335 LYS A O 1
ATOM 2657 N N . SER A 1 336 ? -0.936 15.675 -7.972 1.00 68.56 336 SER A N 1
ATOM 2658 C CA . SER A 1 336 ? 0.218 14.943 -8.510 1.00 68.56 336 SER A CA 1
ATOM 2659 C C . SER A 1 336 ? 0.372 15.031 -10.029 1.00 68.56 336 SER A C 1
ATOM 2661 O O . SER A 1 336 ? 1.480 14.848 -10.526 1.00 68.56 336 SER A O 1
ATOM 2663 N N . ARG A 1 337 ? -0.702 15.333 -10.769 1.00 69.44 337 ARG A N 1
ATOM 2664 C CA . ARG A 1 337 ? -0.690 15.417 -12.234 1.00 69.44 337 ARG A CA 1
ATOM 2665 C C . ARG A 1 337 ? -0.671 16.842 -12.784 1.00 69.44 337 ARG A C 1
ATOM 2667 O O . ARG A 1 337 ? -0.831 17.020 -13.983 1.00 69.44 337 ARG A O 1
ATOM 2674 N N . LYS A 1 338 ? -0.459 17.851 -11.928 1.00 77.12 338 LYS A N 1
ATOM 2675 C CA . LYS A 1 338 ? -0.159 19.240 -12.331 1.00 77.12 338 LYS A CA 1
ATOM 2676 C C . LYS A 1 338 ? -1.075 19.790 -13.444 1.00 77.12 338 LYS A C 1
ATOM 2678 O O . LYS A 1 338 ? -0.592 20.372 -14.407 1.00 77.12 338 LYS A O 1
ATOM 2683 N N . GLY A 1 339 ? -2.388 19.595 -13.310 1.00 76.81 339 GLY A N 1
ATOM 2684 C CA . GLY A 1 339 ? -3.388 20.128 -14.243 1.00 76.81 339 GLY A CA 1
ATOM 2685 C C . GLY A 1 339 ? -4.009 19.110 -15.204 1.00 76.81 339 GLY A C 1
ATOM 2686 O O . GLY A 1 339 ? -5.043 19.418 -15.788 1.00 76.81 339 GLY A O 1
ATOM 2687 N N . GLU A 1 340 ? -3.475 17.886 -15.332 1.00 80.19 340 GLU A N 1
ATOM 2688 C CA . GLU A 1 340 ? -4.182 16.838 -16.087 1.00 80.19 340 GLU A CA 1
ATOM 2689 C C . GLU A 1 340 ? -5.461 16.402 -15.354 1.00 80.19 340 GLU A C 1
ATOM 2691 O O . GLU A 1 340 ? -5.439 16.093 -14.154 1.00 80.19 340 GLU A O 1
ATOM 2696 N N . CYS A 1 341 ? -6.570 16.318 -16.090 1.00 83.31 341 CYS A N 1
ATOM 2697 C CA . CYS A 1 341 ? -7.832 15.817 -15.566 1.00 83.31 341 CYS A CA 1
ATOM 2698 C C . CYS A 1 341 ? -7.923 14.286 -15.676 1.00 83.31 341 CYS A C 1
ATOM 2700 O O . CYS A 1 341 ? -7.346 13.651 -16.561 1.00 83.31 341 CYS A O 1
ATOM 2702 N N . ARG A 1 342 ? -8.670 13.671 -14.756 1.00 82.88 342 ARG A N 1
ATOM 2703 C CA . ARG A 1 342 ? -9.050 12.258 -14.818 1.00 82.88 342 ARG A CA 1
ATOM 2704 C C . ARG A 1 342 ? -10.529 12.106 -14.515 1.00 82.88 342 ARG A C 1
ATOM 2706 O O . ARG A 1 342 ? -11.002 12.589 -13.486 1.00 82.88 342 ARG A O 1
ATOM 2713 N N . VAL A 1 343 ? -11.208 11.344 -15.359 1.00 88.94 343 VAL A N 1
ATOM 2714 C CA . VAL A 1 343 ? -12.574 10.881 -15.125 1.00 88.94 343 VAL A CA 1
ATOM 2715 C C . VAL A 1 343 ? -12.557 9.758 -14.083 1.00 88.94 343 VAL A C 1
ATOM 2717 O O . VAL A 1 343 ? -11.768 8.815 -14.182 1.00 88.94 343 VAL A O 1
ATOM 2720 N N . LYS A 1 344 ? -13.395 9.870 -13.051 1.00 87.44 344 LYS A N 1
ATOM 2721 C CA . LYS A 1 344 ? -13.590 8.837 -12.026 1.00 87.44 344 LYS A CA 1
ATOM 2722 C C . LYS A 1 344 ? -15.077 8.493 -11.915 1.00 87.44 344 LYS A C 1
ATOM 2724 O O . LYS A 1 344 ? -15.885 9.421 -11.967 1.00 87.44 344 LYS A O 1
ATOM 2729 N N . PRO A 1 345 ? -15.440 7.215 -11.702 1.00 91.19 345 PRO A N 1
ATOM 2730 C CA . PRO A 1 345 ? -16.800 6.847 -11.322 1.00 91.19 345 PRO A CA 1
ATOM 2731 C C . PRO A 1 345 ? -17.262 7.675 -10.120 1.00 91.19 345 PRO A C 1
ATOM 2733 O O . PRO A 1 345 ? -16.537 7.801 -9.125 1.00 91.19 345 PRO A O 1
ATOM 2736 N N . GLN A 1 346 ? -18.441 8.279 -10.221 1.00 92.31 346 GLN A N 1
ATOM 2737 C CA . GLN A 1 346 ? -19.070 8.963 -9.100 1.00 92.31 346 GLN A CA 1
ATOM 2738 C C . GLN A 1 346 ? -19.862 7.932 -8.301 1.00 92.31 346 GLN A C 1
ATOM 2740 O O . GLN A 1 346 ? -20.761 7.312 -8.846 1.00 92.31 346 GLN A O 1
ATOM 2745 N N . LYS A 1 347 ? -19.516 7.719 -7.028 1.00 92.25 347 LYS A N 1
ATOM 2746 C CA . LYS A 1 347 ? -20.261 6.808 -6.143 1.00 92.25 347 LYS A CA 1
ATOM 2747 C C . LYS A 1 347 ? -21.588 7.443 -5.705 1.00 92.25 347 LYS A C 1
ATOM 2749 O O . LYS A 1 347 ? -21.684 8.673 -5.704 1.00 92.25 347 LYS A O 1
ATOM 2754 N N . THR A 1 348 ? -22.573 6.624 -5.329 1.00 95.25 348 THR A N 1
ATOM 2755 C CA . THR A 1 348 ? -23.817 7.065 -4.656 1.00 95.25 348 THR A CA 1
ATOM 2756 C C . THR A 1 348 ? -23.514 7.880 -3.405 1.00 95.25 348 THR A C 1
ATOM 2758 O O . THR A 1 348 ? -22.377 7.874 -2.949 1.00 95.25 348 THR A O 1
ATOM 2761 N N . GLN A 1 349 ? -24.476 8.609 -2.836 1.00 93.75 349 GLN A N 1
ATOM 2762 C CA . GLN A 1 349 ? -24.217 9.373 -1.607 1.00 93.75 349 GLN A CA 1
ATOM 2763 C C . GLN A 1 349 ? -23.799 8.462 -0.441 1.00 93.75 349 GLN A C 1
ATOM 2765 O O . GLN A 1 349 ? -24.179 7.289 -0.425 1.00 93.75 349 GLN A O 1
ATOM 2770 N N . PRO A 1 350 ? -22.953 8.954 0.485 1.00 94.31 350 PRO A N 1
ATOM 2771 C CA . PRO A 1 350 ? -22.612 8.194 1.672 1.00 94.31 350 PRO A CA 1
ATOM 2772 C C . PRO A 1 350 ? -23.839 7.986 2.559 1.00 94.31 350 PRO A C 1
ATOM 2774 O O . PRO A 1 350 ? -24.738 8.827 2.591 1.00 94.31 350 PRO A O 1
ATOM 2777 N N . THR A 1 351 ? -23.843 6.874 3.280 1.00 95.69 351 THR A N 1
ATOM 2778 C CA . THR A 1 351 ? -24.850 6.547 4.287 1.00 95.69 351 THR A CA 1
ATOM 2779 C C . THR A 1 351 ? -24.215 6.559 5.677 1.00 95.69 351 THR A C 1
ATOM 2781 O O . THR A 1 351 ? -22.985 6.534 5.824 1.00 95.69 351 THR A O 1
ATOM 2784 N N . PHE A 1 352 ? -25.068 6.679 6.692 1.00 96.12 352 PHE A N 1
ATOM 2785 C CA . PHE A 1 352 ? -24.680 6.795 8.097 1.00 96.12 352 PHE A CA 1
ATOM 2786 C C . PHE A 1 352 ? -25.515 5.857 8.978 1.00 96.12 352 PHE A C 1
ATOM 2788 O O . PHE A 1 352 ? -25.833 6.197 10.112 1.00 96.12 352 PHE A O 1
ATOM 2795 N N . GLY A 1 353 ? -25.897 4.689 8.457 1.00 96.06 353 GLY A N 1
ATOM 2796 C CA . GLY A 1 353 ? -26.701 3.707 9.186 1.00 96.06 353 GLY A CA 1
ATOM 2797 C C . GLY A 1 353 ? -26.023 3.251 10.476 1.00 96.06 353 GLY A C 1
ATOM 2798 O O . GLY A 1 353 ? -26.687 3.138 11.503 1.00 96.06 353 GLY A O 1
ATOM 2799 N N . TYR A 1 354 ? -24.693 3.110 10.464 1.00 95.88 354 TYR A N 1
ATOM 2800 C CA . TYR A 1 354 ? -23.907 2.848 11.672 1.00 95.88 354 TYR A CA 1
ATOM 2801 C C . TYR A 1 354 ? -24.138 3.895 12.773 1.00 95.88 354 TYR A C 1
ATOM 2803 O O . TYR A 1 354 ? -24.111 3.552 13.948 1.00 95.88 354 TYR A O 1
ATOM 2811 N N . VAL A 1 355 ? -24.391 5.163 12.419 1.00 96.12 355 VAL A N 1
ATOM 2812 C CA . VAL A 1 355 ? -24.677 6.221 13.400 1.00 96.12 355 VAL A CA 1
ATOM 2813 C C . VAL A 1 355 ? -26.039 5.997 14.035 1.00 96.12 355 VAL A C 1
ATOM 2815 O O . VAL A 1 355 ? -26.151 6.121 15.246 1.00 96.12 355 VAL A O 1
ATOM 2818 N N . THR A 1 356 ? -27.055 5.646 13.245 1.00 95.81 356 THR A N 1
ATOM 2819 C CA . THR A 1 356 ? -28.395 5.346 13.765 1.00 95.81 356 THR A CA 1
ATOM 2820 C C . THR A 1 356 ? -28.338 4.193 14.762 1.00 95.81 356 THR A C 1
ATOM 2822 O O . THR A 1 356 ? -28.740 4.374 15.901 1.00 95.81 356 THR A O 1
ATOM 2825 N N . VAL A 1 357 ? -27.712 3.074 14.383 1.00 95.88 357 VAL A N 1
ATOM 2826 C CA . VAL A 1 357 ? -27.559 1.904 15.266 1.00 95.88 357 VAL A CA 1
ATOM 2827 C C . VAL A 1 357 ? -26.802 2.256 16.550 1.00 95.88 357 VAL A C 1
ATOM 2829 O O . VAL A 1 357 ? -27.196 1.834 17.632 1.00 95.88 357 VAL A O 1
ATOM 2832 N N . LEU A 1 358 ? -25.727 3.047 16.457 1.00 94.62 358 LEU A N 1
ATOM 2833 C CA . LEU A 1 358 ? -24.987 3.489 17.642 1.00 94.62 358 LEU A CA 1
ATOM 2834 C C . LEU A 1 358 ? -25.825 4.394 18.549 1.00 94.62 358 LEU A C 1
ATOM 2836 O O . LEU A 1 358 ? -25.728 4.276 19.765 1.00 94.62 358 LEU A O 1
ATOM 2840 N N . MET A 1 359 ? -26.618 5.303 17.980 1.00 95.31 359 MET A N 1
ATOM 2841 C CA . MET A 1 359 ? -27.488 6.178 18.766 1.00 95.31 359 MET A CA 1
ATOM 2842 C C . MET A 1 359 ? -28.572 5.368 19.475 1.00 95.31 359 MET A C 1
ATOM 2844 O O . MET A 1 359 ? -28.774 5.578 20.667 1.00 95.31 359 MET A O 1
ATOM 2848 N N . ASP A 1 360 ? -29.195 4.412 18.787 1.00 94.94 360 ASP A N 1
ATOM 2849 C CA . ASP A 1 360 ? -30.201 3.529 19.380 1.00 94.94 360 ASP A CA 1
ATOM 2850 C C . ASP A 1 360 ? -29.599 2.739 20.557 1.00 94.94 360 ASP A C 1
ATOM 2852 O O . ASP A 1 360 ? -30.121 2.812 21.665 1.00 94.94 360 ASP A O 1
ATOM 2856 N N . LEU A 1 361 ? -28.422 2.120 20.382 1.00 92.44 361 LEU A N 1
ATOM 2857 C CA . LEU A 1 361 ? -27.696 1.439 21.469 1.00 92.44 361 LEU A CA 1
ATOM 2858 C C . LEU A 1 361 ? -27.401 2.364 22.662 1.00 92.44 361 LEU A C 1
ATOM 2860 O O . LEU A 1 361 ? -27.525 1.964 23.820 1.00 92.44 361 LEU A O 1
ATOM 2864 N N . ILE A 1 362 ? -27.017 3.619 22.406 1.00 92.75 362 ILE A N 1
ATOM 2865 C CA . ILE A 1 362 ? -26.764 4.591 23.476 1.00 92.75 362 ILE A CA 1
ATOM 2866 C C . ILE A 1 362 ? -28.051 4.879 24.258 1.00 92.75 362 ILE A C 1
ATOM 2868 O O . ILE A 1 362 ? -28.027 4.867 25.489 1.00 92.75 362 ILE A O 1
ATOM 2872 N N . PHE A 1 363 ? -29.159 5.153 23.569 1.00 93.88 363 PHE A N 1
ATOM 2873 C CA . PHE A 1 363 ? -30.414 5.534 24.217 1.00 93.88 363 PHE A CA 1
ATOM 2874 C C . PHE A 1 363 ? -31.126 4.359 24.891 1.00 93.88 363 PHE A C 1
ATOM 2876 O O . PHE A 1 363 ? -31.706 4.549 25.959 1.00 93.88 363 PHE A O 1
ATOM 2883 N N . GLU A 1 364 ? -31.077 3.170 24.296 1.00 93.62 364 GLU A N 1
ATOM 2884 C CA . GLU A 1 364 ? -31.819 1.996 24.761 1.00 93.62 364 GLU A CA 1
ATOM 2885 C C . GLU A 1 364 ? -31.049 1.171 25.796 1.00 93.62 364 GLU A C 1
ATOM 2887 O O . GLU A 1 364 ? -31.666 0.598 26.693 1.00 93.62 364 GLU A O 1
ATOM 2892 N N . GLU A 1 365 ? -29.715 1.136 25.723 1.00 88.06 365 GLU A N 1
ATOM 2893 C CA . GLU A 1 365 ? -28.897 0.324 26.631 1.00 88.06 365 GLU A CA 1
ATOM 2894 C C . GLU A 1 365 ? -28.089 1.195 27.599 1.00 88.06 365 GLU A C 1
ATOM 2896 O O . GLU A 1 365 ? -28.242 1.088 28.817 1.00 88.06 365 GLU A O 1
ATOM 2901 N N . VAL A 1 366 ? -27.255 2.101 27.076 1.00 88.94 366 VAL A N 1
ATOM 2902 C CA . VAL A 1 366 ? -26.241 2.805 27.886 1.00 88.94 366 VAL A CA 1
ATOM 2903 C C . VAL A 1 366 ? -26.852 3.840 28.829 1.00 88.94 366 VAL A C 1
ATOM 2905 O O . VAL A 1 366 ? -26.434 3.948 29.981 1.00 88.94 366 VAL A O 1
ATOM 2908 N N . LEU A 1 367 ? -27.829 4.623 28.366 1.00 90.19 367 LEU A N 1
ATOM 2909 C CA . LEU A 1 367 ? -28.491 5.625 29.209 1.00 90.19 367 LEU A CA 1
ATOM 2910 C C . LEU A 1 367 ? -29.464 5.000 30.213 1.00 90.19 367 LEU A C 1
ATOM 2912 O O . LEU A 1 367 ? -29.703 5.591 31.265 1.00 90.19 367 LEU A O 1
ATOM 2916 N N . VAL A 1 368 ? -30.002 3.815 29.907 1.00 92.06 368 VAL A N 1
ATOM 2917 C CA . VAL A 1 368 ? -30.858 3.055 30.828 1.00 92.06 368 VAL A CA 1
ATOM 2918 C C . VAL A 1 368 ? -30.020 2.459 31.957 1.00 92.06 368 VAL A C 1
ATOM 2920 O O . VAL A 1 368 ? -30.388 2.575 33.125 1.00 92.06 368 VAL A O 1
ATOM 2923 N N . ASN A 1 369 ? -28.877 1.853 31.623 1.00 90.38 369 ASN A N 1
ATOM 2924 C CA . ASN A 1 369 ? -27.907 1.366 32.592 1.00 90.38 369 ASN A CA 1
ATOM 2925 C C . ASN A 1 369 ? -26.477 1.556 32.072 1.00 90.38 369 ASN A C 1
ATOM 2927 O O . ASN A 1 369 ? -26.002 0.818 31.209 1.00 90.38 369 ASN A O 1
ATOM 2931 N N . SER A 1 370 ? -25.756 2.508 32.660 1.00 91.06 370 SER A N 1
ATOM 2932 C CA . SER A 1 370 ? -24.386 2.827 32.258 1.00 91.06 370 SER A CA 1
ATOM 2933 C C . SER A 1 370 ? -23.332 1.908 32.877 1.00 91.06 370 SER A C 1
ATOM 2935 O O . SER A 1 370 ? -22.167 1.977 32.474 1.00 91.06 370 SER A O 1
ATOM 2937 N N . THR A 1 371 ? -23.696 1.049 33.838 1.00 91.06 371 THR A N 1
ATOM 2938 C CA . THR A 1 371 ? -22.743 0.184 34.549 1.00 91.06 371 THR A CA 1
ATOM 2939 C C . THR A 1 371 ? -22.007 -0.770 33.604 1.00 91.06 371 THR A C 1
ATOM 2941 O O . THR A 1 371 ? -20.782 -0.700 33.586 1.00 91.06 371 THR A O 1
ATOM 2944 N N . PRO A 1 372 ? -22.671 -1.555 32.726 1.00 88.88 372 PRO A N 1
ATOM 2945 C CA . PRO A 1 372 ? -21.968 -2.465 31.816 1.00 88.88 372 PRO A CA 1
ATOM 2946 C C . PRO A 1 372 ? -20.989 -1.744 30.884 1.00 88.88 372 PRO A C 1
ATOM 2948 O O . PRO A 1 372 ? -19.898 -2.239 30.610 1.00 88.88 372 PRO A O 1
ATOM 2951 N N . TYR A 1 373 ? -21.359 -0.548 30.418 1.00 86.69 373 TYR A N 1
ATOM 2952 C CA . TYR A 1 373 ? -20.496 0.285 29.583 1.00 86.69 373 TYR A CA 1
ATOM 2953 C C . TYR A 1 373 ? -19.283 0.811 30.361 1.00 86.69 373 TYR A C 1
ATOM 2955 O O . TYR A 1 373 ? -18.159 0.775 29.861 1.00 86.69 373 TYR A O 1
ATOM 2963 N N . THR A 1 374 ? -19.495 1.277 31.593 1.00 87.75 374 THR A N 1
ATOM 2964 C CA . THR A 1 374 ? -18.419 1.784 32.457 1.00 87.75 374 THR A CA 1
ATOM 2965 C C . THR A 1 374 ? -17.450 0.666 32.830 1.00 87.75 374 THR A C 1
ATOM 2967 O O . THR A 1 374 ? -16.240 0.849 32.720 1.00 87.75 374 THR A O 1
ATOM 2970 N N . ASP A 1 375 ? -17.972 -0.508 33.183 1.00 90.62 375 ASP A N 1
ATOM 2971 C CA . ASP A 1 375 ? -17.173 -1.692 33.494 1.00 90.62 375 ASP A CA 1
ATOM 2972 C C . ASP A 1 375 ? -16.336 -2.109 32.283 1.00 90.62 375 ASP A C 1
ATOM 2974 O O . ASP A 1 375 ? -15.126 -2.293 32.401 1.00 90.62 375 ASP A O 1
ATOM 2978 N N . ALA A 1 376 ? -16.943 -2.159 31.091 1.00 87.88 376 ALA A N 1
ATOM 2979 C CA . ALA A 1 376 ? -16.227 -2.448 29.853 1.00 87.88 376 ALA A CA 1
ATOM 2980 C C . ALA A 1 376 ? -15.110 -1.427 29.579 1.00 87.88 376 ALA A C 1
ATOM 2982 O O . ALA A 1 376 ? -13.997 -1.827 29.236 1.00 87.88 376 ALA A O 1
ATOM 2983 N N . LEU A 1 377 ? -15.353 -0.127 29.783 1.00 87.12 377 LEU A N 1
ATOM 2984 C CA . LEU A 1 377 ? -14.314 0.899 29.644 1.00 87.12 377 LEU A CA 1
ATOM 2985 C C . LEU A 1 377 ? -13.147 0.690 30.618 1.00 87.12 377 LEU A C 1
ATOM 2987 O O . LEU A 1 377 ? -11.998 0.876 30.221 1.00 87.12 377 LEU A O 1
ATOM 2991 N N . LEU A 1 378 ? -13.423 0.288 31.861 1.00 88.06 378 LEU A N 1
ATOM 2992 C CA . LEU A 1 378 ? -12.392 0.024 32.871 1.00 88.06 378 LEU A CA 1
ATOM 2993 C C . LEU A 1 378 ? -11.542 -1.211 32.544 1.00 88.06 378 LEU A C 1
ATOM 2995 O O . LEU A 1 378 ? -10.397 -1.291 32.984 1.00 88.06 378 LEU A O 1
ATOM 2999 N N . THR A 1 379 ? -12.060 -2.152 31.748 1.00 89.31 379 THR A N 1
ATOM 3000 C CA . THR A 1 379 ? -11.271 -3.305 31.279 1.00 89.31 379 THR A CA 1
ATOM 3001 C C . THR A 1 379 ? -10.255 -2.955 30.188 1.00 89.31 379 THR A C 1
ATOM 3003 O O . THR A 1 379 ? -9.331 -3.733 29.940 1.00 89.31 379 THR A O 1
ATOM 3006 N N . ILE A 1 380 ? -10.392 -1.797 29.530 1.00 86.31 380 ILE A N 1
ATOM 3007 C CA . ILE A 1 380 ? -9.467 -1.380 28.474 1.00 86.31 380 ILE A CA 1
ATOM 3008 C C . ILE A 1 380 ? -8.133 -1.001 29.114 1.00 86.31 380 ILE A C 1
ATOM 3010 O O . ILE A 1 380 ? -8.031 -0.026 29.856 1.00 86.31 380 ILE A O 1
ATOM 3014 N N . HIS A 1 381 ? -7.081 -1.744 28.772 1.00 84.88 381 HIS A N 1
ATOM 3015 C CA . HIS A 1 381 ? -5.727 -1.386 29.170 1.00 84.88 381 HIS A CA 1
ATOM 3016 C C . HIS A 1 381 ? -5.312 -0.068 28.501 1.00 84.88 381 HIS A C 1
ATOM 3018 O O . HIS A 1 381 ? -5.157 -0.008 27.280 1.00 84.88 381 HIS A O 1
ATOM 3024 N N . VAL A 1 382 ? -5.141 0.983 29.306 1.00 84.12 382 VAL A N 1
ATOM 3025 C CA . VAL A 1 382 ? -4.608 2.275 28.866 1.00 84.12 382 VAL A CA 1
ATOM 3026 C C . VAL A 1 382 ? -3.119 2.317 29.209 1.00 84.12 382 VAL A C 1
ATOM 3028 O O . VAL A 1 382 ? -2.787 2.274 30.396 1.00 84.12 382 VAL A O 1
ATOM 3031 N N . PRO A 1 383 ? -2.222 2.411 28.213 1.00 79.00 383 PRO A N 1
ATOM 3032 C CA . PRO A 1 383 ? -0.793 2.512 28.478 1.00 79.00 383 PRO A CA 1
ATOM 3033 C C . PRO A 1 383 ? -0.476 3.812 29.221 1.00 79.00 383 PRO A C 1
ATOM 3035 O O . PRO A 1 383 ? -1.102 4.843 28.958 1.00 79.00 383 PRO A O 1
ATOM 3038 N N . GLU A 1 384 ? 0.507 3.775 30.122 1.00 79.38 384 GLU A N 1
ATOM 3039 C CA . GLU A 1 384 ? 0.963 4.977 30.826 1.00 79.38 384 GLU A CA 1
ATOM 3040 C C . GLU A 1 384 ? 1.473 6.036 29.845 1.00 79.38 384 GLU A C 1
ATOM 3042 O O . GLU A 1 384 ? 2.023 5.712 28.793 1.00 79.38 384 GLU A O 1
ATOM 3047 N N . ASP A 1 385 ? 1.339 7.311 30.205 1.00 75.75 385 ASP A N 1
ATOM 3048 C CA . ASP A 1 385 ? 1.893 8.392 29.399 1.00 75.75 385 ASP A CA 1
ATOM 3049 C C . ASP A 1 385 ? 3.426 8.331 29.366 1.00 75.75 385 ASP A C 1
ATOM 3051 O O . ASP A 1 385 ? 4.086 7.975 30.343 1.00 75.75 385 ASP A O 1
ATOM 3055 N N . LEU A 1 386 ? 4.026 8.813 28.274 1.00 72.19 386 LEU A N 1
ATOM 3056 C CA . LEU A 1 386 ? 5.485 8.955 28.154 1.00 72.19 386 LEU A CA 1
ATOM 3057 C C . LEU A 1 386 ? 6.126 9.763 29.291 1.00 72.19 386 LEU A C 1
ATOM 3059 O O . LEU A 1 386 ? 7.316 9.614 29.544 1.00 72.19 386 LEU A O 1
ATOM 3063 N N . SER A 1 387 ? 5.373 10.652 29.941 1.00 75.25 387 SER A N 1
ATOM 3064 C CA . SER A 1 387 ? 5.858 11.457 31.061 1.00 75.25 387 SER A CA 1
ATOM 3065 C C . SER A 1 387 ? 5.954 10.673 32.373 1.00 75.25 387 SER A C 1
ATOM 3067 O O . SER A 1 387 ? 6.667 11.113 33.269 1.00 75.25 387 SER A O 1
ATOM 3069 N N . ALA A 1 388 ? 5.279 9.523 32.491 1.00 79.19 388 ALA A N 1
ATOM 3070 C CA . ALA A 1 388 ? 5.239 8.721 33.715 1.00 79.19 388 ALA A CA 1
ATOM 3071 C C . ALA A 1 388 ? 6.611 8.143 34.096 1.00 79.19 388 ALA A C 1
ATOM 3073 O O . ALA A 1 388 ? 6.900 7.974 35.275 1.00 79.19 388 ALA A O 1
ATOM 3074 N N . GLN A 1 389 ? 7.487 7.915 33.112 1.00 79.56 389 GLN A N 1
ATOM 3075 C CA . GLN A 1 389 ? 8.850 7.421 33.338 1.00 79.56 389 GLN A CA 1
ATOM 3076 C C . GLN A 1 389 ? 9.816 8.480 33.902 1.00 79.56 389 GLN A C 1
ATOM 3078 O O . GLN A 1 389 ? 10.965 8.156 34.199 1.00 79.56 389 GLN A O 1
ATOM 3083 N N . PHE A 1 390 ? 9.399 9.747 33.985 1.00 82.12 390 PHE A N 1
ATOM 3084 C CA . PHE A 1 390 ? 10.225 10.834 34.501 1.00 82.12 390 PHE A CA 1
ATOM 3085 C C . PHE A 1 390 ? 9.748 11.253 35.888 1.00 82.12 390 PHE A C 1
ATOM 3087 O O . PHE A 1 390 ? 8.548 11.327 36.155 1.00 82.12 390 PHE A O 1
ATOM 3094 N N . GLU A 1 391 ? 10.702 11.585 36.754 1.00 85.56 391 GLU A N 1
ATOM 3095 C CA . GLU A 1 391 ? 10.398 12.227 38.025 1.00 85.56 391 GLU A CA 1
ATOM 3096 C C . GLU A 1 391 ? 9.728 13.578 37.754 1.00 85.56 391 GLU A C 1
ATOM 3098 O O . GLU A 1 391 ? 10.204 14.373 36.937 1.00 85.56 391 GLU A O 1
ATOM 3103 N N . LYS A 1 392 ? 8.575 13.808 38.387 1.00 82.88 392 LYS A N 1
ATOM 3104 C CA . LYS A 1 392 ? 7.830 15.057 38.238 1.00 82.88 392 LYS A CA 1
ATOM 3105 C C . LYS A 1 392 ? 8.406 16.061 39.239 1.00 82.88 392 LYS A C 1
ATOM 3107 O O . LYS A 1 392 ? 8.201 15.852 40.433 1.00 82.88 392 LYS A O 1
ATOM 3112 N N . PRO A 1 393 ? 9.122 17.105 38.785 1.00 85.44 393 PRO A N 1
ATOM 3113 C CA . PRO A 1 393 ? 9.643 18.126 39.683 1.00 85.44 393 PRO A CA 1
ATOM 3114 C C . PRO A 1 393 ? 8.500 18.876 40.369 1.00 85.44 393 PRO A C 1
ATOM 3116 O O . PRO A 1 393 ? 7.369 18.910 39.868 1.00 85.44 393 PRO A O 1
ATOM 3119 N N . ASP A 1 394 ? 8.818 19.490 41.502 1.00 90.62 394 ASP A N 1
ATOM 3120 C CA . ASP A 1 394 ? 7.884 20.328 42.237 1.00 90.62 394 ASP A CA 1
ATOM 3121 C C . ASP A 1 394 ? 7.411 21.508 41.370 1.00 90.62 394 ASP A C 1
ATOM 3123 O O . ASP A 1 394 ? 8.183 22.120 40.624 1.00 90.62 394 ASP A O 1
ATOM 3127 N N . LYS A 1 395 ? 6.108 21.799 41.406 1.00 88.56 395 LYS A N 1
ATOM 3128 C CA . LYS A 1 395 ? 5.509 22.772 40.487 1.00 88.56 395 LYS A CA 1
ATOM 3129 C C . LYS A 1 395 ? 6.037 24.175 40.771 1.00 88.56 395 LYS A C 1
ATOM 3131 O O . LYS A 1 395 ? 6.295 24.931 39.833 1.00 88.56 395 LYS A O 1
ATOM 3136 N N . GLU A 1 396 ? 6.182 24.518 42.042 1.00 90.50 396 GLU A N 1
ATOM 3137 C CA . GLU A 1 396 ? 6.668 25.804 42.508 1.00 90.50 396 GLU A CA 1
ATOM 3138 C C . GLU A 1 396 ? 8.141 25.990 42.114 1.00 90.50 396 GLU A C 1
ATOM 3140 O O . GLU A 1 396 ? 8.505 27.060 41.619 1.00 90.50 396 GLU A O 1
ATOM 3145 N N . GLU A 1 397 ? 8.957 24.936 42.198 1.00 87.75 397 GLU A N 1
ATOM 3146 C CA . GLU A 1 397 ? 10.338 24.931 41.692 1.00 87.75 397 GLU A CA 1
ATOM 3147 C C . GLU A 1 397 ? 10.410 25.155 40.168 1.00 87.75 397 GLU A C 1
ATOM 3149 O O . GLU A 1 397 ? 11.222 25.950 39.682 1.00 87.75 397 GLU A O 1
ATOM 3154 N N . VAL A 1 398 ? 9.542 24.501 39.388 1.00 87.00 398 VAL A N 1
ATOM 3155 C CA . VAL A 1 398 ? 9.496 24.683 37.924 1.00 87.00 398 VAL A CA 1
ATOM 3156 C C . VAL A 1 398 ? 9.078 26.103 37.549 1.00 87.00 398 VAL A C 1
ATOM 3158 O O . VAL A 1 398 ? 9.642 26.678 36.618 1.00 87.00 398 VAL A O 1
ATOM 3161 N N . ILE A 1 399 ? 8.107 26.681 38.263 1.00 88.06 399 ILE A N 1
ATOM 3162 C CA . ILE A 1 399 ? 7.659 28.061 38.038 1.00 88.06 399 ILE A CA 1
ATOM 3163 C C . ILE A 1 399 ? 8.777 29.048 38.383 1.00 88.06 399 ILE A C 1
ATOM 3165 O O . ILE A 1 399 ? 9.028 29.964 37.602 1.00 88.06 399 ILE A O 1
ATOM 3169 N N . ALA A 1 400 ? 9.477 28.852 39.505 1.00 85.69 400 ALA A N 1
ATOM 3170 C CA . ALA A 1 400 ? 10.581 29.719 39.922 1.00 85.69 400 ALA A CA 1
ATOM 3171 C C . ALA A 1 400 ? 11.732 29.743 38.899 1.00 85.69 400 ALA A C 1
ATOM 3173 O O . ALA A 1 400 ? 12.362 30.779 38.694 1.00 85.69 400 ALA A O 1
ATOM 3174 N N . ASN A 1 401 ? 11.967 28.619 38.219 1.00 83.44 401 ASN A N 1
ATOM 3175 C CA . ASN A 1 401 ? 13.002 28.474 37.196 1.00 83.44 401 ASN A CA 1
ATOM 3176 C C . ASN A 1 401 ? 12.513 28.776 35.765 1.00 83.44 401 ASN A C 1
ATOM 3178 O O . ASN A 1 401 ? 13.284 28.652 34.807 1.00 83.44 401 ASN A O 1
ATOM 3182 N N . PHE A 1 402 ? 11.244 29.158 35.580 1.00 83.94 402 PHE A N 1
ATOM 3183 C CA . PHE A 1 402 ? 10.689 29.419 34.256 1.00 83.94 402 PHE A CA 1
ATOM 3184 C C . PHE A 1 402 ? 11.193 30.755 33.693 1.00 83.94 402 PHE A C 1
ATOM 3186 O O . PHE A 1 402 ? 10.753 31.832 34.091 1.00 83.94 402 PHE A O 1
ATOM 3193 N N . VAL A 1 403 ? 12.078 30.688 32.697 1.00 78.69 403 VAL A N 1
ATOM 3194 C CA . VAL A 1 403 ? 12.542 31.859 31.941 1.00 78.69 403 VAL A CA 1
ATOM 3195 C C . VAL A 1 403 ? 11.964 31.810 30.529 1.00 78.69 403 VAL A C 1
ATOM 3197 O O . VAL A 1 403 ? 12.309 30.938 29.730 1.00 78.69 403 VAL A O 1
ATOM 3200 N N . SER A 1 404 ? 11.087 32.761 30.197 1.00 78.44 404 SER A N 1
ATOM 3201 C CA . SER A 1 404 ? 10.542 32.889 28.842 1.00 78.44 404 SER A CA 1
ATOM 3202 C C . SER A 1 404 ? 11.540 33.587 27.916 1.00 78.44 404 SER A C 1
ATOM 3204 O O . SER A 1 404 ? 12.038 34.674 28.208 1.00 78.44 404 SER A O 1
ATOM 3206 N N . SER A 1 405 ? 11.779 33.008 26.738 1.00 68.06 405 SER A N 1
ATOM 3207 C CA . SER A 1 405 ? 12.593 33.625 25.680 1.00 68.06 405 SER A CA 1
ATOM 3208 C C . SER A 1 405 ? 11.928 34.840 25.014 1.00 68.06 405 SER A C 1
ATOM 3210 O O . SER A 1 405 ? 12.538 35.473 24.155 1.00 68.06 405 SER A O 1
ATOM 3212 N N . PHE A 1 406 ? 10.672 35.145 25.360 1.00 70.50 406 PHE A N 1
ATOM 3213 C CA . PHE A 1 406 ? 9.878 36.227 24.762 1.00 70.50 406 PHE A CA 1
ATOM 3214 C C . PHE A 1 406 ? 9.704 37.446 25.671 1.00 70.50 406 PHE A C 1
ATOM 3216 O O . PHE A 1 406 ? 9.267 38.496 25.203 1.00 70.50 406 PHE A O 1
ATOM 3223 N N . THR A 1 407 ? 10.089 37.353 26.942 1.00 63.75 407 THR A N 1
ATOM 3224 C CA . THR A 1 407 ? 10.174 38.513 27.833 1.00 63.75 407 THR A CA 1
ATOM 3225 C C . THR A 1 407 ? 11.413 39.331 27.476 1.00 63.75 407 THR A C 1
ATOM 3227 O O . THR A 1 407 ? 12.510 39.082 27.969 1.00 63.75 407 THR A O 1
ATOM 3230 N N . ARG A 1 408 ? 11.252 40.319 26.586 1.00 58.09 408 ARG A N 1
ATOM 3231 C CA . ARG A 1 408 ? 12.188 41.450 26.528 1.00 58.09 408 ARG A CA 1
ATOM 3232 C C . ARG A 1 408 ? 11.997 42.240 27.819 1.00 58.09 408 ARG A C 1
ATOM 3234 O O . ARG A 1 408 ? 10.879 42.660 28.102 1.00 58.09 408 ARG A O 1
ATOM 3241 N N . GLY A 1 409 ? 13.062 42.371 28.608 1.00 55.16 409 GLY A N 1
ATOM 3242 C CA . GLY A 1 409 ? 13.035 43.125 29.858 1.00 55.16 409 GLY A CA 1
ATOM 3243 C C . GLY A 1 409 ? 12.495 44.538 29.643 1.00 55.16 409 GLY A C 1
ATOM 3244 O O . GLY A 1 409 ? 12.779 45.162 28.619 1.00 55.16 409 GLY A O 1
ATOM 3245 N N . ALA A 1 410 ? 11.699 45.013 30.600 1.00 50.94 410 ALA A N 1
ATOM 3246 C CA . ALA A 1 410 ? 11.405 46.431 30.720 1.00 50.94 410 ALA A CA 1
ATOM 3247 C C . ALA A 1 410 ? 12.737 47.166 30.937 1.00 50.94 410 ALA A C 1
ATOM 3249 O O . ALA A 1 410 ? 13.487 46.810 31.847 1.00 50.94 410 ALA A O 1
ATOM 3250 N N . VAL A 1 411 ? 13.046 48.109 30.045 1.00 44.56 411 VAL A N 1
ATOM 3251 C CA . VAL A 1 411 ? 14.139 49.079 30.204 1.00 44.56 411 VAL A CA 1
ATOM 3252 C C . VAL A 1 411 ? 13.625 50.251 31.017 1.00 44.56 411 VAL A C 1
ATOM 3254 O O . VAL A 1 411 ? 12.486 50.682 30.721 1.00 44.56 411 VAL A O 1
#

pLDDT: mean 73.14, std 26.93, range [23.59, 97.38]

Radius of gyration: 30.16 Å; chains: 1; bounding box: 74×70×88 Å

Foldseek 3Di:
DDDDDDDDDDDDDDDDDDDDDDDDPDDDDDDDDDDDDDDDDDDDDDDDDDDDDDDDDDDDDDDDDDDDDDDDDDDDDDDDDDDDDDDDDDDDDDDDDDDADLDDDQVVQVGDLRCVVVSVVVVVVVCVVVVNDQAADEDDPNPVNVVVCVVVVHQYFYELVVLLVVLLVLLVVLCPDPPNVLSVVCSVVLSVQLLCLQQVDDFLVLLLQSNLCVLCVLQLHAADPDPSRGGDPDDRDDDPDNVSHDDPSSVVSCCSCPPPVNSVNSRRHHSDDDVPLVVVLVVLLCVQPPPVDDDAPVSSVVSNVVSVVQSVQFVPADQDADPVRHGDWDWDDDPVVVGDIDIDRHGDDGDDVVVVVVVCCCVVPCVVPVVVVVVVVVPHDRDDDPCVPDDDDDPVVCVVPDDDPPDPDDD

Organism: NCBI:txid363190